Protein AF-A0A7Y8TIM2-F1 (afdb_monomer)

Secondary structure (DSSP, 8-state):
--SSEEEEE-TTSEEEEEETTT--EEEEEE--SS-EEEEEE-TTSSEEEEEETTSEEEEEETTT--EEEEEE--SS-EEEEEE-TTSSEEEEEETTSEEEEEETTT--EEEEEE--SS-EEEEEE-TTSSEEEEEETTSEEEEEETTT--EEEEEE--SS-EEEEEE-TTSSEEEEEETTS-EEEEETTT--EEEEE---SS---EEEETTHHHHHHTTT---SS--SSEEEEEETTEEEEEETTTTEE---------EEEEEE-TTSSEEEEEETTS-EEEEETTT--EEEEE---SS-B--TTTEEE-TTSSEEEEEBTTSEEEEEETTT--EEEEEE--SS-EEEEEE-TTSSEEEEEETTS-EEEEETTT--EEEEE---SS-EEEEEE-TTSSEEEEEETTS-EEEEETTT--EEEEE---SS-EEEEEE-TTSSEEEEEETTS-EEEEE-TTT--

Sequence (461 aa):
PDYKLLGSASKDQTARIWEVATGKEVAVLKGHNGAVTGIEFSPDGKYVVTAGEDKTLRLWDTTNWQEVRVIRGHTAEISSVAFSPDGQTVISGSADKTARIWEVASGKELLVLSGHSGGITSLAVSEDGKRIATASEDGTARVWDAANGTEQMALRGHSGAVTAVFFKPDGSRIYTGGADKTLRLWDSASGKEMKITTGFTKPIKRLYTCATFKAIMESGTPVDQPIEDPVWVVNDEVWRIFDLYYGYGYGWVPFVPTYTGAIFSPDSKLVATGGSDGVVRLWDSATGKLVRTLEGHTNGVLLTGNGGFSPDGQRIVAGGGDSIAIVWEVVSGKQLLTLTGHSDGVTNATFSPDGKLIVTAGADNTARVWDATTGKQLLVLKGHTGALNTARFSPDGKFIITASADSTARIWDTASGQLLAIVLGHNGPVSDANFSPDGKNILTASEDFTAIIQPCDICGS

Solvent-accessible surface area (backbone atoms only — not comparable to full-atom values): 23440 Å² total; per-residue (Å²): 106,87,70,51,67,44,80,47,50,29,76,87,21,30,33,38,31,26,32,58,92,76,68,44,79,73,46,74,48,75,78,58,78,31,32,25,54,21,66,42,65,27,61,84,46,58,33,34,42,37,23,11,52,56,23,34,38,38,35,26,34,60,91,76,65,43,79,74,44,79,33,77,80,60,88,30,34,28,41,24,60,43,58,36,65,84,44,54,33,36,38,37,23,12,51,62,22,34,32,39,34,26,35,57,91,79,51,44,80,75,43,72,37,74,79,57,90,26,27,25,42,21,54,31,61,30,67,86,43,54,35,34,36,39,7,13,53,63,17,32,34,38,33,26,34,57,88,78,41,46,79,74,41,73,44,74,75,55,88,28,29,18,26,13,30,41,50,44,75,89,50,60,32,32,40,40,22,11,56,61,18,36,42,38,35,27,36,54,87,79,49,44,82,74,47,79,46,73,87,51,93,52,38,31,50,42,62,50,66,71,77,60,48,62,63,48,49,76,68,67,65,88,69,100,64,90,76,90,43,61,38,35,42,32,31,104,86,49,51,39,30,29,26,68,81,83,71,47,72,62,59,81,57,76,67,85,48,66,62,64,19,70,44,64,32,76,84,54,54,34,32,39,34,12,15,56,79,12,36,39,36,34,24,34,55,89,77,67,44,82,72,46,73,36,77,82,47,90,27,32,19,47,22,58,74,3,36,28,51,26,65,84,43,52,32,36,34,36,8,13,58,65,19,30,32,42,30,29,34,58,88,82,44,46,77,73,40,72,40,77,77,54,89,29,30,25,39,5,16,32,44,27,67,84,42,56,33,30,34,34,8,11,51,60,22,33,35,38,34,27,37,57,86,79,43,47,78,74,44,74,40,74,80,57,88,25,32,23,40,25,36,40,54,29,65,86,40,58,32,32,36,32,8,12,54,62,24,34,33,38,34,28,36,56,89,80,50,45,81,74,47,76,50,78,85,58,91,27,32,20,58,37,47,45,59,37,88,85,34,49,30,35,39,39,34,32,76,65,80,49,71,50,76,45,75,29,82,84,60,72,117

Structure (mmCIF, N/CA/C/O backbone):
data_AF-A0A7Y8TIM2-F1
#
_entry.id   AF-A0A7Y8TIM2-F1
#
loop_
_atom_site.group_PDB
_atom_site.id
_atom_site.type_symbol
_atom_site.label_atom_id
_atom_site.label_alt_id
_atom_site.label_comp_id
_atom_site.label_asym_id
_atom_site.label_entity_id
_atom_site.label_seq_id
_atom_site.pdbx_PDB_ins_code
_atom_site.Cartn_x
_atom_site.Cartn_y
_atom_site.Cartn_z
_atom_site.occupancy
_atom_site.B_iso_or_equiv
_atom_site.auth_seq_id
_atom_site.auth_comp_id
_atom_site.auth_asym_id
_atom_site.auth_atom_id
_atom_site.pdbx_PDB_model_num
ATOM 1 N N . PRO A 1 1 ? -13.607 -11.016 13.495 1.00 52.62 1 PRO A N 1
ATOM 2 C CA . PRO A 1 1 ? -12.989 -11.526 14.752 1.00 52.62 1 PRO A CA 1
ATOM 3 C C . PRO A 1 1 ? -12.184 -12.820 14.571 1.00 52.62 1 PRO A C 1
ATOM 5 O O . PRO A 1 1 ? -11.149 -12.973 15.200 1.00 52.62 1 PRO A O 1
ATOM 8 N N . ASP A 1 2 ? -12.630 -13.733 13.703 1.00 67.94 2 ASP A N 1
ATOM 9 C CA . ASP A 1 2 ? -11.950 -15.006 13.410 1.00 67.94 2 ASP A CA 1
ATOM 10 C C . ASP A 1 2 ? -10.872 -14.914 12.308 1.00 67.94 2 ASP A C 1
ATOM 12 O O . ASP A 1 2 ? -10.368 -15.936 11.851 1.00 67.94 2 ASP A O 1
ATOM 16 N N . TYR A 1 3 ? -10.533 -13.692 11.877 1.00 66.38 3 TYR A N 1
ATOM 17 C CA . TYR A 1 3 ? -9.543 -13.370 10.838 1.00 66.38 3 TYR A CA 1
ATOM 18 C C . TYR A 1 3 ? -9.797 -13.992 9.454 1.00 66.38 3 TYR A C 1
ATOM 20 O O . TYR A 1 3 ? -8.909 -13.974 8.604 1.00 66.38 3 TYR A O 1
ATOM 28 N N . LYS A 1 4 ? -11.004 -14.505 9.186 1.00 75.06 4 LYS A N 1
ATOM 29 C CA . LYS A 1 4 ? -11.339 -15.085 7.874 1.00 75.06 4 LYS A CA 1
ATOM 30 C C . LYS A 1 4 ? -11.794 -14.059 6.852 1.00 75.06 4 LYS A C 1
ATOM 32 O O . LYS A 1 4 ? -11.692 -14.313 5.654 1.00 75.06 4 LYS A O 1
ATOM 37 N N . LEU A 1 5 ? -12.307 -12.925 7.320 1.00 76.06 5 LEU A N 1
ATOM 38 C CA . LEU A 1 5 ? -12.840 -11.864 6.479 1.00 76.06 5 LEU A CA 1
ATOM 39 C C . LEU A 1 5 ? -12.051 -10.569 6.659 1.00 76.06 5 LEU A C 1
ATOM 41 O O . LEU A 1 5 ? -11.690 -10.198 7.777 1.00 76.06 5 LEU A O 1
ATOM 45 N N . LEU A 1 6 ? -11.835 -9.872 5.548 1.00 76.00 6 LEU A N 1
ATOM 46 C CA . LEU A 1 6 ? -11.252 -8.537 5.488 1.00 76.00 6 LEU A CA 1
ATOM 47 C C . LEU A 1 6 ? -12.289 -7.561 4.933 1.00 76.00 6 LEU A C 1
ATOM 49 O O . LEU A 1 6 ? -12.935 -7.850 3.930 1.00 76.00 6 LEU A O 1
ATOM 53 N N . GLY A 1 7 ? -12.428 -6.398 5.568 1.00 71.19 7 GLY A N 1
ATOM 54 C CA . GLY A 1 7 ? -13.247 -5.296 5.071 1.00 71.19 7 GLY A CA 1
ATOM 55 C C . GLY A 1 7 ? -12.381 -4.200 4.456 1.00 71.19 7 GLY A C 1
ATOM 56 O O . GLY A 1 7 ? -11.371 -3.811 5.039 1.00 71.19 7 GLY A O 1
ATOM 57 N N . SER A 1 8 ? -12.783 -3.676 3.302 1.00 70.25 8 SER A N 1
ATOM 58 C CA . SER A 1 8 ? -12.159 -2.508 2.674 1.00 70.25 8 SER A CA 1
ATOM 59 C C . SER A 1 8 ? -13.197 -1.424 2.412 1.00 70.25 8 SER A C 1
ATOM 61 O O . SER A 1 8 ? -14.244 -1.711 1.837 1.00 70.25 8 SER A O 1
ATOM 63 N N . ALA A 1 9 ? -12.887 -0.185 2.779 1.00 70.44 9 ALA A N 1
ATOM 64 C CA . ALA A 1 9 ? -13.678 0.999 2.461 1.00 70.44 9 ALA A CA 1
ATOM 65 C C . ALA A 1 9 ? -13.046 1.750 1.277 1.00 70.44 9 ALA A C 1
ATOM 67 O O . ALA A 1 9 ? -11.818 1.779 1.156 1.00 70.44 9 ALA A O 1
ATOM 68 N N . SER A 1 10 ? -13.862 2.326 0.393 1.00 66.75 10 SER A N 1
ATOM 69 C CA . SER A 1 10 ? -13.392 2.907 -0.867 1.00 66.75 10 SER A CA 1
ATOM 70 C C . SER A 1 10 ? -14.056 4.244 -1.200 1.00 66.75 10 SER A C 1
ATOM 72 O O . SER A 1 10 ? -15.183 4.546 -0.802 1.00 66.75 10 SER A O 1
ATOM 74 N N . LYS A 1 11 ? -13.347 5.040 -2.009 1.00 72.50 11 LYS A N 1
ATOM 75 C CA . LYS A 1 11 ? -13.863 6.278 -2.610 1.00 72.50 11 LYS A CA 1
ATOM 76 C C . LYS A 1 11 ? -14.938 6.034 -3.669 1.00 72.50 11 LYS A C 1
ATOM 78 O O . LYS A 1 11 ? -15.650 6.967 -4.020 1.00 72.50 11 LYS A O 1
ATOM 83 N N . ASP A 1 12 ? -15.095 4.797 -4.139 1.00 81.25 12 ASP A N 1
ATOM 84 C CA . ASP A 1 12 ? -16.156 4.397 -5.076 1.00 81.25 12 ASP A CA 1
ATOM 85 C C . ASP A 1 12 ? -17.550 4.286 -4.425 1.00 81.25 12 ASP A C 1
ATOM 87 O O . ASP A 1 12 ? -18.476 3.769 -5.044 1.00 81.25 12 ASP A O 1
ATOM 91 N N . GLN A 1 13 ? -17.695 4.786 -3.191 1.00 89.44 13 GLN A N 1
ATOM 92 C CA . GLN A 1 13 ? -18.923 4.770 -2.389 1.00 89.44 13 GLN A CA 1
ATOM 93 C C . GLN A 1 13 ? -19.345 3.374 -1.910 1.00 89.44 13 GLN A C 1
ATOM 95 O O . GLN A 1 13 ? -20.440 3.201 -1.367 1.00 89.44 13 GLN A O 1
ATOM 100 N N . THR A 1 14 ? -18.477 2.373 -2.068 1.00 86.38 14 THR A N 1
ATOM 101 C CA . THR A 1 14 ? -18.719 1.014 -1.589 1.00 86.38 14 THR A CA 1
ATOM 102 C C . THR A 1 14 ? -17.743 0.619 -0.493 1.00 86.38 14 THR A C 1
ATOM 104 O O . THR A 1 14 ? -16.611 1.105 -0.403 1.00 86.38 14 THR A O 1
ATOM 107 N N . ALA A 1 15 ? -18.193 -0.304 0.351 1.00 82.50 15 ALA A N 1
ATOM 108 C CA . ALA A 1 15 ? -17.289 -1.154 1.102 1.00 82.50 15 ALA A CA 1
ATOM 109 C C . ALA A 1 15 ? -17.364 -2.575 0.551 1.00 82.50 15 ALA A C 1
ATOM 111 O O . ALA A 1 15 ? -18.399 -3.002 0.040 1.00 82.50 15 ALA A O 1
ATOM 112 N N . ARG A 1 16 ? -16.264 -3.314 0.641 1.00 83.19 16 ARG A N 1
ATOM 113 C CA . ARG A 1 16 ? -16.165 -4.681 0.126 1.00 83.19 16 ARG A CA 1
ATOM 114 C C . ARG A 1 16 ? -15.637 -5.609 1.194 1.00 83.19 16 ARG A C 1
ATOM 116 O O . ARG A 1 16 ? -14.823 -5.203 2.024 1.00 83.19 16 ARG A O 1
ATOM 123 N N . ILE A 1 17 ? -16.118 -6.842 1.150 1.00 86.00 17 ILE A N 1
ATOM 124 C CA . ILE A 1 17 ? -15.722 -7.913 2.051 1.00 86.00 17 ILE A CA 1
ATOM 125 C C . ILE A 1 17 ? -15.011 -8.983 1.244 1.00 86.00 17 ILE A C 1
ATOM 127 O O . ILE A 1 17 ? -15.503 -9.405 0.198 1.00 86.00 17 ILE A O 1
ATOM 131 N N . TRP A 1 18 ? -13.883 -9.440 1.763 1.00 75.50 18 TRP A N 1
ATOM 132 C CA . TRP A 1 18 ? -13.001 -10.395 1.113 1.00 75.50 18 TRP A CA 1
ATOM 133 C C . TRP A 1 18 ? -12.766 -11.582 2.029 1.00 75.50 18 TRP A C 1
ATOM 135 O O . TRP A 1 18 ? -12.593 -11.412 3.236 1.00 75.50 18 TRP A O 1
ATOM 145 N N . GLU A 1 19 ? -12.714 -12.775 1.457 1.00 76.25 19 GLU A N 1
ATOM 146 C CA . GLU A 1 19 ? -12.216 -13.952 2.151 1.00 76.25 19 GLU A CA 1
ATOM 147 C C . GLU A 1 19 ? -10.688 -13.909 2.153 1.00 76.25 19 GLU A C 1
ATOM 149 O O . GLU A 1 19 ? -10.052 -13.897 1.101 1.00 76.25 19 GLU A O 1
ATOM 154 N N . VAL A 1 20 ? -10.089 -13.897 3.342 1.00 66.69 20 VAL A N 1
ATOM 155 C CA . VAL A 1 20 ? -8.639 -13.721 3.514 1.00 66.69 20 VAL A CA 1
ATOM 156 C C . VAL A 1 20 ? -7.858 -14.873 2.886 1.00 66.69 20 VAL A C 1
ATOM 158 O O . VAL A 1 20 ? -6.838 -14.644 2.246 1.00 66.69 20 VAL A O 1
ATOM 161 N N . ALA A 1 21 ? -8.345 -16.108 3.031 1.00 66.88 21 ALA A N 1
ATOM 162 C CA . ALA A 1 21 ? -7.640 -17.299 2.560 1.00 66.88 21 ALA A CA 1
ATOM 163 C C . ALA A 1 21 ? -7.547 -17.389 1.027 1.00 66.88 21 ALA A C 1
ATOM 165 O O . ALA A 1 21 ? -6.579 -17.932 0.502 1.00 66.88 21 ALA A O 1
ATOM 166 N N . THR A 1 22 ? -8.557 -16.888 0.313 1.00 66.31 22 THR A N 1
ATOM 167 C CA . THR A 1 22 ? -8.680 -17.049 -1.145 1.00 66.31 22 THR A CA 1
ATOM 168 C C . THR A 1 22 ? -8.523 -15.737 -1.909 1.00 66.31 22 THR A C 1
ATOM 170 O O . THR A 1 22 ? -8.348 -15.756 -3.125 1.00 66.31 22 THR A O 1
ATOM 173 N N . GLY A 1 23 ? -8.622 -14.594 -1.224 1.00 68.00 23 GLY A N 1
ATOM 174 C CA . GLY A 1 23 ? -8.706 -13.270 -1.840 1.00 68.00 23 GLY A CA 1
ATOM 175 C C . GLY A 1 23 ? -10.026 -13.016 -2.574 1.00 68.00 23 GLY A C 1
ATOM 176 O O . GLY A 1 23 ? -10.158 -12.008 -3.267 1.00 68.00 23 GLY A O 1
ATOM 177 N N . LYS A 1 24 ? -11.009 -13.916 -2.462 1.00 79.50 24 LYS A N 1
ATOM 178 C CA . LYS A 1 24 ? -12.277 -13.801 -3.181 1.00 79.50 24 LYS A CA 1
ATOM 179 C C . LYS A 1 24 ? -13.171 -12.738 -2.546 1.00 79.50 24 LYS A C 1
ATOM 181 O O . LYS A 1 24 ? -13.342 -12.703 -1.330 1.00 79.50 24 LYS A O 1
ATOM 186 N N . GLU A 1 25 ? -13.801 -11.918 -3.382 1.00 90.50 25 GLU A N 1
ATOM 187 C CA . GLU A 1 25 ? -14.853 -11.000 -2.945 1.00 90.50 25 GLU A CA 1
ATOM 188 C C . GLU A 1 25 ? -16.091 -11.789 -2.483 1.00 90.50 25 GLU A C 1
ATOM 190 O O . GLU A 1 25 ? -16.658 -12.593 -3.229 1.00 90.50 25 GLU A O 1
ATOM 195 N N . VAL A 1 26 ? -16.488 -11.564 -1.231 1.00 92.00 26 VAL A N 1
ATOM 196 C CA . VAL A 1 26 ? -17.651 -12.179 -0.576 1.00 92.00 26 VAL A CA 1
ATOM 197 C C . VAL A 1 26 ? -18.888 -11.303 -0.747 1.00 92.00 26 VAL A C 1
ATOM 199 O O . VAL A 1 26 ? -19.973 -11.821 -1.001 1.00 92.00 26 VAL A O 1
ATOM 202 N N . ALA A 1 27 ? -18.733 -9.984 -0.602 1.00 94.25 27 ALA A N 1
ATOM 203 C CA . ALA A 1 27 ? -19.843 -9.041 -0.668 1.00 94.25 27 ALA A CA 1
ATOM 204 C C . ALA A 1 27 ? -19.397 -7.627 -1.057 1.00 94.25 27 ALA A C 1
ATOM 206 O O . ALA A 1 27 ? -18.288 -7.196 -0.734 1.00 94.25 27 ALA A O 1
ATOM 207 N N . VAL A 1 28 ? -20.321 -6.884 -1.675 1.00 95.62 28 VAL A N 1
ATOM 208 C CA . VAL A 1 28 ? -20.203 -5.443 -1.937 1.00 95.62 28 VAL A CA 1
ATOM 209 C C . VAL A 1 28 ? -21.336 -4.724 -1.212 1.00 95.62 28 VAL A C 1
ATOM 211 O O . VAL A 1 28 ? -22.505 -4.877 -1.564 1.00 95.62 28 VAL A O 1
ATOM 214 N N . LEU A 1 29 ? -20.982 -3.923 -0.215 1.00 94.81 29 LEU A N 1
ATOM 215 C CA . LEU A 1 29 ? -21.894 -3.138 0.608 1.00 94.81 29 LEU A CA 1
ATOM 216 C C . LEU A 1 29 ? -22.150 -1.797 -0.089 1.00 94.81 29 LEU A C 1
ATOM 218 O O . LEU A 1 29 ? -21.297 -0.902 -0.089 1.00 94.81 29 LEU A O 1
ATOM 222 N N . LYS A 1 30 ? -23.310 -1.685 -0.742 1.00 95.94 30 LYS A N 1
ATOM 223 C CA . LYS A 1 30 ? -23.726 -0.504 -1.514 1.00 95.94 30 LYS A CA 1
ATOM 224 C C . LYS A 1 30 ? -24.814 0.255 -0.772 1.00 95.94 30 LYS A C 1
ATOM 226 O O . LYS A 1 30 ? -25.849 -0.318 -0.453 1.00 95.94 30 LYS A O 1
ATOM 231 N N . GLY A 1 31 ? -24.609 1.550 -0.564 1.00 93.56 31 GLY A N 1
ATOM 232 C CA . GLY A 1 31 ? -25.625 2.403 0.050 1.00 93.56 31 GLY A CA 1
ATOM 233 C C . GLY A 1 31 ? -25.163 3.832 0.294 1.00 93.56 31 GLY A C 1
ATOM 234 O O . GLY A 1 31 ? -25.982 4.747 0.198 1.00 93.56 31 GLY A O 1
ATOM 235 N N . HIS A 1 32 ? -23.875 4.039 0.587 1.00 92.69 32 HIS A N 1
ATOM 236 C CA . HIS A 1 32 ? -23.334 5.376 0.823 1.00 92.69 32 HIS A CA 1
ATOM 237 C C . HIS A 1 32 ? -23.437 6.268 -0.422 1.00 92.69 32 HIS A C 1
ATOM 239 O O . HIS A 1 32 ? -23.273 5.802 -1.545 1.00 92.69 32 HIS A O 1
ATOM 245 N N . ASN A 1 33 ? -23.696 7.561 -0.210 1.00 94.94 33 ASN A N 1
ATOM 246 C CA . ASN A 1 33 ? -23.712 8.594 -1.256 1.00 94.94 33 ASN A CA 1
ATOM 247 C C . ASN A 1 33 ? -22.495 9.533 -1.127 1.00 94.94 33 ASN A C 1
ATOM 249 O O . ASN A 1 33 ? -22.629 10.750 -1.013 1.00 94.94 33 ASN A O 1
ATOM 253 N N . GLY A 1 34 ? -21.312 8.935 -1.021 1.00 87.50 34 GLY A N 1
ATOM 254 C CA . GLY A 1 34 ? -20.034 9.582 -0.715 1.00 87.50 34 GLY A CA 1
ATOM 255 C C . GLY A 1 34 ? -18.980 8.516 -0.423 1.00 87.50 34 GLY A C 1
ATOM 256 O O . GLY A 1 34 ? -19.337 7.340 -0.304 1.00 87.50 34 GLY A O 1
ATOM 257 N N . ALA A 1 35 ? -17.698 8.883 -0.333 1.00 74.88 35 ALA A N 1
ATOM 258 C CA . ALA A 1 35 ? -16.660 7.891 -0.050 1.00 74.88 35 ALA A CA 1
ATOM 259 C C . ALA A 1 35 ? -16.935 7.175 1.277 1.00 74.88 35 ALA A C 1
ATOM 261 O O . AL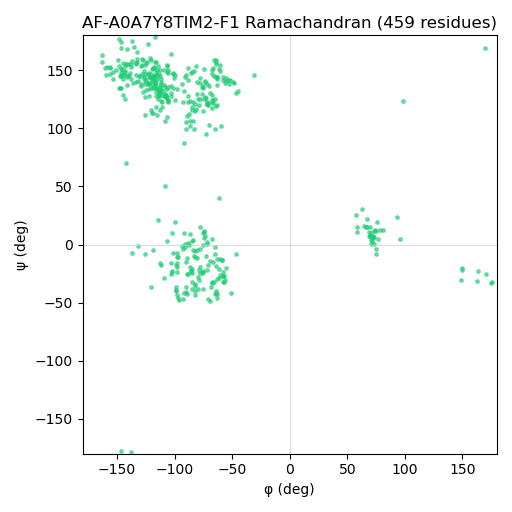A A 1 35 ? -17.359 7.801 2.252 1.00 74.88 35 ALA A O 1
ATOM 262 N N . VAL A 1 36 ? -16.657 5.873 1.326 1.00 81.81 36 VAL A N 1
ATOM 263 C CA . VAL A 1 36 ? -16.632 5.135 2.588 1.00 81.81 36 VAL A CA 1
ATOM 264 C C . VAL A 1 36 ? -15.266 5.364 3.222 1.00 81.81 36 VAL A C 1
ATOM 266 O O . VAL A 1 36 ? -14.228 5.076 2.625 1.00 81.81 36 VAL A O 1
ATOM 269 N N . THR A 1 37 ? -15.261 5.917 4.426 1.00 78.44 37 THR A N 1
ATOM 270 C CA . THR A 1 37 ? -14.067 6.389 5.140 1.00 78.44 37 THR A CA 1
ATOM 271 C C . THR A 1 37 ? -13.627 5.423 6.236 1.00 78.44 37 THR A C 1
ATOM 273 O O . THR A 1 37 ? -12.439 5.354 6.562 1.00 78.44 37 THR A O 1
ATOM 276 N N . GLY A 1 38 ? -14.565 4.634 6.766 1.00 76.06 38 GLY A N 1
ATOM 277 C CA . GLY A 1 38 ? -14.325 3.651 7.816 1.00 76.06 38 GLY A CA 1
ATOM 278 C C . GLY A 1 38 ? -15.171 2.395 7.639 1.00 76.06 38 GLY A C 1
ATOM 279 O O . GLY A 1 38 ? -16.285 2.446 7.118 1.00 76.06 38 GLY A O 1
ATOM 280 N N . ILE A 1 39 ? -14.622 1.266 8.076 1.00 85.00 39 ILE A N 1
ATOM 281 C CA . ILE A 1 39 ? -15.302 -0.026 8.144 1.00 85.00 39 ILE A CA 1
ATOM 282 C C . ILE A 1 39 ? -14.780 -0.795 9.357 1.00 85.00 39 ILE A C 1
ATOM 284 O O . ILE A 1 39 ? -13.568 -0.854 9.563 1.00 85.00 39 ILE A O 1
ATOM 288 N N . GLU A 1 40 ? -15.678 -1.402 10.130 1.00 84.94 40 GLU A N 1
ATOM 289 C CA . GLU A 1 40 ? -15.313 -2.239 11.272 1.00 84.94 40 GLU A CA 1
ATOM 290 C C . GLU A 1 40 ? -16.300 -3.393 11.472 1.00 84.94 40 GLU A C 1
ATOM 292 O O . GLU A 1 40 ? -17.499 -3.245 11.240 1.00 84.94 40 GLU A O 1
ATOM 297 N N . PHE A 1 41 ? -15.796 -4.549 11.905 1.00 82.25 41 PHE A N 1
ATOM 298 C CA . PHE A 1 41 ? -16.614 -5.688 12.323 1.00 82.25 41 PHE A CA 1
ATOM 299 C C . PHE A 1 41 ? -16.949 -5.581 13.808 1.00 82.25 41 PHE A C 1
ATOM 301 O O . PHE A 1 41 ? -16.079 -5.249 14.611 1.00 82.25 41 PHE A O 1
ATOM 308 N N . SER A 1 42 ? -18.168 -5.959 14.188 1.00 86.12 42 SER A N 1
ATOM 309 C CA . SER A 1 42 ? -18.511 -6.117 15.597 1.00 86.12 42 SER A CA 1
ATOM 310 C C . SER A 1 42 ? -17.628 -7.198 16.247 1.00 86.12 42 SER A C 1
ATOM 312 O O . SER A 1 42 ? -17.218 -8.151 15.569 1.00 86.12 42 SER A O 1
ATOM 314 N N . PRO A 1 43 ? -17.345 -7.110 17.560 1.00 80.12 43 PRO A N 1
ATOM 315 C CA . PRO A 1 43 ? -16.547 -8.110 18.278 1.00 80.12 43 PRO A CA 1
ATOM 316 C C . PRO A 1 43 ? -17.105 -9.534 18.182 1.00 80.12 43 PRO A C 1
ATOM 318 O O . PRO A 1 43 ? -16.343 -10.497 18.118 1.00 80.12 43 PRO A O 1
ATOM 321 N N . ASP A 1 44 ? -18.430 -9.675 18.109 1.00 83.12 44 ASP A N 1
ATOM 322 C CA . ASP A 1 44 ? -19.105 -10.962 17.919 1.00 83.12 44 ASP A CA 1
ATOM 323 C C . ASP A 1 44 ? -19.200 -11.403 16.446 1.00 83.12 44 ASP A C 1
ATOM 325 O O . ASP A 1 44 ? -19.660 -12.506 16.157 1.00 83.12 44 ASP A O 1
ATOM 329 N N . GLY A 1 45 ? -18.766 -10.551 15.514 1.00 87.00 45 GLY A N 1
ATOM 330 C CA . GLY A 1 45 ? -18.729 -10.813 14.081 1.00 87.00 45 GLY A CA 1
ATOM 331 C C . GLY A 1 45 ? -20.091 -10.827 13.395 1.00 87.00 45 GLY A C 1
ATOM 332 O O . GLY A 1 45 ? -20.134 -11.153 12.211 1.00 87.00 45 GLY A O 1
ATOM 333 N N . LYS A 1 46 ? -21.187 -10.493 14.089 1.00 92.88 46 LYS A N 1
ATOM 334 C CA . LYS A 1 46 ? -22.545 -10.495 13.512 1.00 92.88 46 LYS A CA 1
ATOM 335 C C . LYS A 1 46 ? -22.842 -9.281 12.646 1.00 92.88 46 LYS A C 1
ATOM 337 O O . LYS A 1 46 ? -23.707 -9.351 11.776 1.00 92.88 46 LYS A O 1
ATOM 342 N N . TYR A 1 47 ? -22.140 -8.180 12.886 1.00 95.69 47 TYR A N 1
ATOM 343 C CA . TYR A 1 47 ? -22.362 -6.940 12.168 1.00 95.69 47 TYR A CA 1
ATOM 344 C C . TYR A 1 47 ? -21.072 -6.375 11.592 1.00 95.69 47 TYR A C 1
ATOM 346 O O . TYR A 1 47 ? -19.975 -6.589 12.108 1.00 95.69 47 TYR A O 1
ATOM 354 N N . VAL A 1 48 ? -21.230 -5.599 10.530 1.00 94.44 48 VAL A N 1
ATOM 355 C CA . VAL A 1 48 ? -20.234 -4.643 10.052 1.00 94.44 48 VAL A CA 1
ATOM 356 C C . VAL A 1 48 ? -20.840 -3.255 10.143 1.00 94.44 48 VAL A C 1
ATOM 358 O O . VAL A 1 48 ? -22.002 -3.071 9.790 1.00 94.44 48 VAL A O 1
ATOM 361 N N . VAL A 1 49 ? -20.066 -2.273 10.589 1.00 93.50 49 VAL A N 1
ATOM 362 C CA . VAL A 1 49 ? -20.426 -0.861 10.477 1.00 93.50 49 VAL A CA 1
ATOM 363 C C . VAL A 1 49 ? -19.544 -0.189 9.436 1.00 93.50 49 VAL A C 1
ATOM 365 O O . VAL A 1 49 ? -18.333 -0.398 9.412 1.00 93.50 49 VAL A O 1
ATOM 368 N N . THR A 1 50 ? -20.145 0.619 8.571 1.00 91.31 50 THR A N 1
ATOM 369 C CA . THR A 1 50 ? -19.436 1.486 7.627 1.00 91.31 50 THR A CA 1
ATOM 370 C C . THR A 1 50 ? -19.749 2.944 7.919 1.00 91.31 50 THR A C 1
ATOM 372 O O . THR A 1 50 ? -20.862 3.280 8.319 1.00 91.31 50 THR A O 1
ATOM 375 N N . ALA A 1 51 ? -18.764 3.809 7.717 1.00 86.62 51 ALA A N 1
ATOM 376 C CA . ALA A 1 51 ? -18.862 5.255 7.869 1.00 86.62 51 ALA A CA 1
ATOM 377 C C . ALA A 1 51 ? -18.523 5.935 6.544 1.00 86.62 51 ALA A C 1
ATOM 379 O O . ALA A 1 51 ? -17.667 5.433 5.813 1.00 86.62 51 ALA A O 1
ATOM 380 N N . GLY A 1 52 ? -19.155 7.070 6.239 1.00 83.56 52 GLY A N 1
ATOM 381 C CA . GLY A 1 52 ? -18.908 7.751 4.971 1.00 83.56 52 GLY A CA 1
ATOM 382 C C . GLY A 1 52 ? -18.982 9.273 4.999 1.00 83.56 52 GLY A C 1
ATOM 383 O O . GLY A 1 52 ? -19.463 9.903 5.946 1.00 83.56 52 GLY A O 1
ATOM 384 N N . GLU A 1 53 ? -18.533 9.862 3.891 1.00 91.00 53 GLU A N 1
ATOM 385 C CA . GLU A 1 53 ? -18.637 11.299 3.596 1.00 91.00 53 GLU A CA 1
ATOM 386 C C . GLU A 1 53 ? -20.097 11.760 3.455 1.00 91.00 53 GLU A C 1
ATOM 388 O O . GLU A 1 53 ? -20.414 12.932 3.637 1.00 91.00 53 GLU A O 1
ATOM 393 N N . ASP A 1 54 ? -21.024 10.824 3.232 1.00 96.38 54 ASP A N 1
ATOM 394 C CA . ASP A 1 54 ? -22.467 11.087 3.226 1.00 96.38 54 ASP A CA 1
ATOM 395 C C . ASP A 1 54 ? -23.067 11.324 4.624 1.00 96.38 54 ASP A C 1
ATOM 397 O O . ASP A 1 54 ? -24.288 11.468 4.757 1.00 96.38 54 ASP A O 1
ATOM 401 N N . LYS A 1 55 ? -22.209 11.416 5.653 1.00 97.81 55 LYS A N 1
ATOM 402 C CA . LYS A 1 55 ? -22.548 11.756 7.046 1.00 97.81 55 LYS A CA 1
ATOM 403 C C . LYS A 1 55 ? -23.345 10.666 7.763 1.00 97.81 55 LYS A C 1
ATOM 405 O O . LYS A 1 55 ? -23.962 10.922 8.800 1.00 97.81 55 LYS A O 1
ATOM 410 N N . THR A 1 56 ? -23.372 9.457 7.204 1.00 98.06 56 THR A N 1
ATOM 411 C CA . THR A 1 56 ? -24.106 8.322 7.769 1.00 98.06 56 THR A CA 1
ATOM 412 C C . THR A 1 56 ? -23.174 7.231 8.259 1.00 98.06 56 THR A C 1
ATOM 414 O O . THR A 1 56 ? -22.093 7.022 7.704 1.00 98.06 56 THR A O 1
ATOM 417 N N . LEU A 1 57 ? -23.628 6.509 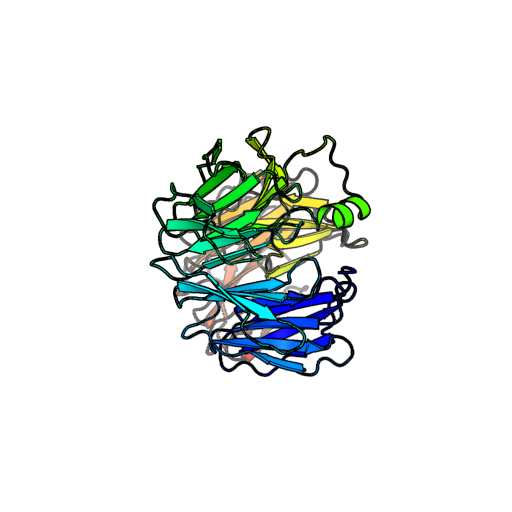9.282 1.00 98.00 57 LEU A N 1
ATOM 418 C CA . LEU A 1 57 ? -23.148 5.158 9.548 1.00 98.00 57 LEU A CA 1
ATOM 419 C C . LEU A 1 57 ? -24.165 4.170 8.987 1.00 98.00 57 LEU A C 1
ATOM 421 O O . LEU A 1 57 ? -25.372 4.422 9.041 1.00 98.00 57 LEU A O 1
ATOM 425 N N . ARG A 1 58 ? -23.699 3.030 8.491 1.00 98.12 58 ARG A N 1
ATOM 426 C CA . ARG A 1 58 ? -24.565 1.938 8.038 1.00 98.12 58 ARG A CA 1
ATOM 427 C C . ARG A 1 58 ? -24.152 0.649 8.713 1.00 98.12 58 ARG A C 1
ATOM 429 O O . ARG A 1 58 ? -22.967 0.335 8.757 1.00 98.12 58 ARG A O 1
ATOM 436 N N . LEU A 1 59 ? -25.129 -0.060 9.262 1.00 97.94 59 LEU A N 1
ATOM 437 C CA . LEU A 1 59 ? -24.946 -1.345 9.924 1.00 97.94 59 LEU A CA 1
ATOM 438 C C . LEU A 1 59 ? -25.413 -2.454 8.983 1.00 97.94 59 LEU A C 1
ATOM 440 O O . LEU A 1 59 ? -26.524 -2.385 8.458 1.00 97.94 59 LEU A O 1
ATOM 444 N N . TRP A 1 60 ? -24.585 -3.473 8.805 1.00 97.94 60 TRP A N 1
ATOM 445 C CA . TRP A 1 60 ? -24.785 -4.580 7.874 1.00 97.94 60 TRP A CA 1
ATOM 446 C C . TRP A 1 60 ? -24.761 -5.900 8.633 1.00 97.94 60 TRP A C 1
ATOM 448 O O . TRP A 1 60 ? -23.913 -6.078 9.505 1.00 97.94 60 TRP A O 1
ATOM 458 N N . ASP A 1 61 ? -25.657 -6.822 8.299 1.00 96.75 61 ASP A N 1
ATOM 459 C CA . ASP A 1 61 ? -25.667 -8.181 8.851 1.00 96.75 61 ASP A CA 1
ATOM 460 C C . ASP A 1 61 ? -24.638 -9.045 8.107 1.00 96.75 61 ASP A C 1
ATOM 462 O O . ASP A 1 61 ? -24.622 -9.069 6.878 1.00 96.75 61 ASP A O 1
ATOM 466 N N . THR A 1 62 ? -23.762 -9.754 8.815 1.00 94.38 62 THR A N 1
ATOM 467 C CA . THR A 1 62 ? -22.692 -10.550 8.179 1.00 94.38 62 THR A CA 1
ATOM 468 C C . THR A 1 62 ? -23.155 -11.908 7.649 1.00 94.38 62 THR A C 1
ATOM 470 O O . THR A 1 62 ? -22.431 -12.552 6.891 1.00 94.38 62 THR A O 1
ATOM 473 N N . THR A 1 63 ? -24.365 -12.346 7.999 1.00 94.88 63 THR A N 1
ATOM 474 C CA . THR A 1 63 ? -24.968 -13.601 7.524 1.00 94.88 63 THR A CA 1
ATOM 475 C C . THR A 1 63 ? -25.454 -13.465 6.086 1.00 94.88 63 THR A C 1
ATOM 477 O O . THR A 1 63 ? -25.361 -14.412 5.305 1.00 94.88 63 THR A O 1
ATOM 480 N N . ASN A 1 64 ? -26.004 -12.301 5.729 1.00 94.94 64 ASN A N 1
ATOM 481 C CA . ASN A 1 64 ? -26.644 -12.070 4.428 1.00 94.94 64 ASN A CA 1
ATOM 482 C C . ASN A 1 64 ? -26.207 -10.775 3.722 1.00 94.94 64 ASN A C 1
ATOM 484 O O . ASN A 1 64 ? -26.671 -10.506 2.610 1.00 94.94 64 ASN A O 1
ATOM 488 N N . TRP A 1 65 ? -25.332 -9.987 4.350 1.00 95.81 65 TRP A N 1
ATOM 489 C CA . TRP A 1 65 ? -24.794 -8.721 3.845 1.00 95.81 65 TRP A CA 1
ATOM 490 C C . TRP A 1 65 ? -25.854 -7.667 3.511 1.00 95.81 65 TRP A C 1
ATOM 492 O O . TRP A 1 65 ? -25.617 -6.780 2.691 1.00 95.81 65 TRP A O 1
ATOM 502 N N . GLN A 1 66 ? -27.026 -7.748 4.144 1.00 97.06 66 GLN A N 1
ATOM 503 C CA . GLN A 1 66 ? -28.080 -6.749 4.008 1.00 97.06 66 GLN A CA 1
ATOM 504 C C . GLN A 1 66 ? -27.875 -5.594 4.986 1.00 97.06 66 GLN A C 1
ATOM 506 O O . GLN A 1 66 ? -27.393 -5.774 6.107 1.00 97.06 66 GLN A O 1
ATOM 511 N N . GLU A 1 67 ? -28.277 -4.398 4.557 1.00 97.94 67 GLU A N 1
ATOM 512 C CA . GLU A 1 67 ? -28.314 -3.227 5.426 1.00 97.94 67 GLU A CA 1
ATOM 513 C C . GLU A 1 67 ? -29.400 -3.416 6.491 1.00 97.94 67 GLU A C 1
ATOM 515 O O . GLU A 1 67 ? -30.589 -3.519 6.192 1.00 97.94 67 GLU A O 1
ATOM 520 N N . VAL A 1 68 ? -28.976 -3.447 7.750 1.00 97.25 68 VAL A N 1
ATOM 521 C CA . VAL A 1 68 ? -29.855 -3.511 8.920 1.00 97.25 68 VAL A CA 1
ATOM 522 C C . VAL A 1 68 ? -30.363 -2.117 9.261 1.00 97.25 68 VAL A C 1
ATOM 524 O O . VAL A 1 68 ? -31.518 -1.949 9.662 1.00 97.25 68 VAL A O 1
ATOM 527 N N . ARG A 1 69 ? -29.492 -1.104 9.155 1.00 96.69 69 ARG A N 1
ATOM 528 C CA . ARG A 1 69 ? -29.811 0.254 9.601 1.00 96.69 69 ARG A CA 1
ATOM 529 C C . ARG A 1 69 ? -28.924 1.315 8.961 1.00 96.69 69 ARG A C 1
ATOM 531 O O . ARG A 1 69 ? -27.722 1.120 8.820 1.00 96.69 69 ARG A O 1
ATOM 538 N N . VAL A 1 70 ? -29.511 2.490 8.728 1.00 98.12 70 VAL A N 1
ATOM 539 C CA . VAL A 1 70 ? -28.791 3.752 8.503 1.00 98.12 70 VAL A CA 1
ATOM 540 C C . VAL A 1 70 ? -28.911 4.616 9.754 1.00 98.12 70 VAL A C 1
ATOM 542 O O . VAL A 1 70 ? -30.020 4.940 10.181 1.00 98.12 70 VAL A O 1
ATOM 545 N N . ILE A 1 71 ? -27.781 5.007 10.332 1.00 98.00 71 ILE A N 1
ATOM 546 C CA . ILE A 1 71 ? -27.698 5.876 11.507 1.00 98.00 71 ILE A CA 1
ATOM 547 C C . ILE A 1 71 ? -27.303 7.277 11.032 1.00 98.00 71 ILE A C 1
ATOM 549 O O . ILE A 1 71 ? -26.334 7.452 10.287 1.00 98.00 71 ILE A O 1
ATOM 553 N N . ARG A 1 72 ? -28.088 8.280 11.436 1.00 97.25 72 ARG A N 1
ATOM 554 C CA . ARG A 1 72 ? -27.947 9.683 11.022 1.00 97.25 72 ARG A CA 1
ATOM 555 C C . ARG A 1 72 ? -27.870 10.581 12.251 1.00 97.25 72 ARG A C 1
ATOM 557 O O . ARG A 1 72 ? -28.598 10.359 13.211 1.00 97.25 72 ARG A O 1
ATOM 564 N N . GLY A 1 73 ? -27.063 11.635 12.168 1.00 95.81 73 GLY A N 1
ATOM 565 C CA . GLY A 1 73 ? -27.033 12.710 13.165 1.00 95.81 73 GLY A CA 1
ATOM 566 C C . GLY A 1 73 ? -25.784 13.590 13.100 1.00 95.81 73 GLY A C 1
ATOM 567 O O . GLY A 1 73 ? -25.850 14.756 13.484 1.00 95.81 73 GLY A O 1
ATOM 568 N N . HIS A 1 74 ? -24.683 13.087 12.531 1.00 97.75 74 HIS A N 1
ATOM 569 C CA . HIS A 1 74 ? -23.536 13.924 12.175 1.00 97.75 74 HIS A CA 1
ATOM 570 C C . HIS A 1 74 ? -23.896 14.959 11.100 1.00 97.75 74 HIS A C 1
ATOM 572 O O . HIS A 1 74 ? -24.696 14.693 10.197 1.00 97.75 74 HIS A O 1
ATOM 578 N N . THR A 1 75 ? -23.306 16.152 11.198 1.00 98.06 75 THR A N 1
ATOM 579 C CA . THR A 1 75 ? -23.586 17.272 10.275 1.00 98.06 75 THR A CA 1
ATOM 580 C C . THR A 1 75 ? -22.508 17.468 9.206 1.00 98.06 75 THR A C 1
ATOM 582 O O . THR A 1 75 ? -22.729 18.211 8.241 1.00 98.06 75 THR A O 1
ATOM 585 N N . ALA A 1 76 ? -21.402 16.732 9.303 1.00 97.31 76 ALA A N 1
ATOM 586 C CA . ALA A 1 76 ? -20.318 16.667 8.327 1.00 97.31 76 ALA A CA 1
ATOM 587 C C . ALA A 1 76 ? -19.834 15.217 8.142 1.00 97.31 76 ALA A C 1
ATOM 589 O O . ALA A 1 76 ? -20.406 14.285 8.712 1.00 97.31 76 ALA A O 1
ATOM 590 N N . GLU A 1 77 ? -18.819 15.026 7.304 1.00 89.56 77 GLU A N 1
ATOM 591 C CA . GLU A 1 77 ? -18.258 13.722 6.957 1.00 89.56 77 GLU A CA 1
ATOM 592 C C . GLU A 1 77 ? -17.827 12.959 8.216 1.00 89.56 77 GLU A C 1
ATOM 594 O O . GLU A 1 77 ? -17.285 13.541 9.162 1.00 89.56 77 GLU A O 1
ATOM 599 N N . ILE A 1 78 ? -18.059 11.648 8.245 1.00 91.56 78 ILE A N 1
ATOM 600 C CA . ILE A 1 78 ? -17.549 10.788 9.316 1.00 91.56 78 ILE A CA 1
ATOM 601 C C . ILE A 1 78 ? -16.159 10.321 8.892 1.00 91.56 78 ILE A C 1
ATOM 603 O O . ILE A 1 78 ? -15.994 9.821 7.785 1.00 91.56 78 ILE A O 1
ATOM 607 N N . SER A 1 79 ? -15.153 10.498 9.740 1.00 82.94 79 SER A N 1
ATOM 608 C CA . SER A 1 79 ? -13.750 10.189 9.432 1.00 82.94 79 SER A CA 1
ATOM 609 C C . SER A 1 79 ? -13.279 8.878 10.056 1.00 82.94 79 SER A C 1
ATOM 611 O O . SER A 1 79 ? -12.328 8.266 9.571 1.00 82.94 79 SER A O 1
ATOM 613 N N . SER A 1 80 ? -13.932 8.438 11.132 1.00 83.25 80 SER A N 1
ATOM 614 C CA . SER A 1 80 ? -13.526 7.262 11.891 1.00 83.25 80 SER A CA 1
ATOM 615 C C . SER A 1 80 ? -14.723 6.628 12.597 1.00 83.25 80 SER A C 1
ATOM 617 O O . SER A 1 80 ? -15.673 7.320 12.969 1.00 83.25 80 SER A O 1
ATOM 619 N N . VAL A 1 81 ? -14.684 5.308 12.762 1.00 87.69 81 VAL A N 1
ATOM 620 C CA . VAL A 1 81 ? -15.737 4.507 13.393 1.00 87.69 81 VAL A CA 1
ATOM 621 C C . VAL A 1 81 ? -15.104 3.371 14.187 1.00 87.69 81 VAL A C 1
ATOM 623 O O . VAL A 1 81 ? -14.074 2.865 13.752 1.00 87.69 81 VAL A O 1
ATOM 626 N N . ALA A 1 82 ? -15.710 2.997 15.317 1.00 87.31 82 ALA A N 1
ATOM 627 C CA . ALA A 1 82 ? -15.377 1.785 16.059 1.00 87.31 82 ALA A CA 1
ATOM 628 C C . ALA A 1 82 ? -16.576 1.183 16.791 1.00 87.31 82 ALA A C 1
ATOM 630 O O . ALA A 1 82 ? -17.541 1.887 17.092 1.00 87.31 82 ALA A O 1
ATOM 631 N N . PHE A 1 83 ? -16.506 -0.104 17.114 1.00 84.38 83 PHE A N 1
ATOM 632 C CA . PHE A 1 83 ? -17.400 -0.734 18.082 1.00 84.38 83 PHE A CA 1
ATOM 633 C C . PHE A 1 83 ? -16.845 -0.621 19.505 1.00 84.38 83 PHE A C 1
ATOM 635 O O . PHE A 1 83 ? -15.633 -0.601 19.729 1.00 84.38 83 PHE A O 1
ATOM 642 N N . SER A 1 84 ? -17.737 -0.609 20.495 1.00 84.94 84 SER A N 1
ATOM 643 C CA . SER A 1 84 ? -17.340 -0.939 21.864 1.00 84.94 84 SER A CA 1
ATOM 644 C C . SER A 1 84 ? -16.923 -2.415 21.962 1.00 84.94 84 SER A C 1
ATOM 646 O O . SER A 1 84 ? -17.454 -3.246 21.221 1.00 84.94 84 SER A O 1
ATOM 648 N N . PRO A 1 85 ? -16.022 -2.785 22.893 1.00 82.50 85 PRO A N 1
ATOM 649 C CA . PRO A 1 85 ? -15.575 -4.174 23.064 1.00 82.50 85 PRO A CA 1
ATOM 650 C C . PRO A 1 85 ? -16.701 -5.182 23.346 1.00 82.50 85 PRO A C 1
ATOM 652 O O . PRO A 1 85 ? -16.585 -6.354 23.000 1.00 82.50 85 PRO A O 1
ATOM 655 N N . ASP A 1 86 ? -17.810 -4.732 23.938 1.00 84.75 86 ASP A N 1
ATOM 656 C CA . ASP A 1 86 ? -19.011 -5.543 24.175 1.00 84.75 86 ASP A CA 1
ATOM 657 C C . ASP A 1 86 ? -19.951 -5.644 22.955 1.00 84.75 86 ASP A C 1
ATOM 659 O O . ASP A 1 86 ? -20.940 -6.378 22.994 1.00 84.75 86 ASP A O 1
ATOM 663 N N . GLY A 1 87 ? -19.662 -4.910 21.876 1.00 90.31 87 GLY A N 1
ATOM 664 C CA . GLY A 1 87 ? -20.452 -4.851 20.648 1.00 90.31 87 GLY A CA 1
ATOM 665 C C . GLY A 1 87 ? -21.808 -4.152 20.774 1.00 90.31 87 GLY A C 1
ATOM 666 O O . GLY A 1 87 ? -22.590 -4.200 19.826 1.00 90.31 87 GLY A O 1
ATOM 667 N N . GLN A 1 88 ? -22.121 -3.519 21.910 1.00 94.81 88 GLN A N 1
ATOM 668 C CA . GLN A 1 88 ? -23.436 -2.907 22.145 1.00 94.81 88 GLN A CA 1
ATOM 669 C C . GLN A 1 88 ? -23.548 -1.483 21.601 1.00 94.81 88 GLN A C 1
ATOM 671 O O . GLN A 1 88 ? -24.657 -1.012 21.329 1.00 94.81 88 GLN A O 1
ATOM 676 N N . THR A 1 89 ? -22.419 -0.798 21.417 1.00 96.38 89 THR A N 1
ATOM 677 C CA . THR A 1 89 ? -22.382 0.576 20.917 1.00 96.38 89 THR A CA 1
ATOM 678 C C . THR A 1 89 ? -21.418 0.739 19.748 1.00 96.38 89 THR A C 1
ATOM 680 O O . THR A 1 89 ? -20.446 -0.003 19.605 1.00 96.38 89 THR A O 1
ATOM 683 N N . VAL A 1 90 ? -21.704 1.727 18.905 1.00 95.44 90 VAL A N 1
ATOM 684 C CA . VAL A 1 90 ? -20.798 2.234 17.871 1.00 95.44 90 VAL A CA 1
ATOM 685 C C . VAL A 1 90 ? -20.379 3.641 18.258 1.00 95.44 90 VAL A C 1
ATOM 687 O O . VAL A 1 90 ? -21.203 4.438 18.700 1.00 95.44 90 VAL A O 1
ATOM 690 N N . ILE A 1 91 ? -19.111 3.959 18.052 1.00 95.94 91 ILE A N 1
ATOM 691 C CA . ILE A 1 91 ? -18.531 5.275 18.260 1.00 95.94 91 ILE A CA 1
ATOM 692 C C . ILE A 1 91 ? -18.108 5.812 16.899 1.00 95.94 91 ILE A C 1
ATOM 694 O O . ILE A 1 91 ? -17.447 5.116 16.132 1.00 95.94 91 ILE A O 1
ATOM 698 N N . SER A 1 92 ? -18.479 7.048 16.588 1.00 93.50 92 SER A N 1
ATOM 699 C CA . SER A 1 92 ? -18.085 7.720 15.349 1.00 93.50 92 SER A CA 1
ATOM 700 C C . SER A 1 92 ? -17.443 9.063 15.628 1.00 93.50 92 SER A C 1
ATOM 702 O O . SER A 1 92 ? -17.856 9.769 16.541 1.00 93.50 92 SER A O 1
ATOM 704 N N . GLY A 1 93 ? -16.441 9.420 14.832 1.00 91.19 93 GLY A N 1
ATOM 705 C CA . GLY A 1 93 ? -15.771 10.717 14.853 1.00 91.19 93 GLY A CA 1
ATOM 706 C C . GLY A 1 93 ? -15.973 11.425 13.522 1.00 91.19 93 GLY A C 1
ATOM 707 O O . GLY A 1 93 ? -15.892 10.788 12.472 1.00 91.19 93 GLY A O 1
ATOM 708 N N . SER A 1 94 ? -16.259 12.726 13.555 1.00 96.62 94 SER A N 1
ATOM 709 C CA . SER A 1 94 ? -16.631 13.485 12.359 1.00 96.62 94 SER A CA 1
ATOM 710 C C . SER A 1 94 ? -15.885 14.811 12.218 1.00 96.62 94 SER A C 1
ATOM 712 O O . SER A 1 94 ? -15.440 15.427 13.193 1.00 96.62 94 SER A O 1
ATOM 714 N N . ALA A 1 95 ? -15.818 15.289 10.974 1.00 94.81 95 ALA A N 1
ATOM 715 C CA . ALA A 1 95 ? -15.438 16.653 10.625 1.00 94.81 95 ALA A CA 1
ATOM 716 C C . ALA A 1 95 ? -16.351 17.720 11.270 1.00 94.81 95 ALA A C 1
ATOM 718 O O . ALA A 1 95 ? -15.978 18.890 11.340 1.00 94.81 95 ALA A O 1
ATOM 719 N N . ASP A 1 96 ? -17.508 17.332 11.827 1.00 97.56 96 ASP A N 1
ATOM 720 C CA . ASP A 1 96 ? -18.388 18.220 12.598 1.00 97.56 96 ASP A CA 1
ATOM 721 C C . ASP A 1 96 ? -17.865 18.547 14.005 1.00 97.56 96 ASP A C 1
ATOM 723 O O . ASP A 1 96 ? -18.534 19.250 14.765 1.00 97.56 96 ASP A O 1
ATOM 727 N N . LYS A 1 97 ? -16.638 18.098 14.313 1.00 98.06 97 LYS A N 1
ATOM 728 C CA . LYS A 1 97 ? -15.895 18.340 15.560 1.00 98.06 97 LYS A CA 1
ATOM 729 C C . LYS A 1 97 ? -16.424 17.553 16.758 1.00 98.06 97 LYS A C 1
ATOM 731 O O . LYS A 1 97 ? -15.952 17.759 17.877 1.00 98.06 97 LYS A O 1
ATOM 736 N N . THR A 1 98 ? -17.378 16.650 16.538 1.00 98.31 98 THR A N 1
ATOM 737 C CA . THR A 1 98 ? -17.944 15.795 17.581 1.00 98.31 98 THR A CA 1
ATOM 738 C C . THR A 1 98 ? -17.590 14.338 17.349 1.00 98.31 98 THR A C 1
ATOM 740 O O . THR A 1 98 ? -17.487 13.870 16.209 1.00 98.31 98 THR A O 1
ATOM 743 N N . ALA A 1 99 ? -17.421 13.610 18.450 1.00 98.00 99 ALA A N 1
ATOM 744 C CA . ALA A 1 99 ? -17.588 12.167 18.438 1.00 98.00 99 ALA A CA 1
ATOM 745 C C . ALA A 1 99 ? -18.957 11.827 19.026 1.00 98.00 99 ALA A C 1
ATOM 747 O O . ALA A 1 99 ? -19.467 12.551 19.879 1.00 98.00 99 ALA A O 1
ATOM 748 N N . ARG A 1 100 ? -19.582 10.753 18.557 1.00 98.44 100 ARG A N 1
ATOM 749 C CA . ARG A 1 100 ? -20.922 10.342 18.987 1.00 98.44 100 ARG A CA 1
ATOM 750 C C . ARG A 1 100 ? -20.944 8.859 19.294 1.00 98.44 100 ARG A C 1
ATOM 752 O O . ARG A 1 100 ? -20.244 8.089 18.642 1.00 98.44 100 ARG A O 1
ATOM 759 N N . ILE A 1 101 ? -21.741 8.484 20.287 1.00 98.31 101 ILE A N 1
ATOM 760 C CA . ILE A 1 101 ? -21.937 7.097 20.709 1.00 98.31 101 ILE A CA 1
ATOM 761 C C . ILE A 1 101 ? -23.375 6.711 20.390 1.00 98.31 101 ILE A C 1
ATOM 763 O O . ILE A 1 101 ? -24.310 7.421 20.763 1.00 98.31 101 ILE A O 1
ATOM 767 N N . TRP A 1 102 ? -23.542 5.581 19.719 1.00 98.19 102 TRP A N 1
ATOM 768 C CA . TRP A 1 102 ? -24.812 5.086 19.206 1.00 98.19 102 TRP A CA 1
ATOM 769 C C . TRP A 1 102 ? -25.087 3.699 19.758 1.00 98.19 102 TRP A C 1
ATOM 771 O O . TRP A 1 102 ? -24.198 2.852 19.783 1.00 98.19 102 TRP A O 1
ATOM 781 N N . GLU A 1 103 ? -26.326 3.434 20.145 1.00 97.88 103 GLU A N 1
ATOM 782 C CA . GLU A 1 103 ? -26.761 2.084 20.496 1.00 97.88 103 GLU A CA 1
ATOM 783 C C . GLU A 1 103 ? -26.912 1.234 19.228 1.00 97.88 103 GLU A C 1
ATOM 785 O O . GLU A 1 103 ? -27.647 1.610 18.314 1.00 97.88 103 GLU A O 1
ATOM 790 N N . VAL A 1 104 ? -26.274 0.062 19.171 1.00 95.75 104 VAL A N 1
ATOM 791 C CA . VAL A 1 104 ? -26.318 -0.823 17.990 1.00 95.75 104 VAL A CA 1
ATOM 792 C C . VAL A 1 104 ? -27.733 -1.334 17.720 1.00 95.75 104 VAL A C 1
ATOM 794 O O . VAL A 1 104 ? -28.183 -1.348 16.574 1.00 95.75 104 VAL A O 1
ATOM 797 N N . ALA A 1 105 ? -28.467 -1.709 18.772 1.00 94.62 105 ALA A N 1
ATOM 798 C CA . ALA A 1 105 ? -29.793 -2.310 18.645 1.00 94.62 105 ALA A CA 1
ATOM 799 C C . ALA A 1 105 ? -30.815 -1.360 17.990 1.00 94.62 105 ALA A C 1
ATOM 801 O O . ALA A 1 105 ? -31.549 -1.751 17.074 1.00 94.62 105 ALA A O 1
ATOM 802 N N . SER A 1 106 ? -30.855 -0.101 18.434 1.00 95.56 106 SER A N 1
ATOM 803 C CA . SER A 1 106 ? -31.850 0.882 17.989 1.00 95.56 106 SER A CA 1
ATOM 804 C C . SER A 1 106 ? -31.318 1.890 16.965 1.00 95.56 106 SER A C 1
ATOM 806 O O . SER A 1 106 ? -32.105 2.457 16.205 1.00 95.56 106 SER A O 1
ATOM 808 N N . GLY A 1 107 ? -30.001 2.115 16.915 1.00 94.50 107 GLY A N 1
ATOM 809 C CA . GLY A 1 107 ? -29.369 3.231 16.206 1.00 94.50 107 GLY A CA 1
ATOM 810 C C . GLY A 1 107 ? -29.558 4.585 16.891 1.00 94.50 107 GLY A C 1
ATOM 811 O O . GLY A 1 107 ? -29.319 5.618 16.267 1.00 94.50 107 GLY A O 1
ATOM 812 N N . LYS A 1 108 ? -30.035 4.607 18.140 1.00 97.44 108 LYS A N 1
ATOM 813 C CA . LYS A 1 108 ? -30.248 5.838 18.900 1.00 97.44 108 LYS A CA 1
ATOM 814 C C . LYS A 1 108 ? -28.912 6.451 19.318 1.00 97.44 108 LYS A C 1
ATOM 816 O O . LYS A 1 108 ? -28.026 5.748 19.795 1.00 97.44 108 LYS A O 1
ATOM 821 N N . GLU A 1 109 ? -28.810 7.771 19.206 1.00 98.31 109 GLU A N 1
ATOM 822 C CA . GLU A 1 109 ? -27.720 8.541 19.804 1.00 98.31 109 GLU A CA 1
ATOM 823 C C . GLU A 1 109 ? -27.810 8.506 21.335 1.00 98.31 109 GLU A C 1
ATOM 825 O O . GLU A 1 109 ? -28.831 8.880 21.921 1.00 98.31 109 GLU A O 1
ATOM 830 N N . LEU A 1 110 ? -26.742 8.042 21.976 1.00 97.75 110 LEU A N 1
ATOM 831 C CA . LEU A 1 110 ? -26.617 7.973 23.427 1.00 97.75 110 LEU A CA 1
ATOM 832 C C . LEU A 1 110 ? -25.871 9.187 23.980 1.00 97.75 110 LEU A C 1
ATOM 834 O O . LEU A 1 110 ? -26.328 9.789 24.949 1.00 97.75 110 LEU A O 1
ATOM 838 N N . LEU A 1 111 ? -24.734 9.541 23.371 1.00 97.94 111 LEU A N 1
ATOM 839 C CA . LEU A 1 111 ? -23.849 10.607 23.844 1.00 97.94 111 LEU A CA 1
ATOM 840 C C . LEU A 1 111 ? -23.233 11.385 22.678 1.00 97.94 111 LEU A C 1
ATOM 842 O O . LEU A 1 111 ? -22.938 10.819 21.624 1.00 97.94 111 LEU A O 1
ATOM 846 N N . VAL A 1 112 ? -22.973 12.674 22.919 1.00 98.25 112 VAL A N 1
ATOM 847 C CA . VAL A 1 112 ? -22.210 13.562 22.033 1.00 98.25 112 VAL A CA 1
ATOM 848 C C . VAL A 1 112 ? -21.000 14.091 22.797 1.00 98.25 112 VAL A C 1
ATOM 850 O O . VAL A 1 112 ? -21.136 14.829 23.771 1.00 98.25 112 VAL A O 1
ATOM 853 N N . LEU A 1 113 ? -19.811 13.734 22.331 1.00 98.00 113 LEU A N 1
ATOM 854 C CA . LEU A 1 113 ? -18.523 14.147 22.873 1.00 98.00 113 LEU A CA 1
ATOM 855 C C . LEU A 1 113 ? -18.097 15.440 22.170 1.00 98.00 113 LEU A C 1
ATOM 857 O O . LEU A 1 113 ? -17.635 15.423 21.025 1.00 98.00 113 LEU A O 1
ATOM 861 N N . SER A 1 114 ? -18.318 16.571 22.841 1.00 96.06 114 SER A N 1
ATOM 862 C CA . SER A 1 114 ? -18.053 17.913 22.309 1.00 96.06 114 SER A CA 1
ATOM 863 C C . SER A 1 114 ? -16.912 18.581 23.066 1.00 96.06 114 SER A C 1
ATOM 865 O O . SER A 1 114 ? -16.923 18.634 24.292 1.00 96.06 114 SER A O 1
ATOM 867 N N . GLY A 1 115 ? -15.950 19.146 22.337 1.00 94.88 115 GLY A N 1
ATOM 868 C CA . GLY A 1 115 ? -14.857 19.918 22.937 1.00 94.88 115 GLY A CA 1
ATOM 869 C C . GLY A 1 115 ? -13.741 20.292 21.965 1.00 94.88 115 GLY A C 1
ATOM 870 O O . GLY A 1 115 ? -13.075 21.310 22.171 1.00 94.88 115 GLY A O 1
ATOM 871 N N . HIS A 1 116 ? -13.553 19.517 20.894 1.00 97.69 116 HIS A N 1
ATOM 872 C CA . HIS A 1 116 ? -12.604 19.836 19.827 1.00 97.69 116 HIS A CA 1
ATOM 873 C C . HIS A 1 116 ? -13.003 21.096 19.047 1.00 97.69 116 HIS A C 1
ATOM 875 O O . HIS A 1 116 ? -14.186 21.375 18.842 1.00 97.69 116 HIS A O 1
ATOM 881 N N . SER A 1 117 ? -12.009 21.872 18.602 1.00 97.31 117 SER A N 1
ATOM 882 C CA . SER A 1 117 ? -12.233 23.069 17.771 1.00 97.31 117 SER A CA 1
ATOM 883 C C . SER A 1 117 ? -12.040 22.820 16.268 1.00 97.31 117 SER A C 1
ATOM 885 O O . SER A 1 117 ? -12.459 23.658 15.457 1.00 97.31 117 SER A O 1
ATOM 887 N N . GLY A 1 118 ? -11.490 21.660 15.899 1.00 96.69 118 GLY A N 1
ATOM 888 C CA . GLY A 1 118 ? -11.309 21.156 14.535 1.00 96.69 118 GLY A CA 1
ATOM 889 C C . GLY A 1 118 ? -11.972 19.790 14.339 1.00 96.69 118 GLY A C 1
ATOM 890 O O . GLY A 1 118 ? -12.473 19.200 15.300 1.00 96.69 118 GLY A O 1
ATOM 891 N N . GLY A 1 119 ? -12.006 19.292 13.100 1.00 92.69 119 GLY A N 1
ATOM 892 C CA . GLY A 1 119 ? -12.606 17.993 12.795 1.00 92.69 119 GLY A CA 1
ATOM 893 C C . GLY A 1 119 ? -11.906 16.855 13.538 1.00 92.69 119 GLY A C 1
ATOM 894 O O . GLY A 1 119 ? -10.708 16.937 13.825 1.00 92.69 119 GLY A O 1
ATOM 895 N N . ILE A 1 120 ? -12.639 15.797 13.881 1.00 93.88 120 ILE A N 1
ATOM 896 C CA . ILE A 1 120 ? -12.030 14.564 14.391 1.00 93.88 120 ILE A CA 1
ATOM 897 C C . ILE A 1 120 ? -11.425 13.808 13.211 1.00 93.88 120 ILE A C 1
ATOM 899 O O . ILE A 1 120 ? -12.058 13.680 12.166 1.00 93.88 120 ILE A O 1
ATOM 903 N N . THR A 1 121 ? -10.209 13.302 13.373 1.00 83.88 121 THR A N 1
ATOM 904 C CA . THR A 1 121 ? -9.437 12.608 12.326 1.00 83.88 121 THR A CA 1
ATOM 905 C C . THR A 1 121 ? -9.315 11.107 12.584 1.00 83.88 121 THR A C 1
ATOM 907 O O . THR A 1 121 ? -9.212 10.326 11.643 1.00 83.88 121 THR A O 1
ATOM 910 N N . SER A 1 122 ? -9.332 10.696 13.854 1.00 85.75 122 SER A N 1
ATOM 911 C CA . SER A 1 122 ? -9.209 9.305 14.294 1.00 85.75 122 SER A CA 1
ATOM 912 C C . SER A 1 122 ? -9.840 9.143 15.671 1.00 85.75 122 SER A C 1
ATOM 914 O O . SER A 1 122 ? -9.830 10.076 16.478 1.00 85.75 122 SER A O 1
ATOM 916 N N . LEU A 1 123 ? -10.330 7.943 15.967 1.00 88.19 123 LEU A N 1
ATOM 917 C CA . LEU A 1 123 ? -10.774 7.556 17.303 1.00 88.19 123 LEU A CA 1
ATOM 918 C C . LEU A 1 123 ? -10.202 6.196 17.708 1.00 88.19 123 LEU A C 1
ATOM 920 O O . LEU A 1 123 ? -9.791 5.416 16.853 1.00 88.19 123 LEU A O 1
ATOM 924 N N . ALA A 1 124 ? -10.181 5.926 19.010 1.00 85.44 124 ALA A N 1
ATOM 925 C CA . ALA A 1 124 ? -9.850 4.628 19.583 1.00 85.44 124 ALA A CA 1
ATOM 926 C C . ALA A 1 124 ? -10.660 4.391 20.862 1.00 85.44 124 ALA A C 1
ATOM 928 O O . ALA A 1 124 ? -10.937 5.331 21.608 1.00 85.44 124 ALA A O 1
ATOM 929 N N . VAL A 1 125 ? -10.997 3.135 21.135 1.00 81.81 125 VAL A N 1
ATOM 930 C CA . VAL A 1 125 ? -11.693 2.707 22.356 1.00 81.81 125 VAL A CA 1
ATOM 931 C C . VAL A 1 125 ? -10.720 1.874 23.185 1.00 81.81 125 VAL A C 1
ATOM 933 O O . VAL A 1 125 ? -9.957 1.087 22.623 1.00 81.81 125 VAL A O 1
ATOM 936 N N . SER A 1 126 ? -10.693 2.063 24.503 1.00 83.88 126 SER A N 1
ATOM 937 C CA . SER A 1 126 ? -9.900 1.202 25.383 1.00 83.88 126 SER A CA 1
ATOM 938 C C . SER A 1 126 ? -10.473 -0.218 25.413 1.00 83.88 126 SER A C 1
ATOM 940 O O . SER A 1 126 ? -11.676 -0.408 25.261 1.00 83.88 126 SER A O 1
ATOM 942 N N . GLU A 1 127 ? -9.627 -1.228 25.631 1.00 80.56 127 GLU A N 1
ATOM 943 C CA . GLU A 1 127 ? -10.045 -2.642 25.619 1.00 80.56 127 GLU A CA 1
ATOM 944 C C . GLU A 1 127 ? -11.097 -2.965 26.698 1.00 80.56 127 GLU A C 1
ATOM 946 O O . GLU A 1 127 ? -11.968 -3.806 26.498 1.00 80.56 127 GLU A O 1
ATOM 951 N N . ASP A 1 128 ? -11.081 -2.232 27.815 1.00 82.44 128 ASP A N 1
ATOM 952 C CA . ASP A 1 128 ? -12.104 -2.319 28.863 1.00 82.44 128 ASP A CA 1
ATOM 953 C C . ASP A 1 128 ? -13.414 -1.576 28.527 1.00 82.44 128 ASP A C 1
ATOM 955 O O . ASP A 1 128 ? -14.357 -1.609 29.317 1.00 82.44 128 ASP A O 1
ATOM 959 N N . GLY A 1 129 ? -13.468 -0.877 27.390 1.00 86.44 129 GLY A N 1
ATOM 960 C CA . GLY A 1 129 ? -14.619 -0.115 26.907 1.00 86.44 129 GLY A CA 1
ATOM 961 C C . GLY A 1 129 ? -14.925 1.163 27.687 1.00 86.44 129 GLY A C 1
ATOM 962 O O . GLY A 1 129 ? -15.916 1.824 27.390 1.00 86.44 129 GLY A O 1
ATOM 963 N N . LYS A 1 130 ? -14.116 1.533 28.687 1.00 92.50 130 LYS A N 1
ATOM 964 C CA . LYS A 1 130 ? -14.432 2.645 29.602 1.00 92.50 130 LYS A CA 1
ATOM 965 C C . LYS A 1 130 ? -13.984 4.008 29.102 1.00 92.50 130 LYS A C 1
ATOM 967 O O . LYS A 1 130 ? -14.469 5.021 29.603 1.00 92.50 130 LYS A O 1
ATOM 972 N N . ARG A 1 131 ? -13.043 4.054 28.160 1.00 94.38 131 ARG A N 1
ATOM 973 C CA . ARG A 1 131 ? -12.479 5.300 27.644 1.00 94.38 131 ARG A CA 1
ATOM 974 C C . ARG A 1 131 ? -12.491 5.328 26.128 1.00 94.38 131 ARG A C 1
ATOM 976 O O . ARG A 1 131 ? -12.248 4.326 25.460 1.00 94.38 131 ARG A O 1
ATOM 983 N N . ILE A 1 132 ? -12.715 6.521 25.598 1.00 95.38 132 ILE A N 1
ATOM 984 C CA . ILE A 1 132 ? -12.616 6.827 24.172 1.00 95.38 132 ILE A CA 1
ATOM 985 C C . ILE A 1 132 ? -11.533 7.880 24.015 1.00 95.38 132 ILE A C 1
ATOM 987 O O . ILE A 1 132 ? -11.509 8.847 24.766 1.00 95.38 132 ILE A O 1
ATOM 991 N N . ALA A 1 133 ? -10.646 7.717 23.044 1.00 94.31 133 ALA A N 1
ATOM 992 C CA . ALA A 1 133 ? -9.675 8.727 22.667 1.00 94.31 133 ALA A CA 1
ATOM 993 C C . ALA A 1 133 ? -10.003 9.250 21.269 1.00 94.31 133 ALA A C 1
ATOM 995 O O . ALA A 1 133 ? -10.287 8.468 20.364 1.00 94.31 133 ALA A O 1
ATOM 996 N N . THR A 1 134 ? -9.955 10.564 21.085 1.00 94.75 134 THR A N 1
ATOM 997 C CA . THR A 1 134 ? -10.211 11.241 19.808 1.00 94.75 134 THR A CA 1
ATOM 998 C C . THR A 1 134 ? -9.001 12.075 19.419 1.00 94.75 134 THR A C 1
ATOM 1000 O O . THR A 1 134 ? -8.462 12.794 20.253 1.00 94.75 134 THR A O 1
ATOM 1003 N N . ALA A 1 135 ? -8.568 11.990 18.164 1.00 92.12 135 ALA A N 1
ATOM 1004 C CA . ALA A 1 135 ? -7.567 12.868 17.557 1.00 92.12 135 ALA A CA 1
ATOM 1005 C C . ALA A 1 135 ? -8.258 13.922 16.692 1.00 92.12 135 ALA A C 1
ATOM 1007 O O . ALA A 1 135 ? -9.278 13.626 16.067 1.00 92.12 135 ALA A O 1
ATOM 1008 N N . SER A 1 136 ? -7.702 15.132 16.624 1.00 96.75 136 SER A N 1
ATOM 1009 C CA . SER A 1 136 ? -8.322 16.229 15.885 1.00 96.75 136 SER A CA 1
ATOM 1010 C C . SER A 1 136 ? -7.337 17.095 15.105 1.00 96.75 136 SER A C 1
ATOM 1012 O O . SER A 1 136 ? -6.165 17.263 15.456 1.00 96.75 136 SER A O 1
ATOM 1014 N N . GLU A 1 137 ? -7.876 17.721 14.060 1.00 94.56 137 GLU A N 1
ATOM 1015 C CA . GLU A 1 137 ? -7.258 18.812 13.310 1.00 94.56 137 GLU A CA 1
ATOM 1016 C C . GLU A 1 137 ? -6.851 20.002 14.192 1.00 94.56 137 GLU A C 1
ATOM 1018 O O . GLU A 1 137 ? -5.973 20.768 13.801 1.00 94.56 137 GLU A O 1
ATOM 1023 N N . ASP A 1 138 ? -7.425 20.140 15.394 1.00 97.12 138 ASP A N 1
ATOM 1024 C CA . ASP A 1 138 ? -7.055 21.190 16.354 1.00 97.12 138 ASP A CA 1
ATOM 1025 C C . ASP A 1 138 ? -5.684 20.998 17.029 1.00 97.12 138 ASP A C 1
ATOM 1027 O O . ASP A 1 138 ? -5.280 21.816 17.859 1.00 97.12 138 ASP A O 1
ATOM 1031 N N . GLY A 1 139 ? -4.965 19.929 16.679 1.00 95.38 139 GLY A N 1
ATOM 1032 C CA . GLY A 1 139 ? -3.643 19.620 17.222 1.00 95.38 139 GLY A CA 1
ATOM 1033 C C . GLY A 1 139 ? -3.675 19.000 18.618 1.00 95.38 139 GLY A C 1
ATOM 1034 O O . GLY A 1 139 ? -2.633 18.870 19.264 1.00 95.38 139 GLY A O 1
ATOM 1035 N N . THR A 1 140 ? -4.848 18.571 19.088 1.00 97.62 140 THR A N 1
ATOM 1036 C CA . THR A 1 140 ? -5.001 17.832 20.342 1.00 97.62 140 THR A CA 1
ATOM 1037 C C . THR A 1 140 ? -5.559 16.435 20.113 1.00 97.62 140 THR A C 1
ATOM 1039 O O . THR A 1 140 ? -6.297 16.175 19.158 1.00 97.62 140 THR A O 1
ATOM 1042 N N . ALA A 1 141 ? -5.220 15.527 21.025 1.00 97.38 141 ALA A N 1
ATOM 1043 C CA . ALA A 1 141 ? -6.05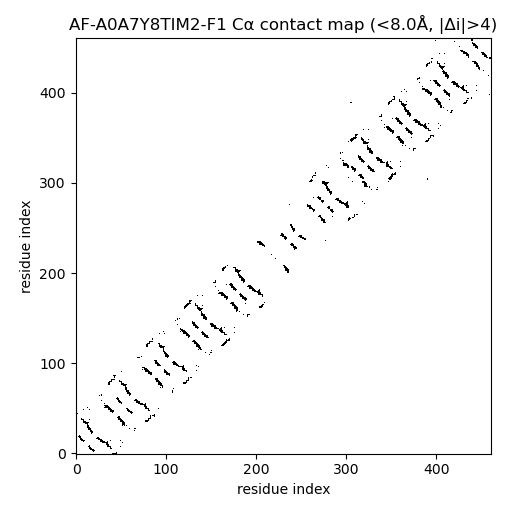3 14.364 21.281 1.00 97.38 141 ALA A CA 1
ATOM 1044 C C . ALA A 1 141 ? -6.780 14.553 22.615 1.00 97.38 141 ALA A C 1
ATOM 1046 O O . ALA A 1 141 ? -6.251 15.194 23.522 1.00 97.38 141 ALA A O 1
ATOM 1047 N N . ARG A 1 142 ? -7.990 14.021 22.754 1.00 98.12 142 ARG A N 1
ATOM 1048 C CA . ARG A 1 142 ? -8.767 14.071 24.000 1.00 98.12 142 ARG A CA 1
ATOM 1049 C C . ARG A 1 142 ? -9.192 12.681 24.408 1.00 98.12 142 ARG A C 1
ATOM 1051 O O . ARG A 1 142 ? -9.394 11.829 23.549 1.00 98.12 142 ARG A O 1
ATOM 1058 N N . VAL A 1 143 ? -9.316 12.462 25.710 1.00 97.81 143 VAL A N 1
ATOM 1059 C CA . VAL A 1 143 ? -9.822 11.211 26.275 1.00 97.81 143 VAL A CA 1
ATOM 1060 C C . VAL A 1 143 ? -11.102 11.497 27.029 1.00 97.81 143 VAL A C 1
ATOM 1062 O O . VAL A 1 143 ? -11.176 12.447 27.810 1.00 97.81 143 VAL A O 1
ATOM 1065 N N . TRP A 1 144 ? -12.085 10.645 26.803 1.00 98.06 144 TRP A N 1
ATOM 1066 C CA . TRP A 1 144 ? -13.444 10.769 27.286 1.00 98.06 144 TRP A CA 1
ATOM 1067 C C . TRP A 1 144 ? -13.815 9.535 28.089 1.00 98.06 144 TRP A C 1
ATOM 1069 O O . TRP A 1 144 ? -13.395 8.423 27.761 1.00 98.06 144 TRP A O 1
ATOM 1079 N N . ASP A 1 145 ? -14.642 9.729 29.103 1.00 97.00 145 ASP A N 1
ATOM 1080 C CA . ASP A 1 145 ? -15.356 8.647 29.764 1.00 97.00 145 ASP A CA 1
ATOM 1081 C C . ASP A 1 145 ? -16.464 8.130 28.834 1.00 97.00 145 ASP A C 1
ATOM 1083 O O . ASP A 1 145 ? -17.327 8.893 28.397 1.00 97.00 145 ASP A O 1
ATOM 1087 N N . ALA A 1 146 ? -16.445 6.839 28.508 1.00 93.75 146 ALA A N 1
ATOM 1088 C CA . ALA A 1 146 ? -17.386 6.255 27.554 1.00 93.75 146 ALA A CA 1
ATOM 1089 C C . ALA A 1 146 ? -18.820 6.134 28.103 1.00 93.75 146 ALA A C 1
ATOM 1091 O O . ALA A 1 146 ? -19.766 6.059 27.323 1.00 93.75 146 ALA A O 1
ATOM 1092 N N . ALA A 1 147 ? -18.997 6.119 29.429 1.00 95.44 147 ALA A N 1
ATOM 1093 C CA . ALA A 1 147 ? -20.298 5.915 30.061 1.00 95.44 147 ALA A CA 1
ATOM 1094 C C . ALA A 1 147 ? -21.104 7.212 30.184 1.00 95.44 147 ALA A C 1
ATOM 1096 O O . ALA A 1 147 ? -22.334 7.179 30.142 1.00 95.44 147 ALA A O 1
ATOM 1097 N N . ASN A 1 148 ? -20.432 8.352 30.359 1.00 95.69 148 ASN A N 1
ATOM 1098 C CA . ASN A 1 148 ? -21.096 9.646 30.558 1.00 95.69 148 ASN A CA 1
ATOM 1099 C C . ASN A 1 148 ? -20.657 10.743 29.573 1.00 95.69 148 ASN A C 1
ATOM 1101 O O . ASN A 1 148 ? -21.270 11.809 29.541 1.00 95.69 148 ASN A O 1
ATOM 1105 N N . GLY A 1 149 ? -19.625 10.497 28.766 1.00 94.62 149 GLY A N 1
ATOM 1106 C CA . GLY A 1 149 ? -19.147 11.413 27.735 1.00 94.62 149 GLY A CA 1
ATOM 1107 C C . GLY A 1 149 ? -18.358 12.615 28.251 1.00 94.62 149 GLY A C 1
ATOM 1108 O O . GLY A 1 149 ? -18.113 13.555 27.495 1.00 94.62 149 GLY A O 1
ATOM 1109 N N . THR A 1 150 ? -17.961 12.619 29.525 1.00 96.75 150 THR A N 1
ATOM 1110 C CA . THR A 1 150 ? -17.145 13.698 30.095 1.00 96.75 150 THR A CA 1
ATOM 1111 C C . THR A 1 150 ? -15.702 13.624 29.602 1.00 96.75 150 THR A C 1
ATOM 1113 O O . THR A 1 150 ? -15.122 12.546 29.477 1.00 96.75 150 THR A O 1
ATOM 1116 N N . GLU A 1 151 ? -15.101 14.783 29.323 1.00 97.62 151 GLU A N 1
ATOM 1117 C CA . GLU A 1 151 ? -13.674 14.875 29.007 1.00 97.62 151 GLU A CA 1
ATOM 1118 C C . GLU A 1 151 ? -12.845 14.620 30.268 1.00 97.62 151 GLU A C 1
ATOM 1120 O O . GLU A 1 151 ? -12.962 15.345 31.257 1.00 97.62 151 GLU A O 1
ATOM 1125 N N . GLN A 1 152 ? -11.985 13.607 30.223 1.00 95.94 152 GLN A N 1
ATOM 1126 C CA . GLN A 1 152 ? -11.060 13.282 31.307 1.00 95.94 152 GLN A CA 1
ATOM 1127 C C . GLN A 1 152 ? -9.721 14.008 31.149 1.00 95.94 152 GLN A C 1
ATOM 1129 O O . GLN A 1 152 ? -9.112 14.406 32.140 1.00 95.94 152 GLN A O 1
ATOM 1134 N N . MET A 1 153 ? -9.241 14.177 29.912 1.00 94.81 153 MET A N 1
ATOM 1135 C CA . MET A 1 153 ? -7.959 14.834 29.632 1.00 94.81 153 MET A CA 1
ATOM 1136 C C . MET A 1 153 ? -7.856 15.334 28.190 1.00 94.81 153 MET A C 1
ATOM 1138 O O . MET A 1 153 ? -8.384 14.720 27.261 1.00 94.81 153 MET A O 1
ATOM 1142 N N . ALA A 1 154 ? -7.067 16.397 28.014 1.00 96.25 154 ALA A N 1
ATOM 1143 C CA . ALA A 1 154 ? -6.607 16.887 26.720 1.00 96.25 154 ALA A CA 1
ATOM 1144 C C . ALA A 1 154 ? -5.089 16.690 26.595 1.00 96.25 154 ALA A C 1
ATOM 1146 O O . ALA A 1 154 ? -4.304 17.313 27.313 1.00 96.25 154 ALA A O 1
ATOM 1147 N N . LEU A 1 155 ? -4.679 15.850 25.652 1.00 96.69 155 LEU A N 1
ATOM 1148 C CA . LEU A 1 155 ? -3.292 15.551 25.315 1.00 96.69 155 LEU A CA 1
ATOM 1149 C C . LEU A 1 155 ? -2.771 16.635 24.363 1.00 96.69 155 LEU A C 1
ATOM 1151 O O . LEU A 1 155 ? -3.072 16.646 23.164 1.00 96.69 155 LEU A O 1
ATOM 1155 N N . ARG A 1 156 ? -2.036 17.599 24.926 1.00 95.94 156 ARG A N 1
ATOM 1156 C CA . ARG A 1 156 ? -1.524 18.783 24.221 1.00 95.94 156 ARG A CA 1
ATOM 1157 C C . ARG A 1 156 ? -0.025 18.665 24.010 1.00 95.94 156 ARG A C 1
ATOM 1159 O O . ARG A 1 156 ? 0.720 18.490 24.968 1.00 95.94 156 ARG A O 1
ATOM 1166 N N . GLY A 1 157 ? 0.415 18.824 22.768 1.00 90.94 157 GLY A N 1
ATOM 1167 C CA . GLY A 1 157 ? 1.839 18.825 22.446 1.00 90.94 157 GLY A CA 1
ATOM 1168 C C . GLY A 1 157 ? 2.131 18.898 20.954 1.00 90.94 157 GLY A C 1
ATOM 1169 O O . GLY A 1 157 ? 3.122 19.519 20.573 1.00 90.94 157 GLY A O 1
ATOM 1170 N N . HIS A 1 158 ? 1.277 18.307 20.113 1.00 92.25 158 HIS A N 1
ATOM 1171 C CA . HIS A 1 158 ? 1.457 18.359 18.665 1.00 92.25 158 HIS A CA 1
ATOM 1172 C C . HIS A 1 158 ? 1.373 19.798 18.132 1.00 92.25 158 HIS A C 1
ATOM 1174 O O . HIS A 1 158 ? 0.514 20.573 18.549 1.00 92.25 158 HIS A O 1
ATOM 1180 N N . SER A 1 159 ? 2.267 20.161 17.206 1.00 93.44 159 SER A N 1
ATOM 1181 C CA . SER A 1 159 ? 2.286 21.495 16.572 1.00 93.44 159 SER A CA 1
ATOM 1182 C C . SER A 1 159 ? 1.450 21.579 15.288 1.00 93.44 159 SER A C 1
ATOM 1184 O O . SER A 1 159 ? 1.379 22.631 14.656 1.00 93.44 159 SER A O 1
ATOM 1186 N N . GLY A 1 160 ? 0.805 20.477 14.909 1.00 91.94 160 GLY A N 1
ATOM 1187 C CA . GLY A 1 160 ? -0.137 20.374 13.801 1.00 91.94 160 GLY A CA 1
ATOM 1188 C C . GLY A 1 160 ? -1.222 19.348 14.119 1.00 91.94 160 GLY A C 1
ATOM 1189 O O . GLY A 1 160 ? -1.211 18.764 15.201 1.00 91.94 160 GLY A O 1
ATOM 1190 N N . ALA A 1 161 ? -2.135 19.119 13.172 1.00 90.00 161 ALA A N 1
ATOM 1191 C CA . ALA A 1 161 ? -3.246 18.177 13.317 1.00 90.00 161 ALA A CA 1
ATOM 1192 C C . ALA A 1 161 ? -2.789 16.826 13.889 1.00 90.00 161 ALA A C 1
ATOM 1194 O O . ALA A 1 161 ? -1.841 16.227 13.373 1.00 90.00 161 ALA A O 1
ATOM 1195 N N . VAL A 1 162 ? -3.477 16.330 14.916 1.00 92.69 162 VAL A N 1
ATOM 1196 C CA . VAL A 1 162 ? -3.325 14.937 15.342 1.00 92.69 162 VAL A CA 1
ATOM 1197 C C . VAL A 1 162 ? -4.155 14.112 14.380 1.00 92.69 162 VAL A C 1
ATOM 1199 O O . VAL A 1 162 ? -5.325 14.399 14.157 1.00 92.69 162 VAL A O 1
ATOM 1202 N N . THR A 1 163 ? -3.539 13.126 13.760 1.00 82.56 163 THR A N 1
ATOM 1203 C CA . THR A 1 163 ? -4.105 12.348 12.650 1.00 82.56 163 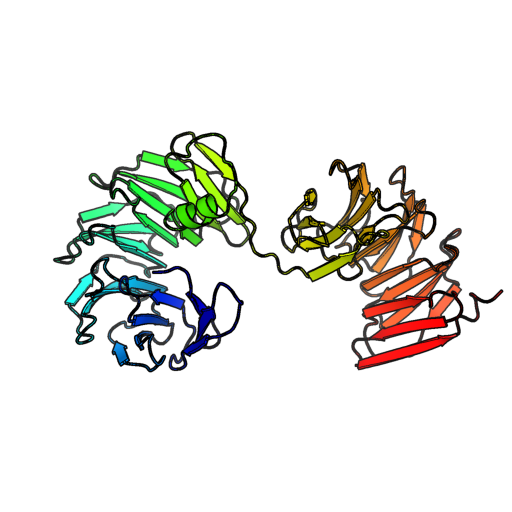THR A CA 1
ATOM 1204 C C . THR A 1 163 ? -4.380 10.908 13.049 1.00 82.56 163 THR A C 1
ATOM 1206 O O . THR A 1 163 ? -5.149 10.229 12.379 1.00 82.56 163 THR A O 1
ATOM 1209 N N . ALA A 1 164 ? -3.775 10.441 14.141 1.00 78.75 164 ALA A N 1
ATOM 1210 C CA . ALA A 1 164 ? -3.961 9.098 14.657 1.00 78.75 164 ALA A CA 1
ATOM 1211 C C . ALA A 1 164 ? -3.913 9.093 16.186 1.00 78.75 164 ALA A C 1
ATOM 1213 O O . ALA A 1 164 ? -3.093 9.788 16.791 1.00 78.75 164 ALA A O 1
ATOM 1214 N N . VAL A 1 165 ? -4.754 8.268 16.805 1.00 84.69 165 VAL A N 1
ATOM 1215 C CA . VAL A 1 165 ? -4.744 8.010 18.249 1.00 84.69 165 VAL A CA 1
ATOM 1216 C C . VAL A 1 165 ? -5.025 6.540 18.521 1.00 84.69 165 VAL A C 1
ATOM 1218 O O . VAL A 1 165 ? -5.777 5.913 17.780 1.00 84.69 165 VAL A O 1
ATOM 1221 N N . PHE A 1 166 ? -4.412 5.986 19.566 1.00 82.50 166 PHE A N 1
ATOM 1222 C CA . PHE A 1 166 ? -4.568 4.582 19.929 1.00 82.50 166 PHE A CA 1
ATOM 1223 C C . PHE A 1 166 ? -4.272 4.322 21.423 1.00 82.50 166 PHE A C 1
ATOM 1225 O O . PHE A 1 166 ? -3.383 4.961 21.986 1.00 82.50 166 PHE A O 1
ATOM 1232 N N . PHE A 1 167 ? -4.967 3.365 22.055 1.00 76.94 167 PHE A N 1
ATOM 1233 C CA . PHE A 1 167 ? -4.714 2.899 23.432 1.00 76.94 167 PHE A CA 1
ATOM 1234 C C . PHE A 1 167 ? -3.916 1.605 23.452 1.00 76.94 167 PHE A C 1
ATOM 1236 O O . PHE A 1 167 ? -4.418 0.613 22.941 1.00 76.94 167 PHE A O 1
ATOM 1243 N N . LYS A 1 168 ? -2.766 1.543 24.136 1.00 77.62 168 LYS A N 1
ATOM 1244 C CA . LYS A 1 168 ? -2.097 0.250 24.392 1.00 77.62 168 LYS A CA 1
ATOM 1245 C C . LYS A 1 168 ? -3.119 -0.779 24.929 1.00 77.62 168 LYS A C 1
ATOM 1247 O O . LYS A 1 168 ? -3.939 -0.366 25.746 1.00 77.62 168 LYS A O 1
ATOM 1252 N N . PRO A 1 169 ? -3.090 -2.064 24.507 1.00 69.12 169 PRO A N 1
ATOM 1253 C CA . PRO A 1 169 ? -4.096 -3.059 24.913 1.00 69.12 169 PRO A CA 1
ATOM 1254 C C . PRO A 1 169 ? -4.318 -3.138 26.432 1.00 69.12 169 PRO A C 1
ATOM 1256 O O . PRO A 1 169 ? -5.442 -3.072 26.912 1.00 69.12 169 PRO A O 1
ATOM 1259 N N . ASP A 1 170 ? -3.236 -3.087 27.218 1.00 73.81 170 ASP A N 1
ATOM 1260 C CA . ASP A 1 170 ? -3.303 -3.045 28.691 1.00 73.81 170 ASP A CA 1
ATOM 1261 C C . ASP A 1 170 ? -3.951 -1.769 29.278 1.00 73.81 170 ASP A C 1
ATOM 1263 O O . ASP A 1 170 ? -4.054 -1.608 30.495 1.00 73.81 170 ASP A O 1
ATOM 1267 N N . GLY A 1 171 ? -4.349 -0.827 28.425 1.00 77.12 171 GLY A N 1
ATOM 1268 C CA . GLY A 1 171 ? -4.969 0.441 28.764 1.00 77.12 171 GLY A CA 1
ATOM 1269 C C . GLY A 1 171 ? -4.031 1.437 29.432 1.00 77.12 171 GLY A C 1
ATOM 1270 O O . GLY A 1 171 ? -4.479 2.530 29.754 1.00 77.12 171 GLY A O 1
ATOM 1271 N N . SER A 1 172 ? -2.755 1.123 29.659 1.00 83.19 172 SER A N 1
ATOM 1272 C CA . SER A 1 172 ? -1.853 1.946 30.473 1.00 83.19 172 SER A CA 1
ATOM 1273 C C . SER A 1 172 ? -1.310 3.171 29.732 1.00 83.19 172 SER A C 1
ATOM 1275 O O . SER A 1 172 ? -0.930 4.166 30.364 1.00 83.19 172 SER A O 1
ATOM 1277 N N . ARG A 1 173 ? -1.306 3.141 28.396 1.00 86.88 173 ARG A N 1
ATOM 1278 C CA . ARG A 1 173 ? -0.693 4.159 27.533 1.00 86.88 173 ARG A CA 1
ATOM 1279 C C . ARG A 1 173 ? -1.598 4.589 26.391 1.00 86.88 173 ARG A C 1
ATOM 1281 O O . ARG A 1 173 ? -2.436 3.820 25.925 1.00 86.88 173 ARG A O 1
ATOM 1288 N N . ILE A 1 174 ? -1.360 5.803 25.907 1.00 86.88 174 ILE A N 1
ATOM 1289 C CA . ILE A 1 174 ? -1.964 6.332 24.682 1.00 86.88 174 ILE A CA 1
ATOM 1290 C C . ILE A 1 174 ? -0.844 6.738 23.731 1.00 86.88 174 ILE A C 1
ATOM 1292 O O . ILE A 1 174 ? 0.147 7.332 24.155 1.00 86.88 174 ILE A O 1
ATOM 1296 N N . TYR A 1 175 ? -1.015 6.445 22.448 1.00 86.56 175 TYR A N 1
ATOM 1297 C CA . TYR A 1 175 ? -0.136 6.893 21.377 1.00 86.56 175 TYR A CA 1
ATOM 1298 C C . TYR A 1 175 ? -0.875 7.877 20.485 1.00 86.56 175 TYR A C 1
ATOM 1300 O O . TYR A 1 175 ? -2.024 7.633 20.115 1.00 86.56 175 TYR A O 1
ATOM 1308 N N . THR A 1 176 ? -0.209 8.965 20.114 1.00 86.69 176 THR A N 1
ATOM 1309 C CA . THR A 1 176 ? -0.733 9.931 19.147 1.00 86.69 176 THR A CA 1
ATOM 1310 C C . THR A 1 176 ? 0.287 10.204 18.056 1.00 86.69 176 THR A C 1
ATOM 1312 O O . THR A 1 176 ? 1.478 10.375 18.319 1.00 86.69 176 THR A O 1
ATOM 1315 N N . GLY A 1 177 ? -0.189 10.234 16.818 1.00 84.19 177 GLY A N 1
ATOM 1316 C CA . GLY A 1 177 ? 0.591 10.598 15.644 1.00 84.19 177 GLY A CA 1
ATOM 1317 C C . GLY A 1 177 ? 0.018 11.856 15.014 1.00 84.19 177 GLY A C 1
ATOM 1318 O O . GLY A 1 177 ? -1.202 12.024 14.989 1.00 84.19 177 GLY A O 1
ATOM 1319 N N . GLY A 1 178 ? 0.887 12.736 14.524 1.00 81.88 178 GLY A N 1
ATOM 1320 C CA . GLY A 1 178 ? 0.462 14.023 13.982 1.00 81.88 178 GLY A CA 1
ATOM 1321 C C . GLY A 1 178 ? 1.071 14.394 12.635 1.00 81.88 178 GLY A C 1
ATOM 1322 O O . GLY A 1 178 ? 2.086 13.852 12.180 1.00 81.88 178 GLY A O 1
ATOM 1323 N N . ALA A 1 179 ? 0.458 15.405 12.021 1.00 82.75 179 ALA A N 1
ATOM 1324 C CA . ALA A 1 179 ? 0.959 16.117 10.850 1.00 82.75 179 ALA A CA 1
ATOM 1325 C C . ALA A 1 179 ? 2.305 16.811 11.106 1.00 82.75 179 ALA A C 1
ATOM 1327 O O . ALA A 1 179 ? 3.069 17.052 10.172 1.00 82.75 179 ALA A O 1
ATOM 1328 N N . ASP A 1 180 ? 2.626 17.054 12.378 1.00 84.94 180 ASP A N 1
ATOM 1329 C CA . ASP A 1 180 ? 3.930 17.536 12.832 1.00 84.94 180 ASP A CA 1
ATOM 1330 C C . ASP A 1 180 ? 5.050 16.487 12.747 1.00 84.94 180 ASP A C 1
ATOM 1332 O O . ASP A 1 180 ? 6.191 16.777 13.104 1.00 84.94 180 ASP A O 1
ATOM 1336 N N . LYS A 1 181 ? 4.745 15.287 12.231 1.00 81.25 181 LYS A N 1
ATOM 1337 C CA . LYS A 1 181 ? 5.705 14.197 12.023 1.00 81.25 181 LYS A CA 1
ATOM 1338 C C . LYS A 1 181 ? 6.310 13.700 13.337 1.00 81.25 181 LYS A C 1
ATOM 1340 O O . LYS A 1 181 ? 7.457 13.253 13.374 1.00 81.25 181 LYS A O 1
ATOM 1345 N N . THR A 1 182 ? 5.548 13.782 14.423 1.00 81.00 182 THR A N 1
ATOM 1346 C CA . THR A 1 182 ? 5.943 13.242 15.724 1.00 81.00 182 THR A CA 1
ATOM 1347 C C . THR A 1 182 ? 5.006 12.119 16.139 1.00 81.00 182 THR A C 1
ATOM 1349 O O . THR A 1 182 ? 3.809 12.154 15.851 1.00 81.00 182 THR A O 1
ATOM 1352 N N . LEU A 1 183 ? 5.569 11.119 16.813 1.00 83.62 183 LEU A N 1
ATOM 1353 C CA . LEU A 1 183 ? 4.824 10.117 17.568 1.00 83.62 183 LEU A CA 1
ATOM 1354 C C . LEU A 1 183 ? 5.006 10.435 19.048 1.00 83.62 183 LEU A C 1
ATOM 1356 O O . LEU A 1 183 ? 6.142 10.514 19.524 1.00 83.62 183 LEU A O 1
ATOM 1360 N N . ARG A 1 184 ? 3.909 10.603 19.778 1.00 85.25 184 ARG A N 1
ATOM 1361 C CA . ARG A 1 184 ? 3.929 10.902 21.210 1.00 85.25 184 ARG A CA 1
ATOM 1362 C C . ARG A 1 184 ? 3.293 9.771 21.993 1.00 85.25 184 ARG A C 1
ATOM 1364 O O . ARG A 1 184 ? 2.287 9.200 21.577 1.00 85.25 184 ARG A O 1
ATOM 1371 N N . LEU A 1 185 ? 3.915 9.456 23.119 1.00 86.81 185 LEU A N 1
ATOM 1372 C CA . LEU A 1 185 ? 3.466 8.475 24.090 1.00 86.81 185 LEU A CA 1
ATOM 1373 C C . LEU A 1 185 ? 3.040 9.204 25.357 1.00 86.81 185 LEU A C 1
ATOM 1375 O O . LEU A 1 185 ? 3.811 9.985 25.919 1.00 86.81 185 LEU A O 1
ATOM 1379 N N . TRP A 1 186 ? 1.840 8.892 25.820 1.00 91.00 186 TRP A N 1
ATOM 1380 C CA . TRP A 1 186 ? 1.208 9.506 26.974 1.00 91.00 186 TRP A CA 1
ATOM 1381 C C . TRP A 1 186 ? 0.885 8.450 28.019 1.00 91.00 186 TRP A C 1
ATOM 1383 O O . TRP A 1 186 ? 0.481 7.327 27.698 1.00 91.00 186 TRP A O 1
ATOM 1393 N N . ASP A 1 187 ? 1.013 8.833 29.281 1.00 91.56 187 ASP A N 1
ATOM 1394 C CA . ASP A 1 187 ? 0.454 8.060 30.376 1.00 91.56 187 ASP A CA 1
ATOM 1395 C C . ASP A 1 187 ? -1.073 8.212 30.361 1.00 91.56 187 ASP A C 1
ATOM 1397 O O . ASP A 1 187 ? -1.595 9.323 30.444 1.00 91.56 187 ASP A O 1
ATOM 1401 N N . SER A 1 188 ? -1.799 7.101 30.233 1.00 88.50 188 SER A N 1
ATOM 1402 C CA . SER A 1 188 ? -3.253 7.145 30.028 1.00 88.50 188 SER A CA 1
ATOM 1403 C C . SER A 1 188 ? -4.045 7.585 31.264 1.00 88.50 188 SER A C 1
ATOM 1405 O O . SER A 1 188 ? -5.225 7.900 31.139 1.00 88.50 188 SER A O 1
ATOM 1407 N N . ALA A 1 189 ? -3.442 7.534 32.456 1.00 89.94 189 ALA A N 1
ATOM 1408 C CA . ALA A 1 189 ? -4.102 7.860 33.715 1.00 89.94 189 ALA A CA 1
ATOM 1409 C C . ALA A 1 189 ? -3.949 9.346 34.052 1.00 89.94 189 ALA A C 1
ATOM 1411 O O . ALA A 1 189 ? -4.899 9.984 34.495 1.00 89.94 189 ALA A O 1
ATOM 1412 N N . SER A 1 190 ? -2.759 9.901 33.822 1.00 91.81 190 SER A N 1
ATOM 1413 C CA . SER A 1 190 ? -2.438 11.299 34.127 1.00 91.81 190 SER A CA 1
ATOM 1414 C C . SER A 1 190 ? -2.519 12.242 32.926 1.00 91.81 190 SER A C 1
ATOM 1416 O O . SER A 1 190 ? -2.544 13.456 33.115 1.00 91.81 190 SER A O 1
ATOM 1418 N N . GLY A 1 191 ? -2.502 11.719 31.696 1.00 90.38 191 GLY A N 1
ATOM 1419 C CA . GLY A 1 191 ? -2.404 12.515 30.470 1.00 90.38 191 GLY A CA 1
ATOM 1420 C C . GLY A 1 191 ? -1.031 13.161 30.256 1.00 90.38 191 GLY A C 1
ATOM 1421 O O . GLY A 1 191 ? -0.875 14.006 29.374 1.00 90.38 191 GLY A O 1
ATOM 1422 N N . LYS A 1 192 ? -0.020 12.798 31.056 1.00 92.38 192 LYS A N 1
ATOM 1423 C CA . LYS A 1 192 ? 1.332 13.354 30.949 1.00 92.38 192 LYS A CA 1
ATOM 1424 C C . LYS A 1 192 ? 2.070 12.758 29.749 1.00 92.38 192 LYS A C 1
ATOM 1426 O O . LYS A 1 192 ? 2.090 11.540 29.572 1.00 92.38 192 LYS A O 1
ATOM 1431 N N . GLU A 1 193 ? 2.739 13.609 28.970 1.00 93.25 193 GLU A N 1
ATOM 1432 C CA . GLU A 1 193 ? 3.658 13.152 27.925 1.00 93.25 193 GLU A CA 1
ATOM 1433 C C . GLU A 1 193 ? 4.844 12.413 28.559 1.00 93.25 193 GLU A C 1
ATOM 1435 O O . GLU A 1 193 ? 5.531 12.933 29.442 1.00 93.25 193 GLU A O 1
ATOM 1440 N N . MET A 1 194 ? 5.069 11.182 28.110 1.00 87.25 194 MET A N 1
ATOM 1441 C CA . MET A 1 194 ? 6.163 10.331 28.570 1.00 87.25 194 MET A CA 1
ATOM 1442 C C . MET A 1 194 ? 7.343 10.354 27.604 1.00 87.25 194 MET A C 1
ATOM 1444 O O . MET A 1 194 ? 8.493 10.337 28.038 1.00 87.25 194 MET A O 1
ATOM 1448 N N . LYS A 1 195 ? 7.064 10.344 26.296 1.00 79.94 195 LYS A N 1
ATOM 1449 C CA . LYS A 1 195 ? 8.090 10.276 25.254 1.00 79.94 195 LYS A CA 1
ATOM 1450 C C . LYS A 1 195 ? 7.588 10.906 23.964 1.00 79.94 195 LYS A C 1
ATOM 1452 O O . LYS A 1 195 ? 6.446 10.693 23.564 1.00 79.94 195 LYS A O 1
ATOM 1457 N N . ILE A 1 196 ? 8.491 11.600 23.283 1.00 80.06 196 ILE A N 1
ATOM 1458 C CA . ILE A 1 196 ? 8.315 12.066 21.913 1.00 80.06 196 ILE A CA 1
ATOM 1459 C C . ILE A 1 196 ? 9.348 11.381 21.024 1.00 80.06 196 ILE A C 1
ATOM 1461 O O . ILE A 1 196 ? 10.534 11.328 21.346 1.00 80.06 196 ILE A O 1
ATOM 1465 N N . THR A 1 197 ? 8.886 10.839 19.905 1.00 73.94 197 THR A N 1
ATOM 1466 C CA . THR A 1 197 ? 9.733 10.248 18.872 1.00 73.94 197 THR A CA 1
ATOM 1467 C C . THR A 1 197 ? 9.660 11.131 17.636 1.00 73.94 197 THR A C 1
ATOM 1469 O O . THR A 1 197 ? 8.576 11.417 17.120 1.00 73.94 197 THR A O 1
ATOM 1472 N N . THR A 1 198 ? 10.823 11.583 17.183 1.00 73.19 198 THR A N 1
ATOM 1473 C CA . THR A 1 198 ? 11.003 12.467 16.027 1.00 73.19 198 THR A CA 1
ATOM 1474 C C . THR A 1 198 ? 11.822 11.755 14.943 1.00 73.19 198 THR A C 1
ATOM 1476 O O . THR A 1 198 ? 12.216 10.603 15.109 1.00 73.19 198 THR A O 1
ATOM 1479 N N . GLY A 1 199 ? 12.051 12.413 13.801 1.00 57.91 199 GLY A N 1
ATOM 1480 C CA . GLY A 1 199 ? 12.798 11.833 12.673 1.00 57.91 199 GLY A CA 1
ATOM 1481 C C . GLY A 1 199 ? 11.922 11.194 11.589 1.00 57.91 199 GLY A C 1
ATOM 1482 O O . GLY A 1 199 ? 12.443 10.640 10.622 1.00 57.91 199 GLY A O 1
ATOM 1483 N N . PHE A 1 200 ? 10.593 11.299 11.698 1.00 60.16 200 PHE A N 1
ATOM 1484 C CA . PHE A 1 200 ? 9.697 10.972 10.592 1.00 60.16 200 PHE A CA 1
ATOM 1485 C C . PHE A 1 200 ? 9.793 12.061 9.515 1.00 60.16 200 PHE A C 1
ATOM 1487 O O . PHE A 1 200 ? 9.623 13.249 9.781 1.00 60.16 200 PHE A O 1
ATOM 1494 N N . THR A 1 201 ? 10.060 11.665 8.272 1.00 62.31 201 THR A N 1
ATOM 1495 C CA . THR A 1 201 ? 10.178 12.599 7.138 1.00 62.31 201 THR A CA 1
ATOM 1496 C C . THR A 1 201 ? 8.813 13.065 6.621 1.00 62.31 201 THR A C 1
ATOM 1498 O O . THR A 1 201 ? 8.709 14.137 6.013 1.00 62.31 201 THR A O 1
ATOM 1501 N N . LYS A 1 202 ? 7.745 12.321 6.943 1.00 67.31 202 LYS A N 1
ATOM 1502 C CA . LYS A 1 202 ? 6.350 12.575 6.547 1.00 67.31 202 LYS A CA 1
ATOM 1503 C C . LYS A 1 202 ? 5.387 12.583 7.743 1.00 67.31 202 LYS A C 1
ATOM 1505 O O . LYS A 1 202 ? 5.728 11.992 8.767 1.00 67.31 202 LYS A O 1
ATOM 1510 N N . PRO A 1 203 ? 4.201 13.212 7.611 1.00 69.69 203 PRO A N 1
ATOM 1511 C CA . PRO A 1 203 ? 3.102 13.101 8.570 1.00 69.69 203 PRO A CA 1
ATOM 1512 C C . PRO A 1 203 ? 2.776 11.657 8.937 1.00 69.69 203 PRO A C 1
ATOM 1514 O O . PRO A 1 203 ? 2.725 10.796 8.055 1.00 69.69 203 PRO A O 1
ATOM 1517 N N . ILE A 1 204 ? 2.499 11.417 10.216 1.00 71.69 204 ILE A N 1
ATOM 1518 C CA . ILE A 1 204 ? 1.859 10.168 10.632 1.00 71.69 204 ILE A CA 1
ATOM 1519 C C . ILE A 1 204 ? 0.395 10.247 10.216 1.00 71.69 204 ILE A C 1
ATOM 1521 O O . ILE A 1 204 ? -0.194 11.320 10.299 1.00 71.69 204 ILE A O 1
ATOM 1525 N N . LYS A 1 205 ? -0.193 9.163 9.711 1.00 64.62 205 LYS A N 1
ATOM 1526 C CA . LYS A 1 205 ? -1.602 9.136 9.284 1.00 64.62 205 LYS A CA 1
ATOM 1527 C C . LYS A 1 205 ? -2.445 8.116 10.021 1.00 64.62 205 LYS A C 1
ATOM 1529 O O . LYS A 1 205 ? -3.612 8.392 10.262 1.00 64.62 205 LYS A O 1
ATOM 1534 N N . ARG A 1 206 ? -1.894 6.948 10.355 1.00 63.25 206 ARG A N 1
ATOM 1535 C CA . ARG A 1 206 ? -2.600 5.916 11.129 1.00 63.25 206 ARG A CA 1
ATOM 1536 C C . ARG A 1 206 ? -1.651 5.215 12.094 1.00 63.25 206 ARG A C 1
ATOM 1538 O O . ARG A 1 206 ? -0.446 5.156 11.851 1.00 63.25 206 ARG A O 1
ATOM 1545 N N . LEU A 1 207 ? -2.217 4.688 13.175 1.00 58.00 207 LEU A N 1
ATOM 1546 C CA . LEU A 1 207 ? -1.530 3.859 14.162 1.00 58.00 207 LEU A CA 1
ATOM 1547 C C . LEU A 1 207 ? -2.299 2.541 14.325 1.00 58.00 207 LEU A C 1
ATOM 1549 O O . LEU A 1 207 ? -3.527 2.560 14.328 1.00 58.00 207 LEU A O 1
ATOM 1553 N N . TYR A 1 208 ? -1.590 1.418 14.466 1.00 54.31 208 TYR A N 1
ATOM 1554 C CA . TYR A 1 208 ? -2.183 0.090 14.692 1.00 54.31 208 TYR A CA 1
ATOM 1555 C C . TYR A 1 208 ? -1.413 -0.689 15.764 1.00 54.31 208 TYR A C 1
ATOM 1557 O O . TYR A 1 208 ? -0.225 -0.435 15.981 1.00 54.31 208 TYR A O 1
ATOM 1565 N N . THR A 1 209 ? -2.054 -1.677 16.403 1.00 50.78 209 THR A N 1
ATOM 1566 C CA . THR A 1 209 ? -1.375 -2.594 17.336 1.00 50.78 209 THR A CA 1
ATOM 1567 C C . THR A 1 209 ? -1.760 -4.069 17.211 1.00 50.78 209 THR A C 1
ATOM 1569 O O . THR A 1 209 ? -2.610 -4.493 16.431 1.00 50.78 209 THR A O 1
ATOM 1572 N N . CYS A 1 210 ? -1.015 -4.823 18.013 1.00 42.59 210 CYS A N 1
ATOM 1573 C CA . CYS A 1 210 ? -0.733 -6.239 18.144 1.00 42.59 210 CYS A CA 1
ATOM 1574 C C . CYS A 1 210 ? -1.917 -7.184 18.465 1.00 42.59 210 CYS A C 1
ATOM 1576 O O . CYS A 1 210 ? -1.730 -8.150 19.194 1.00 42.59 210 CYS A O 1
ATOM 1578 N N . ALA A 1 211 ? -3.115 -7.006 17.900 1.00 40.09 211 ALA A N 1
ATOM 1579 C CA . ALA A 1 211 ? -4.026 -8.161 17.762 1.00 40.09 211 ALA A CA 1
ATOM 1580 C C . ALA A 1 211 ? -3.571 -9.084 16.607 1.00 40.09 211 ALA A C 1
ATOM 1582 O O . ALA A 1 211 ? -3.841 -10.281 16.588 1.00 40.09 211 ALA A O 1
ATOM 1583 N N . THR A 1 212 ? -2.825 -8.526 15.652 1.00 42.44 212 THR A N 1
ATOM 1584 C CA . THR A 1 212 ? -2.290 -9.176 14.445 1.00 42.44 212 THR A CA 1
ATOM 1585 C C . THR A 1 212 ? -1.000 -9.971 14.662 1.00 42.44 212 THR A C 1
ATOM 1587 O O . THR A 1 212 ? -0.614 -10.741 13.788 1.00 42.44 212 THR A O 1
ATOM 1590 N N . PHE A 1 213 ? -0.332 -9.853 15.811 1.00 34.47 213 PHE A N 1
ATOM 1591 C CA . PHE A 1 213 ? 0.945 -10.542 16.043 1.00 34.47 213 PHE A CA 1
ATOM 1592 C C . PHE A 1 213 ? 0.774 -12.018 16.404 1.00 34.47 213 PHE A C 1
ATOM 1594 O O . PHE A 1 213 ? 1.609 -12.829 16.021 1.00 34.47 213 PHE A O 1
ATOM 1601 N N . LYS A 1 214 ? -0.332 -12.403 17.059 1.00 31.17 214 LYS A N 1
ATOM 1602 C CA . LYS A 1 214 ? -0.608 -13.820 17.343 1.00 31.17 214 LYS A CA 1
ATOM 1603 C C . LYS A 1 214 ? -0.795 -14.623 16.047 1.00 31.17 214 LYS A C 1
ATOM 1605 O O . LYS A 1 214 ? -0.188 -15.674 15.897 1.00 31.17 214 LYS A O 1
ATOM 1610 N N . ALA A 1 215 ? -1.520 -14.066 15.075 1.00 31.92 215 ALA A N 1
ATOM 1611 C CA . ALA A 1 215 ? -1.737 -14.689 13.768 1.00 31.92 215 ALA A CA 1
ATOM 1612 C C . ALA A 1 215 ? -0.457 -14.773 12.905 1.00 31.92 215 ALA A C 1
ATOM 1614 O O . ALA A 1 215 ? -0.282 -15.734 12.162 1.00 31.92 215 ALA A O 1
ATOM 1615 N N . ILE A 1 216 ? 0.458 -13.799 13.017 1.00 31.88 216 ILE A N 1
ATOM 1616 C CA . ILE A 1 216 ? 1.736 -13.797 12.278 1.00 31.88 216 ILE A CA 1
ATOM 1617 C C . ILE A 1 216 ? 2.774 -14.714 12.952 1.00 31.88 216 ILE A C 1
ATOM 1619 O O . ILE A 1 216 ? 3.470 -15.456 12.263 1.00 31.88 216 ILE A O 1
ATOM 1623 N N . MET A 1 217 ? 2.843 -14.763 14.285 1.00 29.73 217 MET A N 1
ATOM 1624 C CA . MET A 1 217 ? 3.732 -15.690 15.005 1.00 29.73 217 MET A CA 1
ATOM 1625 C C . MET A 1 217 ? 3.299 -17.154 14.852 1.00 29.73 217 MET A C 1
ATOM 1627 O O . MET A 1 217 ? 4.148 -18.027 14.682 1.00 29.73 217 MET A O 1
ATOM 1631 N N . GLU A 1 218 ? 1.992 -17.430 14.820 1.00 33.47 218 GLU A N 1
ATOM 1632 C CA . GLU A 1 218 ? 1.463 -18.763 14.487 1.00 33.47 218 GLU A CA 1
ATOM 1633 C C . GLU A 1 218 ? 1.741 -19.156 13.017 1.00 33.47 218 GLU A C 1
ATOM 1635 O O . GLU A 1 218 ? 1.704 -20.340 12.684 1.00 33.47 218 GLU A O 1
ATOM 1640 N N . SER A 1 219 ? 2.116 -18.196 12.155 1.00 26.91 219 SER A N 1
ATOM 1641 C CA . SER A 1 219 ? 2.574 -18.432 10.773 1.00 26.91 219 SER A CA 1
ATOM 1642 C C . SER A 1 219 ? 4.091 -18.674 10.627 1.00 26.91 219 SER A C 1
ATOM 1644 O O . SER A 1 219 ? 4.567 -18.935 9.521 1.00 26.91 219 SER A O 1
ATOM 1646 N N . GLY A 1 220 ? 4.848 -18.684 11.735 1.00 27.12 220 GLY A N 1
ATOM 1647 C CA . GLY A 1 220 ? 6.173 -19.315 11.798 1.00 27.12 220 GLY A CA 1
ATOM 1648 C C . GLY A 1 220 ? 7.403 -18.440 11.521 1.00 27.12 220 GLY A C 1
ATOM 1649 O O . GLY A 1 220 ? 8.448 -18.985 11.167 1.00 27.12 220 GLY A O 1
ATOM 1650 N N . THR A 1 221 ? 7.345 -17.117 11.692 1.00 27.09 221 THR A N 1
ATOM 1651 C CA . THR A 1 221 ? 8.561 -16.274 11.689 1.00 27.09 221 THR A CA 1
ATOM 1652 C C . THR A 1 221 ? 9.231 -16.258 13.072 1.00 27.09 221 THR A C 1
ATOM 1654 O O . THR A 1 221 ? 8.577 -15.845 14.031 1.00 27.09 221 THR A O 1
ATOM 1657 N N . PRO A 1 222 ? 10.513 -16.649 13.217 1.00 27.59 222 PRO A N 1
ATOM 1658 C CA . PRO A 1 222 ? 11.231 -16.505 14.478 1.00 27.59 222 PRO A CA 1
ATOM 1659 C C . PRO A 1 222 ? 11.638 -15.041 14.679 1.00 27.59 222 PRO A C 1
ATOM 1661 O O . PRO A 1 222 ? 12.240 -14.434 13.795 1.00 27.59 222 PRO A O 1
ATOM 1664 N N . VAL A 1 223 ? 11.331 -14.483 15.849 1.00 35.88 223 VAL A N 1
ATOM 1665 C CA . VAL A 1 223 ? 11.922 -13.230 16.336 1.00 35.88 223 VAL A CA 1
ATOM 1666 C C . VAL A 1 223 ? 12.714 -13.585 17.593 1.00 35.88 223 VAL A C 1
ATOM 1668 O O . VAL A 1 223 ? 12.142 -14.098 18.552 1.00 35.88 223 VAL A O 1
ATOM 1671 N N . ASP A 1 224 ? 14.030 -13.356 17.571 1.00 31.66 224 ASP A N 1
ATOM 1672 C CA . ASP A 1 224 ? 14.975 -13.854 18.587 1.00 31.66 224 ASP A CA 1
ATOM 1673 C C . ASP A 1 224 ? 14.932 -13.104 19.937 1.00 31.66 224 ASP A C 1
ATOM 1675 O O . ASP A 1 224 ? 15.654 -13.474 20.863 1.00 31.66 224 ASP A O 1
ATOM 1679 N N . GLN A 1 225 ? 14.084 -12.078 20.098 1.00 31.50 225 GLN A N 1
ATOM 1680 C CA . GLN A 1 225 ? 13.846 -11.403 21.383 1.00 31.50 225 GLN A CA 1
ATOM 1681 C C . GLN A 1 225 ? 12.386 -10.933 21.530 1.00 31.50 225 GLN A C 1
ATOM 1683 O O . GLN A 1 225 ? 11.770 -10.542 20.536 1.00 31.50 225 GLN A O 1
ATOM 1688 N N . PRO A 1 226 ? 11.819 -10.955 22.754 1.00 32.56 226 PRO A N 1
ATOM 1689 C CA . PRO A 1 226 ? 10.474 -10.448 23.008 1.00 32.56 226 PRO A CA 1
ATOM 1690 C C . PRO A 1 226 ? 10.420 -8.927 22.794 1.00 32.56 226 PRO A C 1
ATOM 1692 O O . PRO A 1 226 ? 11.180 -8.183 23.403 1.00 32.56 226 PRO A O 1
ATOM 1695 N N . ILE A 1 227 ? 9.515 -8.482 21.921 1.00 40.22 227 ILE A N 1
ATOM 1696 C CA . ILE A 1 227 ? 9.198 -7.068 21.683 1.00 40.22 227 ILE A CA 1
ATOM 1697 C C . ILE A 1 227 ? 8.163 -6.645 22.733 1.00 40.22 227 ILE A C 1
ATOM 1699 O O . ILE A 1 227 ? 7.076 -7.226 22.770 1.00 40.22 227 ILE A O 1
ATOM 1703 N N . GLU A 1 228 ? 8.481 -5.671 23.591 1.00 39.44 228 GLU A N 1
ATOM 1704 C CA . GLU A 1 228 ? 7.633 -5.347 24.756 1.00 39.44 228 GLU A CA 1
ATOM 1705 C C . GLU A 1 228 ? 6.450 -4.421 24.407 1.00 39.44 228 GLU A C 1
ATOM 1707 O O . GLU A 1 228 ? 5.366 -4.604 24.957 1.00 39.44 228 GLU A O 1
ATOM 1712 N N . ASP A 1 229 ? 6.619 -3.484 23.457 1.00 49.19 229 ASP A N 1
ATOM 1713 C CA . ASP A 1 229 ? 5.600 -2.483 23.078 1.00 49.19 229 ASP A CA 1
ATOM 1714 C C . ASP A 1 229 ? 5.563 -2.186 21.553 1.00 49.19 229 ASP A C 1
ATOM 1716 O O . ASP A 1 229 ? 5.949 -1.087 21.134 1.00 49.19 229 ASP A O 1
ATOM 1720 N N . PRO A 1 230 ? 5.106 -3.119 20.688 1.00 51.09 230 PRO A N 1
ATOM 1721 C CA . PRO A 1 230 ? 5.069 -2.897 19.242 1.00 51.09 230 PRO A CA 1
ATOM 1722 C C . PRO A 1 230 ? 3.923 -1.960 18.828 1.00 51.09 230 PRO A C 1
ATOM 1724 O O . PRO A 1 230 ? 2.743 -2.318 18.918 1.00 51.09 230 PRO A O 1
ATOM 1727 N N . VAL A 1 231 ? 4.262 -0.785 18.292 1.00 47.59 231 VAL A N 1
ATOM 1728 C CA . VAL A 1 231 ? 3.309 0.140 17.650 1.00 47.59 231 VAL A CA 1
ATOM 1729 C C . VAL A 1 231 ? 3.614 0.253 16.166 1.00 47.59 231 VAL A C 1
ATOM 1731 O O . VAL A 1 231 ? 4.740 0.559 15.770 1.00 47.59 231 VAL A O 1
ATOM 1734 N N . TRP A 1 232 ? 2.593 0.048 15.340 1.00 47.31 232 TRP A N 1
ATOM 1735 C CA . TRP A 1 232 ? 2.685 0.252 13.903 1.00 47.31 232 TRP A CA 1
ATOM 1736 C C . TRP A 1 232 ? 2.352 1.691 13.556 1.00 47.31 232 TRP A C 1
ATOM 1738 O O . TRP A 1 232 ? 1.255 2.163 13.849 1.00 47.31 232 TRP A O 1
ATOM 1748 N N . VAL A 1 233 ? 3.285 2.368 12.900 1.00 48.12 233 VAL A N 1
ATOM 1749 C CA . VAL A 1 233 ? 3.123 3.733 12.404 1.00 48.12 233 VAL A CA 1
ATOM 1750 C C . VAL A 1 233 ? 2.969 3.686 10.890 1.00 48.12 233 VAL A C 1
ATOM 1752 O O . VAL A 1 233 ? 3.824 3.124 10.202 1.00 48.12 233 VAL A O 1
ATOM 1755 N N . VAL A 1 234 ? 1.889 4.282 10.380 1.00 46.97 234 VAL A N 1
ATOM 1756 C CA . VAL A 1 234 ? 1.631 4.410 8.943 1.00 46.97 234 VAL A CA 1
ATOM 1757 C C . VAL A 1 234 ? 1.742 5.866 8.529 1.00 46.97 234 VAL A C 1
ATOM 1759 O O . VAL A 1 234 ? 0.951 6.715 8.951 1.00 46.97 234 VAL A O 1
ATOM 1762 N N . ASN A 1 235 ? 2.697 6.118 7.642 1.00 47.28 235 ASN A N 1
ATOM 1763 C CA . ASN A 1 235 ? 2.842 7.354 6.878 1.00 47.28 235 ASN A CA 1
ATOM 1764 C C . ASN A 1 235 ? 2.658 6.957 5.403 1.00 47.28 235 ASN A C 1
ATOM 1766 O O . ASN A 1 235 ? 2.873 5.790 5.095 1.00 47.28 235 ASN A O 1
ATOM 1770 N N . ASP A 1 236 ? 2.281 7.874 4.503 1.00 37.75 236 ASP A N 1
ATOM 1771 C CA . ASP A 1 236 ? 1.842 7.603 3.106 1.00 37.75 236 ASP A CA 1
ATOM 1772 C C . ASP A 1 236 ? 2.688 6.638 2.241 1.00 37.75 236 ASP A C 1
ATOM 1774 O O . ASP A 1 236 ? 2.269 6.292 1.143 1.00 37.75 236 ASP A O 1
ATOM 1778 N N . GLU A 1 237 ? 3.861 6.204 2.704 1.00 32.84 237 GLU A N 1
ATOM 1779 C CA . GLU A 1 237 ? 4.807 5.365 1.968 1.00 32.84 237 GLU A CA 1
ATOM 1780 C C . GLU A 1 237 ? 5.439 4.222 2.788 1.00 32.84 237 GLU A C 1
ATOM 1782 O O . GLU A 1 237 ? 6.144 3.402 2.209 1.00 32.84 237 GLU A O 1
ATOM 1787 N N . VAL A 1 238 ? 5.241 4.130 4.117 1.00 33.69 238 VAL A N 1
ATOM 1788 C CA . VAL A 1 238 ? 5.957 3.138 4.953 1.00 33.69 238 VAL A CA 1
ATOM 1789 C C . VAL A 1 238 ? 5.112 2.659 6.141 1.00 33.69 238 VAL A C 1
ATOM 1791 O O . VAL A 1 238 ? 4.556 3.476 6.877 1.00 33.69 238 VAL A O 1
ATOM 1794 N N . TRP A 1 239 ? 5.095 1.341 6.370 1.00 34.19 239 TRP A N 1
ATOM 1795 C CA . TRP A 1 239 ? 4.703 0.714 7.639 1.00 34.19 239 TRP A CA 1
ATOM 1796 C C . TRP A 1 239 ? 5.958 0.503 8.491 1.00 34.19 239 TRP A C 1
ATOM 1798 O O . TRP A 1 239 ? 6.899 -0.153 8.046 1.00 34.19 239 TRP A O 1
ATOM 1808 N N . ARG A 1 240 ? 6.000 1.053 9.707 1.00 37.56 240 ARG A N 1
ATOM 1809 C CA . ARG A 1 240 ? 7.104 0.809 10.651 1.00 37.56 240 ARG A CA 1
ATOM 1810 C C . ARG A 1 240 ? 6.573 0.231 11.951 1.00 37.56 240 ARG A C 1
ATOM 1812 O O . ARG A 1 240 ? 5.696 0.841 12.559 1.00 37.56 240 ARG A O 1
ATOM 1819 N N . ILE A 1 241 ? 7.136 -0.890 12.390 1.00 36.00 241 ILE A N 1
ATOM 1820 C CA . ILE A 1 241 ? 6.955 -1.400 13.750 1.00 36.00 241 ILE A CA 1
ATOM 1821 C C . ILE A 1 241 ? 8.008 -0.733 14.638 1.00 36.00 241 ILE A C 1
ATOM 1823 O O . ILE A 1 241 ? 9.211 -0.819 14.378 1.00 36.00 241 ILE A O 1
ATOM 1827 N N . PHE A 1 242 ? 7.562 -0.065 15.693 1.00 37.66 242 PHE A N 1
ATOM 1828 C CA . PHE A 1 242 ? 8.434 0.483 16.726 1.00 37.66 242 PHE A CA 1
ATOM 1829 C C . PHE A 1 242 ? 8.275 -0.313 18.012 1.00 37.66 242 PHE A C 1
ATOM 1831 O O . PHE A 1 242 ? 7.153 -0.430 18.495 1.00 37.66 242 PHE A O 1
ATOM 1838 N N . ASP A 1 243 ? 9.386 -0.783 18.583 1.00 37.19 243 ASP A N 1
ATOM 1839 C CA . ASP A 1 243 ? 9.452 -1.102 20.008 1.00 37.19 243 ASP A CA 1
ATOM 1840 C C . ASP A 1 243 ? 9.822 0.180 20.755 1.00 37.19 243 ASP A C 1
ATOM 1842 O O . ASP A 1 243 ? 10.952 0.691 20.696 1.00 37.19 243 ASP A O 1
ATOM 1846 N N . LEU A 1 244 ? 8.831 0.751 21.428 1.00 38.03 244 LEU A N 1
ATOM 1847 C CA . LEU A 1 244 ? 8.990 2.049 22.069 1.00 38.03 244 LEU A CA 1
ATOM 1848 C C . LEU A 1 244 ? 9.652 1.968 23.448 1.00 38.03 244 LEU A C 1
ATOM 1850 O O . LEU A 1 244 ? 10.078 3.026 23.936 1.00 38.03 244 LEU A O 1
ATOM 1854 N N . TYR A 1 245 ? 9.823 0.767 24.018 1.00 30.88 245 TYR A N 1
ATOM 1855 C CA . TYR A 1 245 ? 10.522 0.561 25.288 1.00 30.88 245 TYR A CA 1
ATOM 1856 C C . TYR A 1 245 ? 12.031 0.784 25.121 1.00 30.88 245 TYR A C 1
ATOM 1858 O O . TYR A 1 245 ? 12.623 1.591 25.839 1.00 30.88 245 TYR A O 1
ATOM 1866 N N . TYR A 1 246 ? 12.635 0.204 24.081 1.00 25.59 246 TYR A N 1
ATOM 1867 C CA . TYR A 1 246 ? 14.069 0.363 23.805 1.00 25.59 246 TYR A CA 1
ATOM 1868 C C . TYR A 1 246 ? 14.413 1.438 22.758 1.00 25.59 246 TYR A C 1
ATOM 1870 O O . TYR A 1 246 ? 15.574 1.822 22.636 1.00 25.59 246 TYR A O 1
ATOM 1878 N N . GLY A 1 247 ? 13.428 1.977 22.028 1.00 24.61 247 GLY A N 1
ATOM 1879 C CA . GLY A 1 247 ? 13.673 2.992 20.992 1.00 24.61 247 GLY A CA 1
ATOM 1880 C C . GLY A 1 247 ? 14.257 2.433 19.690 1.00 24.61 247 GLY A C 1
ATOM 1881 O O . GLY A 1 247 ? 14.800 3.199 18.896 1.00 24.61 247 GLY A O 1
ATOM 1882 N N . TYR A 1 248 ? 14.120 1.126 19.459 1.00 24.28 248 TYR A N 1
ATOM 1883 C CA . TYR A 1 248 ? 14.521 0.457 18.223 1.00 24.28 248 TYR A CA 1
ATOM 1884 C C . TYR A 1 248 ? 13.288 0.195 17.342 1.00 24.28 248 TYR A C 1
ATOM 1886 O O . TYR A 1 248 ? 12.242 -0.252 17.812 1.00 24.28 248 TYR A O 1
ATOM 1894 N N . GLY A 1 249 ? 13.397 0.487 16.043 1.00 25.00 249 GLY A N 1
ATOM 1895 C CA . GLY A 1 249 ? 12.427 0.029 15.048 1.00 25.00 249 GLY A CA 1
ATOM 1896 C C . GLY A 1 249 ? 12.762 -1.406 14.651 1.00 25.00 249 GLY A C 1
ATOM 1897 O O . GLY A 1 249 ? 13.829 -1.636 14.085 1.00 25.00 249 GLY A O 1
ATOM 1898 N N . TYR A 1 250 ? 11.884 -2.360 14.951 1.00 28.67 250 TYR A N 1
ATOM 1899 C CA . TYR A 1 250 ? 12.073 -3.767 14.598 1.00 28.67 250 TYR A CA 1
ATOM 1900 C C . TYR A 1 250 ? 11.121 -4.155 13.479 1.00 28.67 250 TYR A C 1
ATOM 1902 O O . TYR A 1 250 ? 9.949 -4.385 13.727 1.00 28.67 250 TYR A O 1
ATOM 1910 N N . GLY A 1 251 ? 11.639 -4.324 12.267 1.00 26.55 251 GLY A N 1
ATOM 1911 C CA . GLY A 1 251 ? 10.939 -5.076 11.231 1.00 26.55 251 GLY A CA 1
ATOM 1912 C C . GLY A 1 251 ? 10.164 -4.225 10.229 1.00 26.55 251 GLY A C 1
ATOM 1913 O O . GLY A 1 251 ? 9.272 -3.439 10.551 1.00 26.55 251 GLY A O 1
ATOM 1914 N N . TRP A 1 252 ? 10.529 -4.451 8.974 1.00 24.39 252 TRP A N 1
ATOM 1915 C CA . TRP A 1 252 ? 9.796 -4.071 7.785 1.00 24.39 252 TRP A CA 1
ATOM 1916 C C . TRP A 1 252 ? 8.715 -5.121 7.568 1.00 24.39 252 TRP A C 1
ATOM 1918 O O . TRP A 1 252 ? 9.034 -6.282 7.318 1.00 24.39 252 TRP A O 1
ATOM 1928 N N . VAL A 1 253 ? 7.446 -4.741 7.629 1.00 25.09 253 VAL A N 1
ATOM 1929 C CA . VAL A 1 253 ? 6.418 -5.533 6.953 1.00 25.09 253 VAL A CA 1
ATOM 1930 C C . VAL A 1 253 ? 6.024 -4.701 5.753 1.00 25.09 253 VAL A C 1
ATOM 1932 O O . VAL A 1 253 ? 5.500 -3.599 5.933 1.00 25.09 253 VAL A O 1
ATOM 1935 N N . PRO A 1 254 ? 6.386 -5.135 4.537 1.00 25.91 254 PRO A N 1
ATOM 1936 C CA . PRO A 1 254 ? 6.103 -4.356 3.358 1.00 25.91 254 PRO A CA 1
ATOM 1937 C C . PRO A 1 254 ? 4.604 -4.070 3.283 1.00 25.91 254 PRO A C 1
ATOM 1939 O O . PRO A 1 254 ? 3.768 -4.951 3.487 1.00 25.91 254 PRO A O 1
ATOM 1942 N N . PHE A 1 255 ? 4.294 -2.834 2.898 1.00 28.67 255 PHE A N 1
ATOM 1943 C CA . PHE A 1 255 ? 3.226 -2.558 1.943 1.00 28.67 255 PHE A CA 1
ATOM 1944 C C . PHE A 1 255 ? 3.119 -3.736 0.958 1.00 28.67 255 PHE A C 1
ATOM 1946 O O . PHE A 1 255 ? 4.138 -4.329 0.626 1.00 28.67 255 PHE A O 1
ATOM 1953 N N . VAL A 1 256 ? 1.937 -4.107 0.473 1.00 31.25 256 VAL A N 1
ATOM 1954 C CA . VAL A 1 256 ? 1.899 -4.884 -0.773 1.00 31.25 256 VAL A CA 1
ATOM 1955 C C . VAL A 1 256 ? 2.259 -3.851 -1.840 1.00 31.25 256 VAL A C 1
ATOM 1957 O O . VAL A 1 256 ? 1.365 -3.080 -2.197 1.00 31.25 256 VAL A O 1
ATOM 1960 N N . PRO A 1 257 ? 3.533 -3.695 -2.279 1.00 35.91 257 PRO A N 1
ATOM 1961 C CA . PRO A 1 257 ? 3.790 -2.813 -3.398 1.00 35.91 257 PRO A CA 1
ATOM 1962 C C . PRO A 1 257 ? 2.905 -3.284 -4.538 1.00 35.91 257 PRO A C 1
ATOM 1964 O O . PRO A 1 257 ? 2.665 -4.483 -4.710 1.00 35.91 257 PRO A O 1
ATOM 1967 N N . THR A 1 258 ? 2.389 -2.341 -5.313 1.00 34.78 258 THR A N 1
ATOM 1968 C CA . THR A 1 258 ? 1.913 -2.696 -6.637 1.00 34.78 258 THR A CA 1
ATOM 1969 C C . THR A 1 258 ? 3.128 -3.258 -7.363 1.00 34.78 258 THR A C 1
ATOM 1971 O O . THR A 1 258 ? 4.055 -2.535 -7.722 1.00 34.78 258 THR A O 1
ATOM 1974 N N . TYR A 1 259 ? 3.181 -4.587 -7.460 1.00 47.25 259 TYR A N 1
ATOM 1975 C CA . TYR A 1 259 ? 4.204 -5.277 -8.220 1.00 47.25 259 TYR A CA 1
ATOM 1976 C C . TYR A 1 259 ? 3.896 -4.985 -9.670 1.00 47.25 259 TYR A C 1
ATOM 1978 O O . TYR A 1 259 ? 2.936 -5.498 -10.240 1.00 47.25 259 TYR A O 1
ATOM 1986 N N . THR A 1 260 ? 4.664 -4.069 -10.234 1.00 48.59 260 THR A N 1
ATOM 1987 C CA . THR A 1 260 ? 4.402 -3.595 -11.585 1.00 48.59 260 THR A CA 1
ATOM 1988 C C . THR A 1 260 ? 4.839 -4.625 -12.617 1.00 48.59 260 THR A C 1
ATOM 1990 O O . THR A 1 260 ? 4.265 -4.642 -13.694 1.00 48.59 260 THR A O 1
ATOM 1993 N N . GLY A 1 261 ? 5.761 -5.537 -12.271 1.00 58.84 261 GLY A N 1
ATOM 1994 C CA . GLY A 1 261 ? 6.159 -6.668 -13.109 1.00 58.84 261 GLY A CA 1
ATOM 1995 C C . GLY A 1 261 ? 6.897 -7.784 -12.374 1.00 58.84 261 GLY A C 1
ATOM 1996 O O . GLY A 1 261 ? 7.411 -7.586 -11.270 1.00 58.84 261 GLY A O 1
ATOM 1997 N N . ALA A 1 262 ? 6.949 -8.953 -13.018 1.00 70.69 262 ALA A N 1
ATOM 1998 C CA . ALA A 1 262 ? 7.639 -10.148 -12.546 1.00 70.69 262 ALA A CA 1
ATOM 1999 C C . ALA A 1 262 ? 8.425 -10.807 -13.691 1.00 70.69 262 ALA A C 1
ATOM 2001 O O . ALA A 1 262 ? 7.919 -10.900 -14.810 1.00 70.69 262 ALA A O 1
ATOM 2002 N N . ILE A 1 263 ? 9.637 -11.284 -13.408 1.00 76.62 263 ILE A N 1
ATOM 2003 C CA . ILE A 1 263 ? 10.485 -12.015 -14.363 1.00 76.62 263 ILE A CA 1
ATOM 2004 C C . ILE A 1 263 ? 11.017 -13.297 -13.722 1.00 76.62 263 ILE A C 1
ATOM 2006 O O . ILE A 1 263 ? 11.317 -13.311 -12.531 1.00 76.62 263 ILE A O 1
ATOM 2010 N N . PHE A 1 264 ? 11.163 -14.367 -14.499 1.00 82.62 264 PHE A N 1
ATOM 2011 C CA . PHE A 1 264 ? 11.821 -15.590 -14.033 1.00 82.62 264 PHE A CA 1
ATOM 2012 C C . PHE A 1 264 ? 13.341 -15.500 -14.204 1.00 82.62 264 PHE A C 1
ATOM 2014 O O . PHE A 1 264 ? 13.831 -14.874 -15.147 1.00 82.62 264 PHE A O 1
ATOM 2021 N N . SER A 1 265 ? 14.089 -16.158 -13.316 1.00 85.12 265 SER A N 1
ATOM 2022 C CA . SER A 1 265 ? 15.497 -16.472 -13.565 1.00 85.12 265 SER A CA 1
ATOM 2023 C C . SER A 1 265 ? 15.632 -17.423 -14.764 1.00 85.12 265 SER A C 1
ATOM 2025 O O . SER A 1 265 ? 14.689 -18.156 -15.068 1.00 85.12 265 SER A O 1
ATOM 2027 N N . PRO A 1 266 ? 16.794 -17.472 -15.445 1.00 83.56 266 PRO A N 1
ATOM 2028 C CA . PRO A 1 266 ? 16.987 -18.344 -16.608 1.00 83.56 266 PRO A CA 1
ATOM 2029 C C . PRO A 1 266 ? 16.753 -19.830 -16.307 1.00 83.56 266 PRO A C 1
ATOM 2031 O O . PRO A 1 266 ? 16.254 -20.570 -17.149 1.00 83.56 266 PRO A O 1
ATOM 2034 N N . ASP A 1 267 ? 17.062 -20.266 -15.084 1.00 84.31 267 ASP A N 1
ATOM 2035 C CA . ASP A 1 267 ? 16.808 -21.629 -14.605 1.00 84.31 267 ASP A CA 1
ATOM 2036 C C . ASP A 1 267 ? 15.384 -21.837 -14.054 1.00 84.31 267 ASP A C 1
ATOM 2038 O O . ASP A 1 267 ? 15.065 -22.918 -13.559 1.00 84.31 267 ASP A O 1
ATOM 2042 N N . SER A 1 268 ? 14.537 -20.806 -14.134 1.00 83.12 268 SER A N 1
ATOM 2043 C CA . SER A 1 268 ? 13.157 -20.746 -13.640 1.00 83.12 268 SER A CA 1
ATOM 2044 C C . SER A 1 268 ? 12.983 -21.005 -12.144 1.00 83.12 268 SER A C 1
ATOM 2046 O O . SER A 1 268 ? 11.851 -21.156 -11.701 1.00 83.12 268 SER A O 1
ATOM 2048 N N . LYS A 1 269 ? 14.061 -21.048 -11.349 1.00 82.56 269 LYS A N 1
ATOM 2049 C CA . LYS A 1 269 ? 13.970 -21.318 -9.905 1.00 82.56 269 LYS A CA 1
ATOM 2050 C C . LYS A 1 269 ? 13.567 -20.100 -9.097 1.00 82.56 269 LYS A C 1
ATOM 2052 O O . LYS A 1 269 ? 12.941 -20.265 -8.052 1.00 82.56 269 LYS A O 1
ATOM 2057 N N . LEU A 1 270 ? 13.890 -18.903 -9.572 1.00 84.50 270 LEU A N 1
ATOM 2058 C CA . LEU A 1 270 ? 13.550 -17.653 -8.916 1.00 84.50 270 LEU A CA 1
ATOM 2059 C C . LEU A 1 270 ? 12.581 -16.834 -9.764 1.00 84.50 270 LEU A C 1
ATOM 2061 O O . LEU A 1 270 ? 12.622 -16.859 -10.992 1.00 84.50 270 LEU A O 1
ATOM 2065 N N . VAL A 1 271 ? 11.749 -16.056 -9.086 1.00 84.56 271 VAL A N 1
ATOM 2066 C CA . VAL A 1 271 ? 10.983 -14.954 -9.668 1.00 84.56 271 VAL A CA 1
ATOM 2067 C C . VAL A 1 271 ? 11.512 -13.663 -9.064 1.00 84.56 271 VAL A C 1
ATOM 2069 O O . VAL A 1 271 ? 11.678 -13.587 -7.851 1.00 84.56 271 VAL A O 1
ATOM 2072 N N . ALA A 1 272 ? 11.780 -12.646 -9.874 1.00 83.00 272 ALA A N 1
ATOM 2073 C CA . ALA A 1 272 ? 12.094 -11.305 -9.402 1.00 83.00 272 ALA A CA 1
ATOM 2074 C C . ALA A 1 272 ? 10.907 -10.370 -9.631 1.00 83.00 272 ALA A C 1
ATOM 2076 O O . ALA A 1 272 ? 10.321 -10.376 -10.712 1.00 83.00 272 ALA A O 1
ATOM 2077 N N . THR A 1 273 ? 10.569 -9.551 -8.636 1.00 79.75 273 THR A N 1
ATOM 2078 C CA . THR A 1 273 ? 9.487 -8.557 -8.713 1.00 79.75 273 THR A CA 1
ATOM 2079 C C . THR A 1 273 ? 9.973 -7.182 -8.269 1.00 79.75 273 THR A C 1
ATOM 2081 O O . THR A 1 273 ? 10.675 -7.085 -7.260 1.00 79.75 273 THR A O 1
ATOM 2084 N N . GLY A 1 274 ? 9.567 -6.130 -8.978 1.00 72.25 274 GLY A N 1
ATOM 2085 C CA . GLY A 1 274 ? 9.874 -4.739 -8.638 1.00 72.25 274 GLY A CA 1
ATOM 2086 C C . GLY A 1 274 ? 8.715 -4.111 -7.890 1.00 72.25 274 GLY A C 1
ATOM 2087 O O . GLY A 1 274 ? 7.561 -4.295 -8.288 1.00 72.25 274 GLY A O 1
ATOM 2088 N N . GLY A 1 275 ? 9.013 -3.412 -6.800 1.00 68.81 275 GLY A N 1
ATOM 2089 C CA . GLY A 1 275 ? 8.018 -2.687 -6.029 1.00 68.81 275 GLY A CA 1
ATOM 2090 C C . GLY A 1 275 ? 8.087 -1.175 -6.232 1.00 68.81 275 GLY A C 1
ATOM 2091 O O . GLY A 1 275 ? 9.154 -0.583 -6.415 1.00 68.81 275 GLY A O 1
ATOM 2092 N N . SER A 1 276 ? 6.927 -0.527 -6.111 1.00 65.50 276 SER A N 1
ATOM 2093 C CA . SER A 1 276 ? 6.809 0.936 -6.023 1.00 65.50 276 SER A CA 1
ATOM 2094 C C . SER A 1 276 ? 7.572 1.542 -4.836 1.00 65.50 276 SER A C 1
ATOM 2096 O O . SER A 1 276 ? 7.757 2.751 -4.780 1.00 65.50 276 SER A O 1
ATOM 2098 N N . ASP A 1 277 ? 8.007 0.710 -3.892 1.00 65.75 277 ASP A N 1
ATOM 2099 C CA . ASP A 1 277 ? 8.825 1.057 -2.731 1.00 65.75 277 ASP A CA 1
ATOM 2100 C C . ASP A 1 277 ? 10.334 1.106 -3.025 1.00 65.75 277 ASP A C 1
ATOM 2102 O O . ASP A 1 277 ? 11.125 1.315 -2.111 1.00 65.75 277 ASP A O 1
ATOM 2106 N N . GLY A 1 278 ? 10.740 0.911 -4.283 1.00 74.69 278 GLY A N 1
ATOM 2107 C CA . GLY A 1 278 ? 12.147 0.949 -4.690 1.00 74.69 278 GLY A CA 1
ATOM 2108 C C . GLY A 1 278 ? 12.904 -0.350 -4.414 1.00 74.69 278 GLY A C 1
ATOM 2109 O O . GLY A 1 278 ? 14.132 -0.394 -4.480 1.00 74.69 278 GLY A O 1
ATOM 2110 N N . VAL A 1 279 ? 12.183 -1.424 -4.097 1.00 81.81 279 VAL A N 1
ATOM 2111 C CA . VAL A 1 279 ? 12.782 -2.684 -3.667 1.00 81.81 279 VAL A CA 1
ATOM 2112 C C . VAL A 1 279 ? 12.533 -3.775 -4.701 1.00 81.81 279 VAL A C 1
ATOM 2114 O O . VAL A 1 279 ? 11.390 -4.047 -5.084 1.00 81.81 279 VAL 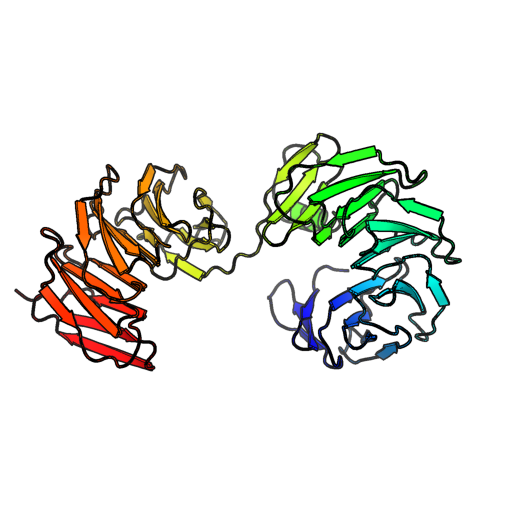A O 1
ATOM 2117 N N . VAL A 1 280 ? 13.604 -4.458 -5.109 1.00 84.62 280 VAL A N 1
ATOM 2118 C CA . VAL A 1 280 ? 13.510 -5.684 -5.911 1.00 84.62 280 VAL A CA 1
ATOM 2119 C C . VAL A 1 280 ? 13.475 -6.884 -4.973 1.00 84.62 280 VAL A C 1
ATOM 2121 O O . VAL A 1 280 ? 14.272 -6.999 -4.046 1.00 84.62 280 VAL A O 1
ATOM 2124 N N . ARG A 1 281 ? 12.536 -7.799 -5.194 1.00 84.75 281 ARG A N 1
ATOM 2125 C CA . ARG A 1 281 ? 12.347 -8.996 -4.366 1.00 84.75 281 ARG A CA 1
ATOM 2126 C C . ARG A 1 281 ? 12.547 -10.245 -5.194 1.00 84.75 281 ARG A C 1
ATOM 2128 O O . ARG A 1 281 ? 12.036 -10.317 -6.307 1.00 84.75 281 ARG A O 1
ATOM 2135 N N . LEU A 1 282 ? 13.268 -11.210 -4.638 1.00 83.88 282 LEU A N 1
ATOM 2136 C CA . LEU A 1 282 ? 13.499 -12.523 -5.224 1.00 83.88 282 LEU A CA 1
ATOM 2137 C C . LEU A 1 282 ? 12.690 -13.563 -4.461 1.00 83.88 282 LEU A C 1
ATOM 2139 O O . LEU A 1 282 ? 12.808 -13.670 -3.240 1.00 83.88 282 LEU A O 1
ATOM 2143 N N . TRP A 1 283 ? 11.911 -14.348 -5.186 1.00 80.19 283 TRP A N 1
ATOM 2144 C CA . TRP A 1 283 ? 11.010 -15.365 -4.666 1.00 80.19 283 TRP A CA 1
ATOM 2145 C C . TRP A 1 283 ? 11.422 -16.721 -5.202 1.00 80.19 283 TRP A C 1
ATOM 2147 O O . TRP A 1 283 ? 11.824 -16.833 -6.357 1.00 80.19 283 TRP A O 1
ATOM 2157 N N . ASP A 1 284 ? 11.283 -17.754 -4.390 1.00 81.19 284 ASP A N 1
ATOM 2158 C CA . ASP A 1 284 ? 11.385 -19.124 -4.859 1.00 81.19 284 ASP A CA 1
ATOM 2159 C C . ASP A 1 284 ? 10.137 -19.443 -5.692 1.00 81.19 284 ASP A C 1
ATOM 2161 O O . ASP A 1 284 ? 9.007 -19.332 -5.218 1.00 81.19 284 ASP A O 1
ATOM 2165 N N . SER A 1 285 ? 10.345 -19.803 -6.954 1.00 73.88 285 SER A N 1
ATOM 2166 C CA . SER A 1 285 ? 9.272 -20.038 -7.929 1.00 73.88 285 SER A CA 1
ATOM 2167 C C . SER A 1 285 ? 8.344 -21.197 -7.553 1.00 73.88 285 SER A C 1
ATOM 2169 O O . SER A 1 285 ? 7.169 -21.177 -7.912 1.00 73.88 285 SER A O 1
ATOM 2171 N N . ALA A 1 286 ? 8.856 -22.206 -6.842 1.00 69.44 286 ALA A N 1
ATOM 2172 C CA . ALA A 1 286 ? 8.118 -23.420 -6.517 1.00 69.44 286 ALA A CA 1
ATOM 2173 C C . ALA A 1 286 ? 7.263 -23.248 -5.257 1.00 69.44 286 ALA A C 1
ATOM 2175 O O . ALA A 1 286 ? 6.154 -23.773 -5.172 1.00 69.44 286 ALA A O 1
ATOM 2176 N N . THR A 1 287 ? 7.785 -22.527 -4.267 1.00 66.50 287 THR A N 1
ATOM 2177 C CA . THR A 1 287 ? 7.159 -22.354 -2.951 1.00 66.50 287 THR A CA 1
ATOM 2178 C C . THR A 1 287 ? 6.485 -20.998 -2.776 1.00 66.50 287 THR A C 1
ATOM 2180 O O . THR A 1 287 ? 5.713 -20.828 -1.834 1.00 66.50 287 THR A O 1
ATOM 2183 N N . GLY A 1 288 ? 6.795 -20.020 -3.632 1.00 62.75 288 GLY A N 1
ATOM 2184 C CA . GLY A 1 288 ? 6.340 -18.635 -3.509 1.00 62.75 288 GLY A CA 1
ATOM 2185 C C . GLY A 1 288 ? 6.954 -17.884 -2.324 1.00 62.75 288 GLY A C 1
ATOM 2186 O O . GLY A 1 288 ? 6.533 -16.770 -2.018 1.00 62.75 288 GLY A O 1
ATOM 2187 N N . LYS A 1 289 ? 7.931 -18.474 -1.622 1.00 66.06 289 LYS A N 1
ATOM 2188 C CA . LYS A 1 289 ? 8.559 -17.845 -0.456 1.00 66.06 289 LYS A CA 1
ATOM 2189 C C . LYS A 1 289 ? 9.559 -16.784 -0.889 1.00 66.06 289 LYS A C 1
ATOM 2191 O O . LYS A 1 289 ? 10.342 -16.996 -1.812 1.00 66.06 289 LYS A O 1
ATOM 2196 N N . LEU A 1 290 ? 9.567 -15.659 -0.177 1.00 72.12 290 LEU A N 1
ATOM 2197 C CA . LEU A 1 290 ? 10.584 -14.630 -0.354 1.00 72.12 290 LEU A CA 1
ATOM 2198 C C . LEU A 1 290 ? 11.954 -15.212 0.015 1.00 72.12 290 LEU A C 1
ATOM 2200 O O . LEU A 1 290 ? 12.173 -15.642 1.146 1.00 72.12 290 LEU A O 1
ATOM 2204 N N . VAL A 1 291 ? 12.867 -15.213 -0.948 1.00 79.38 291 VAL A N 1
ATOM 2205 C CA . VAL A 1 291 ? 14.259 -15.632 -0.771 1.00 79.38 291 VAL A CA 1
ATOM 2206 C C . VAL A 1 291 ? 15.102 -14.440 -0.348 1.00 79.38 291 VAL A C 1
ATOM 2208 O O . VAL A 1 291 ? 15.961 -14.569 0.526 1.00 79.38 291 VAL A O 1
ATOM 2211 N N . ARG A 1 292 ? 14.888 -13.277 -0.979 1.00 83.25 292 ARG A N 1
ATOM 2212 C CA . ARG A 1 292 ? 15.748 -12.114 -0.763 1.00 83.25 292 ARG A CA 1
ATOM 2213 C C . ARG A 1 292 ? 15.094 -10.789 -1.131 1.00 83.25 292 ARG A C 1
ATOM 2215 O O . ARG A 1 292 ? 14.278 -10.712 -2.045 1.00 83.25 292 ARG A O 1
ATOM 2222 N N . THR A 1 293 ? 15.564 -9.745 -0.463 1.00 84.50 293 THR A N 1
ATOM 2223 C CA . THR A 1 293 ? 15.253 -8.343 -0.733 1.00 84.50 293 THR A CA 1
ATOM 2224 C C . THR A 1 293 ? 16.517 -7.634 -1.218 1.00 84.50 293 THR A C 1
ATOM 2226 O O . THR A 1 293 ? 17.578 -7.793 -0.614 1.00 84.50 293 THR A O 1
ATOM 2229 N N . LEU A 1 294 ? 16.412 -6.890 -2.316 1.00 84.69 294 LEU A N 1
ATOM 2230 C CA . LEU A 1 294 ? 17.479 -6.102 -2.925 1.00 84.69 294 LEU A CA 1
ATOM 2231 C C . LEU A 1 294 ? 17.085 -4.627 -2.842 1.00 84.69 294 LEU A C 1
ATOM 2233 O O . LEU A 1 294 ? 16.121 -4.184 -3.471 1.00 84.69 294 LEU A O 1
ATOM 2237 N N . GLU A 1 295 ? 17.820 -3.888 -2.022 1.00 84.88 295 GLU A N 1
ATOM 2238 C CA . GLU A 1 295 ? 17.590 -2.471 -1.754 1.00 84.88 295 GLU A CA 1
ATOM 2239 C C . GLU A 1 295 ? 18.610 -1.614 -2.514 1.00 84.88 295 GLU A C 1
ATOM 2241 O O . GLU A 1 295 ? 19.642 -2.110 -2.978 1.00 84.88 295 GLU A O 1
ATOM 2246 N N . GLY A 1 296 ? 18.320 -0.319 -2.636 1.00 77.75 296 GLY A N 1
ATOM 2247 C CA . GLY A 1 296 ? 19.246 0.660 -3.203 1.00 77.75 296 GLY A CA 1
ATOM 2248 C C . GLY A 1 296 ? 18.556 1.807 -3.933 1.00 77.75 296 GLY A C 1
ATOM 2249 O O . GLY A 1 296 ? 19.072 2.923 -3.902 1.00 77.75 296 GLY A O 1
ATOM 2250 N N . HIS A 1 297 ? 17.385 1.568 -4.532 1.00 80.12 297 HIS A N 1
ATOM 2251 C CA . HIS A 1 297 ? 16.621 2.641 -5.163 1.00 80.12 297 HIS A CA 1
ATOM 2252 C C . HIS A 1 297 ? 15.870 3.482 -4.130 1.00 80.12 297 HIS A C 1
ATOM 2254 O O . HIS A 1 297 ? 15.351 2.979 -3.134 1.00 80.12 297 HIS A O 1
ATOM 2260 N N . THR A 1 298 ? 15.809 4.785 -4.388 1.00 74.75 298 THR A N 1
ATOM 2261 C CA . THR A 1 298 ? 15.115 5.779 -3.547 1.00 74.75 298 THR A CA 1
ATOM 2262 C C . THR A 1 298 ? 13.719 6.133 -4.058 1.00 74.75 298 THR A C 1
ATOM 2264 O O . THR A 1 298 ? 12.968 6.827 -3.373 1.00 74.75 298 THR A O 1
ATOM 2267 N N . ASN A 1 299 ? 13.365 5.643 -5.246 1.00 70.94 299 ASN A N 1
ATOM 2268 C CA . ASN A 1 299 ? 12.057 5.783 -5.875 1.00 70.94 299 ASN A CA 1
ATOM 2269 C C . ASN A 1 299 ? 11.620 4.425 -6.455 1.00 70.94 299 ASN A C 1
ATOM 2271 O O . ASN A 1 299 ? 12.418 3.489 -6.503 1.00 70.94 299 ASN A O 1
ATOM 2275 N N . GLY A 1 300 ? 10.364 4.308 -6.892 1.00 65.25 300 GLY A N 1
ATOM 2276 C CA . GLY A 1 300 ? 9.787 3.046 -7.361 1.00 65.25 300 GLY A CA 1
ATOM 2277 C C . GLY A 1 300 ? 10.598 2.356 -8.465 1.00 65.25 300 GLY A C 1
ATOM 2278 O O . GLY A 1 300 ? 11.123 3.009 -9.371 1.00 65.25 300 GLY A O 1
ATOM 2279 N N . VAL A 1 301 ? 10.662 1.024 -8.391 1.00 67.81 301 VAL A N 1
ATOM 2280 C CA . VAL A 1 301 ? 11.291 0.156 -9.394 1.00 67.81 301 VAL A CA 1
ATOM 2281 C C . VAL A 1 301 ? 10.199 -0.537 -10.195 1.00 67.81 301 VAL A C 1
ATOM 2283 O O . VAL A 1 301 ? 9.342 -1.235 -9.646 1.00 67.81 301 VAL A O 1
ATOM 2286 N N . LEU A 1 302 ? 10.244 -0.362 -11.510 1.00 60.22 302 LEU A N 1
ATOM 2287 C CA . LEU A 1 302 ? 9.411 -1.110 -12.441 1.00 60.22 302 LEU A CA 1
ATOM 2288 C C . LEU A 1 302 ? 10.204 -2.334 -12.919 1.00 60.22 302 LEU A C 1
ATOM 2290 O O . LEU A 1 302 ? 11.391 -2.215 -13.192 1.00 60.22 302 LEU A O 1
ATOM 2294 N N . LEU A 1 303 ? 9.573 -3.511 -13.014 1.00 56.75 303 LEU A N 1
ATOM 2295 C CA . LEU A 1 303 ? 10.191 -4.716 -13.609 1.00 56.75 303 LEU A CA 1
ATOM 2296 C C . LEU A 1 303 ? 9.451 -5.244 -14.845 1.00 56.75 303 LEU A C 1
ATOM 2298 O O . LEU A 1 303 ? 9.955 -6.151 -15.503 1.00 56.75 303 LEU A O 1
ATOM 2302 N N . THR A 1 304 ? 8.300 -4.680 -15.228 1.00 47.41 304 THR A N 1
ATOM 2303 C CA . THR A 1 304 ? 7.707 -4.938 -16.552 1.00 47.41 304 THR A CA 1
ATOM 2304 C C . THR A 1 304 ? 8.641 -4.388 -17.618 1.00 47.41 304 THR A C 1
ATOM 2306 O O . THR A 1 304 ? 8.707 -3.180 -17.817 1.00 47.41 304 THR A O 1
ATOM 2309 N N . GLY A 1 305 ? 9.436 -5.270 -18.225 1.00 50.56 305 GLY A N 1
ATOM 2310 C CA . GLY A 1 305 ? 10.495 -4.912 -19.173 1.00 50.56 305 GLY A CA 1
ATOM 2311 C C . GLY A 1 305 ? 11.758 -4.320 -18.535 1.00 50.56 305 GLY A C 1
ATOM 2312 O O . GLY A 1 305 ? 12.765 -4.179 -19.211 1.00 50.56 305 GLY A O 1
ATOM 2313 N N . ASN A 1 306 ? 11.749 -4.016 -17.236 1.00 51.12 306 ASN A N 1
ATOM 2314 C CA . ASN A 1 306 ? 12.637 -3.017 -16.640 1.00 51.12 306 ASN A CA 1
ATOM 2315 C C . ASN A 1 306 ? 13.666 -3.584 -15.629 1.00 51.12 306 ASN A C 1
ATOM 2317 O O . ASN A 1 306 ? 14.311 -2.891 -14.843 1.00 51.12 306 ASN A O 1
ATOM 2321 N N . GLY A 1 307 ? 13.906 -4.884 -15.754 1.00 57.53 307 GLY A N 1
ATOM 2322 C CA . GLY A 1 307 ? 15.061 -5.561 -15.198 1.00 57.53 307 GLY A CA 1
ATOM 2323 C C . GLY A 1 307 ? 15.243 -6.919 -15.852 1.00 57.53 307 GLY A C 1
ATOM 2324 O O . GLY A 1 307 ? 14.302 -7.494 -16.402 1.00 57.53 307 GLY A O 1
ATOM 2325 N N . GLY A 1 308 ? 16.465 -7.426 -15.805 1.00 78.44 308 GLY A N 1
ATOM 2326 C CA . GLY A 1 308 ? 16.822 -8.708 -16.392 1.00 78.44 308 GLY A CA 1
ATOM 2327 C C . GLY A 1 308 ? 17.796 -9.439 -15.493 1.00 78.44 308 GLY A C 1
ATOM 2328 O O . GLY A 1 308 ? 18.740 -8.839 -14.973 1.00 78.44 308 GLY A O 1
ATOM 2329 N N . PHE A 1 309 ? 17.582 -10.739 -15.319 1.00 89.19 309 PHE A N 1
ATOM 2330 C CA . PHE A 1 309 ? 18.669 -11.602 -14.887 1.00 89.19 309 PHE A CA 1
ATOM 2331 C C . PHE A 1 309 ? 19.754 -11.607 -15.965 1.00 89.19 309 PHE A C 1
ATOM 2333 O O . PHE A 1 309 ? 19.454 -11.568 -17.162 1.00 89.19 309 PHE A O 1
ATOM 2340 N N . SER A 1 310 ? 21.016 -11.673 -15.553 1.00 93.56 310 SER A N 1
ATOM 2341 C CA . SER A 1 310 ? 22.081 -12.032 -16.480 1.00 93.56 310 SER A CA 1
ATOM 2342 C C . SER A 1 310 ? 21.823 -13.440 -17.038 1.00 93.56 310 SER A C 1
ATOM 2344 O O . SER A 1 310 ? 21.170 -14.247 -16.373 1.00 93.56 310 SER A O 1
ATOM 2346 N N . PRO A 1 311 ? 22.334 -13.777 -18.235 1.00 90.12 311 PRO A N 1
ATOM 2347 C CA . PRO A 1 311 ? 22.108 -15.088 -18.855 1.00 90.12 311 PRO A CA 1
ATOM 2348 C C . PRO A 1 311 ? 22.529 -16.282 -17.980 1.00 90.12 311 PRO A C 1
ATOM 2350 O O . PRO A 1 311 ? 21.922 -17.346 -18.044 1.00 90.12 311 PRO A O 1
ATOM 2353 N N . ASP A 1 312 ? 23.543 -16.091 -17.133 1.00 91.12 312 ASP A N 1
ATOM 2354 C CA . ASP A 1 312 ? 24.019 -17.072 -16.147 1.00 91.12 312 ASP A CA 1
ATOM 2355 C C . ASP A 1 312 ? 23.181 -17.123 -14.850 1.00 91.12 312 ASP A C 1
ATOM 2357 O O . ASP A 1 312 ? 23.43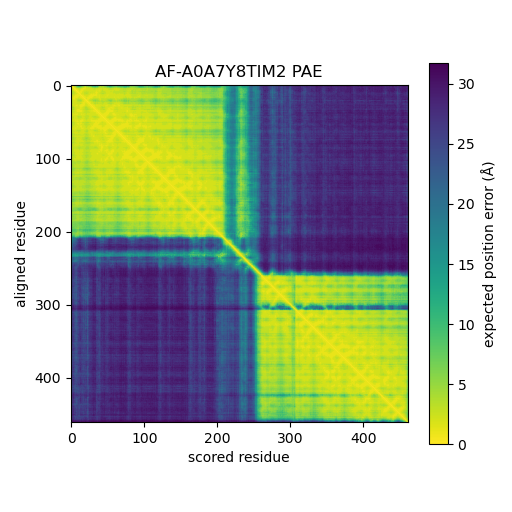9 -17.954 -13.980 1.00 91.12 312 ASP A O 1
ATOM 2361 N N . GLY A 1 313 ? 22.195 -16.234 -14.697 1.00 90.75 313 GLY A N 1
ATOM 2362 C CA . GLY A 1 313 ? 21.328 -16.110 -13.525 1.00 90.75 313 GLY A CA 1
ATOM 2363 C C . GLY A 1 313 ? 22.005 -15.563 -12.264 1.00 90.75 313 GLY A C 1
ATOM 2364 O O . GLY A 1 313 ? 21.362 -15.510 -11.217 1.00 90.75 313 GLY A O 1
ATOM 2365 N N . GLN A 1 314 ? 23.279 -15.162 -12.321 1.00 94.12 314 GLN A N 1
ATOM 2366 C CA . GLN A 1 314 ? 24.048 -14.768 -11.132 1.00 94.12 314 GLN A CA 1
ATOM 2367 C C . GLN A 1 314 ? 23.869 -13.303 -10.739 1.00 94.12 314 GLN A C 1
ATOM 2369 O O . GLN A 1 314 ? 24.103 -12.936 -9.585 1.00 94.12 314 GLN A O 1
ATOM 2374 N N . ARG A 1 315 ? 23.465 -12.454 -11.683 1.00 95.31 315 ARG A N 1
ATOM 2375 C CA . ARG A 1 315 ? 23.233 -11.027 -11.471 1.00 95.31 315 ARG A CA 1
ATOM 2376 C C . ARG A 1 315 ? 21.829 -10.651 -11.902 1.00 95.31 315 ARG A C 1
ATOM 2378 O O . ARG A 1 315 ? 21.222 -11.301 -12.748 1.00 95.31 315 ARG A O 1
ATOM 2385 N N . ILE A 1 316 ? 21.337 -9.564 -11.334 1.00 93.69 316 ILE A N 1
ATOM 2386 C CA . ILE A 1 316 ? 20.100 -8.918 -11.756 1.00 93.69 316 ILE A CA 1
ATOM 2387 C C . ILE A 1 316 ? 20.347 -7.420 -11.870 1.00 93.69 316 ILE A C 1
ATOM 2389 O O . ILE A 1 316 ? 21.072 -6.851 -11.054 1.00 93.69 316 ILE A O 1
ATOM 2393 N N . VAL A 1 317 ? 19.777 -6.801 -12.900 1.00 94.19 317 VAL A N 1
ATOM 2394 C CA . VAL A 1 317 ? 19.773 -5.347 -13.085 1.00 94.19 317 VAL A CA 1
ATOM 2395 C C . VAL A 1 317 ? 18.343 -4.836 -13.008 1.00 94.19 317 VAL A C 1
ATOM 2397 O O . VAL A 1 317 ? 17.440 -5.511 -13.500 1.00 94.19 317 VAL A O 1
ATOM 2400 N N . ALA A 1 318 ? 18.138 -3.663 -12.413 1.00 91.12 318 ALA A N 1
ATOM 2401 C CA . ALA A 1 318 ? 16.855 -2.967 -12.434 1.00 91.12 318 ALA A CA 1
ATOM 2402 C C . ALA A 1 318 ? 17.052 -1.456 -12.586 1.00 91.12 318 ALA A C 1
ATOM 2404 O O . ALA A 1 318 ? 18.022 -0.897 -12.067 1.00 91.12 318 ALA A O 1
ATOM 2405 N N . GLY A 1 319 ? 16.141 -0.818 -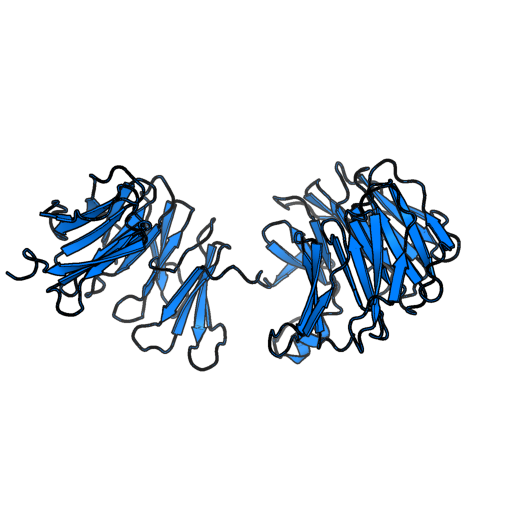13.321 1.00 88.50 319 GLY A N 1
ATOM 2406 C CA . GLY A 1 319 ? 16.022 0.636 -13.407 1.00 88.50 319 GLY A CA 1
ATOM 2407 C C . GLY A 1 319 ? 15.061 1.188 -12.354 1.00 88.50 319 GLY A C 1
ATOM 2408 O O . GLY A 1 319 ? 14.049 0.559 -12.039 1.00 88.50 319 GLY A O 1
ATOM 2409 N N . GLY A 1 320 ? 15.360 2.370 -11.818 1.00 85.06 320 GLY A N 1
ATOM 2410 C CA . GLY A 1 320 ? 14.498 3.059 -10.861 1.00 85.06 320 GLY A CA 1
ATOM 2411 C C . GLY A 1 320 ? 14.038 4.430 -11.343 1.00 85.06 320 GLY A C 1
ATOM 2412 O O . GLY A 1 320 ? 14.674 5.083 -12.178 1.00 85.06 320 GLY A O 1
ATOM 2413 N N . GLY A 1 321 ? 12.940 4.910 -10.755 1.00 82.38 321 GLY A N 1
ATOM 2414 C CA . GLY A 1 321 ? 12.454 6.285 -10.926 1.00 82.38 321 GLY A CA 1
ATOM 2415 C C . GLY A 1 321 ? 13.362 7.360 -10.309 1.00 82.38 321 GLY A C 1
ATOM 2416 O O . GLY A 1 321 ? 12.991 8.528 -10.269 1.00 82.38 321 GLY A O 1
ATOM 2417 N N . ASP A 1 322 ? 14.519 6.977 -9.776 1.00 82.75 322 ASP A N 1
ATOM 2418 C CA . ASP A 1 322 ? 15.566 7.832 -9.211 1.00 82.75 322 ASP A CA 1
ATOM 2419 C C . ASP A 1 322 ? 16.729 8.072 -10.191 1.00 82.75 322 ASP A C 1
ATOM 2421 O O . ASP A 1 322 ? 17.825 8.471 -9.796 1.00 82.75 322 ASP A O 1
ATOM 2425 N N . SER A 1 323 ? 16.475 7.841 -11.482 1.00 88.88 323 SER A N 1
ATOM 2426 C CA . SER A 1 323 ? 17.389 8.110 -12.602 1.00 88.88 323 SER A CA 1
ATOM 2427 C C . SER A 1 323 ? 18.662 7.255 -12.618 1.00 88.88 323 SER A C 1
ATOM 2429 O O . SER A 1 323 ? 19.613 7.550 -13.348 1.00 88.88 323 SER A O 1
ATOM 2431 N N . ILE A 1 324 ? 18.687 6.172 -11.840 1.00 91.88 324 ILE A N 1
ATOM 2432 C CA . ILE A 1 324 ? 19.788 5.208 -11.801 1.00 91.88 324 ILE A CA 1
ATOM 2433 C C . ILE A 1 324 ? 19.300 3.805 -12.162 1.00 91.88 324 ILE A C 1
ATOM 2435 O O . ILE A 1 324 ? 18.115 3.485 -12.066 1.00 91.88 324 ILE A O 1
ATOM 2439 N N . ALA A 1 325 ? 20.240 2.952 -12.557 1.00 93.31 325 ALA A N 1
ATOM 2440 C CA . ALA A 1 325 ? 20.046 1.507 -12.574 1.00 93.31 325 ALA A CA 1
ATOM 2441 C C . ALA A 1 325 ? 21.063 0.851 -11.643 1.00 93.31 325 ALA A C 1
ATOM 2443 O O . ALA A 1 325 ? 22.204 1.305 -11.544 1.00 93.31 325 ALA A O 1
ATOM 2444 N N . ILE A 1 326 ? 20.670 -0.212 -10.955 1.00 94.38 326 ILE A N 1
ATOM 2445 C CA . ILE A 1 326 ? 21.538 -0.910 -10.005 1.00 94.38 326 ILE A CA 1
ATOM 2446 C C . ILE A 1 326 ? 21.687 -2.366 -10.448 1.00 94.38 326 ILE A C 1
ATOM 2448 O O . ILE A 1 326 ? 20.755 -2.967 -10.981 1.00 94.38 326 ILE A O 1
ATOM 2452 N N . VAL A 1 327 ? 22.888 -2.921 -10.264 1.00 96.00 327 VAL A N 1
ATOM 2453 C CA . VAL A 1 327 ? 23.188 -4.338 -10.501 1.00 96.00 327 VAL A CA 1
ATOM 2454 C C . VAL A 1 327 ? 23.498 -5.002 -9.171 1.00 96.00 327 VAL A C 1
ATOM 2456 O O . VAL A 1 327 ? 24.371 -4.527 -8.442 1.00 96.00 327 VAL A O 1
ATOM 2459 N N . TRP A 1 328 ? 22.851 -6.126 -8.883 1.00 95.75 328 TRP A N 1
ATOM 2460 C CA . TRP A 1 328 ? 23.092 -6.923 -7.680 1.00 95.75 328 TRP A CA 1
ATOM 2461 C C . TRP A 1 328 ? 23.566 -8.330 -8.028 1.00 95.75 328 TRP A C 1
ATOM 2463 O O . TRP A 1 328 ? 23.210 -8.887 -9.068 1.00 95.75 328 TRP A O 1
ATOM 2473 N N . GLU A 1 329 ? 24.336 -8.921 -7.121 1.00 95.69 329 GLU A N 1
ATOM 2474 C CA . GLU A 1 329 ? 24.588 -10.358 -7.089 1.00 95.69 329 GLU A CA 1
ATOM 2475 C C . GLU A 1 329 ? 23.378 -11.074 -6.478 1.00 95.69 329 GLU A C 1
ATOM 2477 O O . GLU A 1 329 ? 22.965 -10.774 -5.357 1.00 95.69 329 GLU A O 1
ATOM 2482 N N . VAL A 1 330 ? 22.823 -12.050 -7.196 1.00 91.75 330 VAL A N 1
ATOM 2483 C CA . VAL A 1 330 ? 21.580 -12.750 -6.828 1.00 91.75 330 VAL A CA 1
ATOM 2484 C C . VAL A 1 330 ? 21.738 -13.549 -5.533 1.00 91.75 330 VAL A C 1
ATOM 2486 O O . VAL A 1 330 ? 20.866 -13.514 -4.664 1.00 91.75 330 VAL A O 1
ATOM 2489 N N . VAL A 1 331 ? 22.865 -14.249 -5.372 1.00 89.75 331 VAL A N 1
ATOM 2490 C CA . VAL A 1 331 ? 23.089 -15.157 -4.235 1.00 89.75 331 VAL A CA 1
ATOM 2491 C C . VAL A 1 331 ? 23.243 -14.390 -2.923 1.00 89.75 331 VAL A C 1
ATOM 2493 O O . VAL A 1 331 ? 22.598 -14.735 -1.928 1.00 89.75 331 VAL A O 1
ATOM 2496 N N . SER A 1 332 ? 24.079 -13.348 -2.909 1.00 89.31 332 SER A N 1
ATOM 2497 C CA . SER A 1 332 ? 24.384 -12.580 -1.696 1.00 89.31 332 SER A CA 1
ATOM 2498 C C . SER A 1 332 ? 23.423 -11.412 -1.460 1.00 89.31 332 SER A C 1
ATOM 2500 O O . SER A 1 332 ? 23.234 -10.997 -0.318 1.00 89.31 332 SER A O 1
ATOM 2502 N N . GLY A 1 333 ? 22.807 -10.882 -2.520 1.00 88.56 333 GLY A N 1
ATOM 2503 C CA . GLY A 1 333 ? 22.075 -9.614 -2.507 1.00 88.56 333 GLY A CA 1
ATOM 2504 C C . GLY A 1 333 ? 22.954 -8.377 -2.530 1.00 88.56 333 GLY A C 1
ATOM 2505 O O . GLY A 1 333 ? 22.446 -7.264 -2.406 1.00 88.56 333 GLY A O 1
ATOM 2506 N N . LYS A 1 334 ? 24.271 -8.542 -2.649 1.00 92.38 334 LYS A N 1
ATOM 2507 C CA . LYS A 1 334 ? 25.199 -7.423 -2.636 1.00 92.38 334 LYS A CA 1
ATOM 2508 C C . LYS A 1 334 ? 25.004 -6.578 -3.889 1.00 92.38 334 LYS A C 1
ATOM 2510 O O . LYS A 1 334 ? 25.072 -7.082 -5.009 1.00 92.38 334 LYS A O 1
ATOM 2515 N N . GLN A 1 335 ? 24.844 -5.278 -3.688 1.00 95.38 335 GLN A N 1
ATOM 2516 C CA . GLN A 1 335 ? 24.933 -4.296 -4.757 1.00 95.38 335 GLN A CA 1
ATOM 2517 C C . GLN A 1 335 ? 26.354 -4.293 -5.341 1.00 95.38 335 GLN A C 1
ATOM 2519 O O . GLN A 1 335 ? 27.334 -4.049 -4.632 1.00 95.38 335 GLN A O 1
ATOM 2524 N N . LEU A 1 336 ? 26.459 -4.606 -6.631 1.00 94.50 336 LEU A N 1
ATOM 2525 C CA . LEU A 1 336 ? 27.713 -4.666 -7.380 1.00 94.50 336 LEU A CA 1
ATOM 2526 C C . LEU A 1 336 ? 28.019 -3.334 -8.060 1.00 94.50 336 LEU A C 1
ATOM 2528 O O . LEU A 1 336 ? 29.147 -2.858 -7.971 1.00 94.50 336 LEU A O 1
ATOM 2532 N N . LEU A 1 337 ? 27.026 -2.747 -8.736 1.00 95.88 337 LEU A N 1
ATOM 2533 C CA . LEU A 1 337 ? 27.193 -1.540 -9.549 1.00 95.88 337 LEU A CA 1
ATOM 2534 C C . LEU A 1 337 ? 26.022 -0.579 -9.360 1.00 95.88 337 LEU A C 1
ATOM 2536 O O . LEU A 1 337 ? 24.880 -1.011 -9.216 1.00 95.88 337 LEU A O 1
ATOM 2540 N N . THR A 1 338 ? 26.318 0.716 -9.464 1.00 95.88 338 THR A N 1
ATOM 2541 C CA . THR A 1 338 ? 25.331 1.789 -9.632 1.00 95.88 338 THR A CA 1
ATOM 2542 C C . THR A 1 338 ? 25.624 2.497 -10.946 1.00 95.88 338 THR A C 1
ATOM 2544 O O . THR A 1 338 ? 26.669 3.130 -11.092 1.00 95.88 338 THR A O 1
ATOM 2547 N N . LEU A 1 339 ? 24.716 2.381 -11.907 1.00 95.62 339 LEU A N 1
ATOM 2548 C CA . LEU A 1 339 ? 24.818 2.986 -13.228 1.00 95.62 339 LEU A CA 1
ATOM 2549 C C . LEU A 1 339 ? 24.168 4.370 -13.178 1.00 95.62 339 LEU A C 1
ATOM 2551 O O . LEU A 1 339 ? 22.944 4.494 -13.103 1.00 95.62 339 LEU A O 1
ATOM 2555 N N . THR A 1 340 ? 25.000 5.410 -13.178 1.00 94.75 340 THR A N 1
ATOM 2556 C CA . THR A 1 340 ? 24.564 6.808 -13.106 1.00 94.75 340 THR A CA 1
ATOM 2557 C C . THR A 1 340 ? 24.781 7.505 -14.441 1.00 94.75 340 THR A C 1
ATOM 2559 O O . THR A 1 340 ? 25.813 7.343 -15.094 1.00 94.75 340 THR A O 1
ATOM 2562 N N . GLY A 1 341 ? 23.803 8.302 -14.868 1.00 90.94 341 GLY A N 1
ATOM 2563 C CA . GLY A 1 341 ? 23.953 9.118 -16.068 1.00 90.94 341 GLY A CA 1
ATOM 2564 C C . GLY A 1 341 ? 22.649 9.634 -16.654 1.00 90.94 341 GLY A C 1
ATOM 2565 O O . GLY A 1 341 ? 22.672 10.718 -17.241 1.00 90.94 341 GLY A O 1
ATOM 2566 N N . HIS A 1 342 ? 21.543 8.896 -16.516 1.00 93.12 342 HIS A N 1
ATOM 2567 C CA . HIS A 1 342 ? 20.232 9.380 -16.946 1.00 93.12 342 HIS A CA 1
ATOM 2568 C C . HIS A 1 342 ? 19.823 10.620 -16.141 1.00 93.12 342 HIS A C 1
ATOM 2570 O O . HIS A 1 342 ? 20.128 10.722 -14.953 1.00 93.12 342 HIS A O 1
ATOM 2576 N N . SER A 1 343 ? 19.177 11.587 -16.796 1.00 91.69 343 SER A N 1
ATOM 2577 C CA . SER A 1 343 ? 18.685 12.806 -16.129 1.00 91.69 343 SER A CA 1
ATOM 2578 C C . SER A 1 343 ? 17.236 12.700 -15.649 1.00 91.69 343 SER A C 1
ATOM 2580 O O . SER A 1 343 ? 16.742 13.625 -15.013 1.00 91.69 343 SER A O 1
ATOM 2582 N N . ASP A 1 344 ? 16.574 11.589 -15.952 1.00 89.25 344 ASP A N 1
ATOM 2583 C CA . ASP A 1 344 ? 15.205 11.254 -15.559 1.00 89.25 344 ASP A CA 1
ATOM 2584 C C . ASP A 1 344 ? 15.109 9.728 -15.342 1.00 89.25 344 ASP A C 1
ATOM 2586 O O . ASP A 1 344 ? 16.083 9.011 -15.596 1.00 89.25 344 ASP A O 1
ATOM 2590 N N . GLY A 1 345 ? 13.969 9.230 -14.863 1.00 85.62 345 GLY A N 1
ATOM 2591 C CA . GLY A 1 345 ? 13.769 7.838 -14.455 1.00 85.62 345 GLY A CA 1
ATOM 2592 C C . GLY A 1 345 ? 14.187 6.804 -15.507 1.00 85.62 345 GLY A C 1
ATOM 2593 O O . GLY A 1 345 ? 13.959 6.981 -16.708 1.00 85.62 345 GLY A O 1
ATOM 2594 N N . VAL A 1 346 ? 14.782 5.699 -15.049 1.00 91.62 346 VAL A N 1
ATOM 2595 C CA . VAL A 1 346 ? 15.171 4.572 -15.908 1.00 91.62 346 VAL A CA 1
ATOM 2596 C C . VAL A 1 346 ? 13.970 3.646 -16.099 1.00 91.62 346 VAL A C 1
ATOM 2598 O O . VAL A 1 346 ? 13.458 3.042 -15.154 1.00 91.62 346 VAL A O 1
ATOM 2601 N N . THR A 1 347 ? 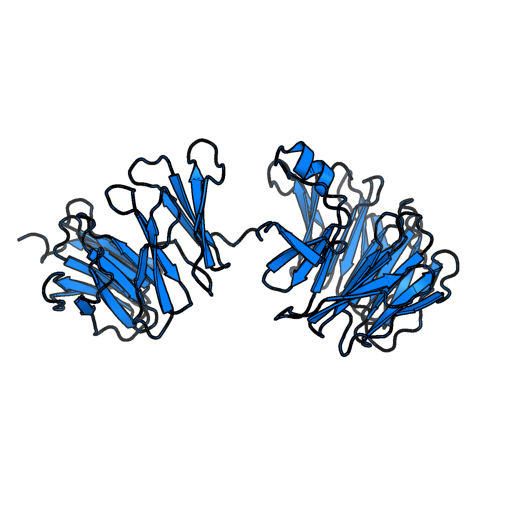13.507 3.552 -17.340 1.00 86.19 347 THR A N 1
ATOM 2602 C CA . THR A 1 347 ? 12.281 2.857 -17.756 1.00 86.19 347 THR A CA 1
ATOM 2603 C C . THR A 1 347 ? 12.530 1.450 -18.289 1.00 86.19 347 THR A C 1
ATOM 2605 O O . THR A 1 347 ? 11.589 0.662 -18.366 1.00 86.19 347 THR A O 1
ATOM 2608 N N . ASN A 1 348 ? 13.777 1.110 -18.637 1.00 89.31 348 ASN A N 1
ATOM 2609 C CA . ASN A 1 348 ? 14.187 -0.259 -18.958 1.00 89.31 348 ASN A CA 1
ATOM 2610 C C . ASN A 1 348 ? 15.642 -0.513 -18.531 1.00 89.31 348 ASN A C 1
ATOM 2612 O O . ASN A 1 348 ? 16.485 0.356 -18.738 1.00 89.31 348 ASN A O 1
ATOM 2616 N N . ALA A 1 349 ? 15.984 -1.722 -18.069 1.00 92.69 349 ALA A N 1
ATOM 2617 C CA . ALA A 1 349 ? 17.369 -2.186 -17.945 1.00 92.69 349 ALA A CA 1
ATOM 2618 C C . ALA A 1 349 ? 17.490 -3.692 -18.245 1.00 92.69 349 ALA A C 1
ATOM 2620 O O . ALA A 1 349 ? 16.753 -4.493 -17.677 1.00 92.69 349 ALA A O 1
ATOM 2621 N N . THR A 1 350 ? 18.405 -4.100 -19.130 1.00 92.81 350 THR A N 1
ATOM 2622 C CA . THR A 1 350 ? 18.609 -5.523 -19.471 1.00 92.81 350 THR A CA 1
ATOM 2623 C C . THR A 1 350 ? 20.057 -5.844 -19.841 1.00 92.81 350 THR A C 1
ATOM 2625 O O . THR A 1 350 ? 20.791 -4.970 -20.305 1.00 92.81 350 THR A O 1
ATOM 2628 N N . PHE A 1 351 ? 20.468 -7.098 -19.644 1.00 95.38 351 PHE A N 1
ATOM 2629 C CA . PHE A 1 351 ? 21.776 -7.607 -20.059 1.00 95.38 351 PHE A CA 1
ATOM 2630 C C . PHE A 1 351 ? 21.796 -7.977 -21.547 1.00 95.38 351 PHE A C 1
ATOM 2632 O O . PHE A 1 351 ? 20.779 -8.360 -22.126 1.00 95.38 351 PHE A O 1
ATOM 2639 N N . SER A 1 352 ? 22.979 -7.923 -22.158 1.00 95.06 352 SER A N 1
ATOM 2640 C CA . SER A 1 352 ? 23.230 -8.578 -23.443 1.00 95.06 352 SER A CA 1
ATOM 2641 C C . SER A 1 352 ? 23.145 -10.106 -23.315 1.00 95.06 352 SER A C 1
ATOM 2643 O O . SER A 1 352 ? 23.351 -10.641 -22.221 1.00 95.06 352 SER A O 1
ATOM 2645 N N . PRO A 1 353 ? 22.909 -10.841 -24.421 1.00 92.06 353 PRO A N 1
ATOM 2646 C CA . PRO A 1 353 ? 22.842 -12.307 -24.410 1.00 92.06 353 PRO A CA 1
ATOM 2647 C C . PRO A 1 353 ? 24.111 -13.002 -23.896 1.00 92.06 353 PRO A C 1
ATOM 2649 O O . PRO A 1 353 ? 24.044 -14.131 -23.421 1.00 92.06 353 PRO A O 1
ATOM 2652 N N . ASP A 1 354 ? 25.266 -12.333 -23.964 1.00 93.38 354 ASP A N 1
ATOM 2653 C CA . ASP A 1 354 ? 26.538 -12.815 -23.413 1.00 93.38 354 ASP A CA 1
ATOM 2654 C C . ASP A 1 354 ? 26.828 -12.308 -21.984 1.00 93.38 354 ASP A C 1
ATOM 2656 O O . ASP A 1 354 ? 27.859 -12.645 -21.401 1.00 93.38 354 ASP A O 1
ATOM 2660 N N . GLY A 1 355 ? 25.941 -11.483 -21.415 1.00 94.56 355 GLY A N 1
ATOM 2661 C CA . GLY A 1 355 ? 26.035 -10.934 -20.063 1.00 94.56 355 GLY A CA 1
ATOM 2662 C C . GLY A 1 355 ? 27.120 -9.873 -19.854 1.00 94.56 355 GLY A C 1
ATOM 2663 O O . GLY A 1 355 ? 27.352 -9.470 -18.708 1.00 94.56 355 GLY A O 1
ATOM 2664 N N . LYS A 1 356 ? 27.810 -9.425 -20.911 1.00 96.12 356 LYS A N 1
ATOM 2665 C CA . LYS A 1 356 ? 28.931 -8.471 -20.805 1.00 96.12 356 LYS A CA 1
ATOM 2666 C C . LYS A 1 356 ? 28.509 -7.014 -20.853 1.00 96.12 356 LYS A C 1
ATOM 2668 O O . LYS A 1 356 ? 29.227 -6.167 -20.324 1.00 96.12 356 LYS A O 1
ATOM 2673 N N . LEU A 1 357 ? 27.370 -6.720 -21.465 1.00 97.81 357 LEU A N 1
ATOM 2674 C CA . LEU A 1 357 ? 26.826 -5.376 -21.579 1.00 97.81 357 LEU A CA 1
ATOM 2675 C C . LEU A 1 357 ? 25.484 -5.280 -20.863 1.00 97.81 357 LEU A C 1
ATOM 2677 O O . LEU A 1 357 ? 24.780 -6.272 -20.677 1.00 97.81 357 LEU A O 1
ATOM 2681 N N . ILE A 1 358 ? 25.133 -4.059 -20.483 1.00 97.19 358 ILE A N 1
ATOM 2682 C CA . ILE A 1 358 ? 23.790 -3.684 -20.048 1.00 97.19 358 ILE A CA 1
ATOM 2683 C C . ILE A 1 358 ? 23.314 -2.571 -20.973 1.00 97.19 358 ILE A C 1
ATOM 2685 O O . ILE A 1 358 ? 24.091 -1.671 -21.294 1.00 97.19 358 ILE A O 1
ATOM 2689 N N . VAL A 1 359 ? 22.049 -2.605 -21.381 1.00 97.00 359 VAL A N 1
ATOM 2690 C CA . VAL A 1 359 ? 21.381 -1.460 -22.004 1.00 97.00 359 VAL A CA 1
ATOM 2691 C C . VAL A 1 359 ? 20.299 -0.941 -21.068 1.00 97.00 359 VAL A C 1
ATOM 2693 O O . VAL A 1 359 ? 19.525 -1.722 -20.511 1.00 97.00 359 VAL A O 1
ATOM 2696 N N . THR A 1 360 ? 20.264 0.376 -20.883 1.00 95.88 360 THR A N 1
ATOM 2697 C CA . THR A 1 360 ? 19.208 1.072 -20.146 1.00 95.88 360 THR A CA 1
ATOM 2698 C C . THR A 1 360 ? 18.439 2.009 -21.067 1.00 95.88 360 THR A C 1
ATOM 2700 O O . THR A 1 360 ? 19.026 2.601 -21.972 1.00 95.88 360 THR A O 1
ATOM 2703 N N . ALA A 1 361 ? 17.139 2.155 -20.830 1.00 93.94 361 ALA A N 1
ATOM 2704 C CA . ALA A 1 361 ? 16.277 3.156 -21.448 1.00 93.94 361 ALA A CA 1
ATOM 2705 C C . ALA A 1 361 ? 15.831 4.161 -20.384 1.00 93.94 361 ALA A C 1
ATOM 2707 O O . ALA A 1 361 ? 15.578 3.763 -19.247 1.00 93.94 361 ALA A O 1
ATOM 2708 N N . GLY A 1 362 ? 15.741 5.440 -20.739 1.00 93.00 362 GLY A N 1
ATOM 2709 C CA . GLY A 1 362 ? 15.333 6.492 -19.814 1.00 93.00 362 GLY A CA 1
ATOM 2710 C C . GLY A 1 362 ? 14.168 7.331 -20.322 1.00 93.00 362 GLY A C 1
ATOM 2711 O O . GLY A 1 362 ? 13.985 7.533 -21.528 1.00 93.00 362 GLY A O 1
ATOM 2712 N N . ALA A 1 363 ? 13.437 7.909 -19.370 1.00 90.56 363 ALA A N 1
ATOM 2713 C CA . ALA A 1 363 ? 12.490 8.990 -19.622 1.00 90.56 363 ALA A CA 1
ATOM 2714 C C . ALA A 1 363 ? 13.181 10.267 -20.150 1.00 90.56 363 ALA A C 1
ATOM 2716 O O . ALA A 1 363 ? 12.524 11.133 -20.714 1.00 90.56 363 ALA A O 1
ATOM 2717 N N . ASP A 1 364 ? 14.517 10.339 -20.072 1.00 92.50 364 ASP A N 1
ATOM 2718 C CA . ASP A 1 364 ? 15.353 11.411 -20.629 1.00 92.50 364 ASP A CA 1
ATOM 2719 C C . ASP A 1 364 ? 15.590 11.321 -22.150 1.00 92.50 364 ASP A C 1
ATOM 2721 O O . ASP A 1 364 ? 16.484 11.980 -22.687 1.00 92.50 364 ASP A O 1
ATOM 2725 N N . ASN A 1 365 ? 14.801 10.505 -22.851 1.00 95.44 365 ASN A N 1
ATOM 2726 C CA . ASN A 1 365 ? 14.860 10.272 -24.297 1.00 95.44 365 ASN A CA 1
ATOM 2727 C C . ASN A 1 365 ? 16.163 9.605 -24.780 1.00 95.44 365 ASN A C 1
ATOM 2729 O O . ASN A 1 365 ? 16.461 9.616 -25.980 1.00 95.44 365 ASN A O 1
ATOM 2733 N N . THR A 1 366 ? 16.956 9.020 -23.875 1.00 97.00 366 THR A N 1
ATOM 2734 C CA . THR A 1 366 ? 18.193 8.314 -24.231 1.00 97.00 366 THR A CA 1
ATOM 2735 C C . THR A 1 366 ? 18.126 6.833 -23.893 1.00 97.00 366 THR A C 1
ATOM 2737 O O . THR A 1 366 ? 17.497 6.427 -22.916 1.00 97.00 366 THR A O 1
ATOM 2740 N N . ALA A 1 367 ? 18.822 6.021 -24.687 1.00 97.19 367 ALA A N 1
ATOM 2741 C CA . ALA A 1 367 ? 19.279 4.709 -24.245 1.00 97.19 367 ALA A CA 1
ATOM 2742 C C . ALA A 1 367 ? 20.789 4.754 -24.006 1.00 97.19 367 ALA A C 1
ATOM 2744 O O . ALA A 1 367 ? 21.512 5.507 -24.662 1.00 97.19 367 ALA A O 1
ATOM 2745 N N . ARG A 1 368 ? 21.288 3.974 -23.052 1.00 98.00 368 ARG A N 1
ATOM 2746 C CA . ARG A 1 368 ? 22.709 3.955 -22.685 1.00 98.00 368 ARG A CA 1
ATOM 2747 C C . ARG A 1 368 ? 23.209 2.531 -22.610 1.00 98.00 368 ARG A C 1
ATOM 2749 O O . ARG A 1 368 ? 22.496 1.653 -22.137 1.00 98.00 368 ARG A O 1
ATOM 2756 N N . VAL A 1 369 ? 24.433 2.319 -23.082 1.00 98.12 369 VAL A N 1
ATOM 2757 C CA . VAL A 1 369 ? 25.097 1.012 -23.050 1.00 98.12 369 VAL A CA 1
ATOM 2758 C C . VAL A 1 369 ? 26.234 1.072 -22.046 1.00 98.12 369 VAL A C 1
ATOM 2760 O O . VAL A 1 369 ? 27.034 2.011 -22.068 1.00 98.12 369 VAL A O 1
ATOM 2763 N N . TRP A 1 370 ? 26.310 0.069 -21.185 1.00 98.31 370 TRP A N 1
ATOM 2764 C CA . TRP A 1 370 ? 27.232 -0.005 -20.060 1.00 98.31 370 TRP A CA 1
ATOM 2765 C C . TRP A 1 370 ? 28.026 -1.299 -20.119 1.00 98.31 370 TRP A C 1
ATOM 2767 O O . TRP A 1 370 ? 27.502 -2.342 -20.509 1.00 98.31 370 TRP A O 1
ATOM 2777 N N . ASP A 1 371 ? 29.271 -1.243 -19.670 1.00 97.88 371 ASP A N 1
ATOM 2778 C CA . ASP A 1 371 ? 30.038 -2.439 -19.356 1.00 97.88 371 ASP A CA 1
ATOM 2779 C C . ASP A 1 371 ? 29.486 -3.068 -18.067 1.00 97.88 371 ASP A C 1
ATOM 2781 O O . ASP A 1 371 ? 29.464 -2.436 -17.007 1.00 97.88 371 ASP A O 1
ATOM 2785 N N . ALA A 1 372 ? 29.035 -4.318 -18.148 1.00 95.62 372 ALA A N 1
ATOM 2786 C CA . ALA A 1 372 ? 28.335 -4.988 -17.055 1.00 95.62 372 ALA A CA 1
ATOM 2787 C C . ALA A 1 372 ? 29.247 -5.383 -15.881 1.00 95.62 372 ALA A C 1
ATOM 2789 O O . ALA A 1 372 ? 28.747 -5.830 -14.849 1.00 95.62 372 ALA A O 1
ATOM 2790 N N . THR A 1 373 ? 30.570 -5.282 -16.035 1.00 94.75 373 THR A N 1
ATOM 2791 C CA . THR A 1 373 ? 31.545 -5.662 -14.999 1.00 94.75 373 THR A CA 1
ATOM 2792 C C . THR A 1 373 ? 32.020 -4.441 -14.225 1.00 94.75 373 THR A C 1
ATOM 2794 O O . THR A 1 373 ? 32.129 -4.472 -13.003 1.00 94.75 373 THR A O 1
ATOM 2797 N N . THR A 1 374 ? 32.306 -3.360 -14.941 1.00 96.06 374 THR A N 1
ATOM 2798 C CA . THR A 1 374 ? 32.889 -2.131 -14.397 1.00 96.06 374 THR A CA 1
ATOM 2799 C C . THR A 1 374 ? 31.846 -1.054 -14.117 1.00 96.06 374 THR A C 1
ATOM 2801 O O . THR A 1 374 ? 32.131 -0.114 -13.379 1.00 96.06 374 THR A O 1
ATOM 2804 N N . GLY A 1 375 ? 30.659 -1.150 -14.723 1.00 95.25 375 GLY A N 1
ATOM 2805 C CA . GLY A 1 375 ? 29.625 -0.115 -14.676 1.00 95.25 375 GLY A CA 1
ATOM 2806 C C . GLY A 1 375 ? 29.950 1.123 -15.514 1.00 95.25 375 GLY A C 1
ATOM 2807 O O . GLY A 1 375 ? 29.233 2.120 -15.447 1.00 95.25 375 GLY A O 1
ATOM 2808 N N . LYS A 1 376 ? 31.025 1.094 -16.313 1.00 96.94 376 LYS A N 1
ATOM 2809 C CA . LYS A 1 376 ? 31.407 2.220 -17.165 1.00 96.94 376 LYS A CA 1
ATOM 2810 C C . LYS A 1 376 ? 30.399 2.391 -18.303 1.00 96.94 376 LYS A C 1
ATOM 2812 O O . LYS A 1 376 ? 30.131 1.449 -19.046 1.00 96.94 376 LYS A O 1
ATOM 2817 N N . GLN A 1 377 ? 29.914 3.615 -18.498 1.00 98.06 377 GLN A N 1
ATOM 2818 C CA . GLN A 1 377 ? 29.122 3.968 -19.675 1.00 98.06 377 GLN A CA 1
ATOM 2819 C C . GLN A 1 377 ? 29.993 3.913 -20.941 1.00 98.06 377 GLN A C 1
ATOM 2821 O O . GLN A 1 377 ? 31.026 4.585 -21.020 1.00 98.06 377 GLN A O 1
ATOM 2826 N N . LEU A 1 378 ? 29.567 3.132 -21.930 1.00 97.19 378 LEU A N 1
ATOM 2827 C CA . LEU A 1 378 ? 30.239 2.968 -23.219 1.00 97.19 378 LEU A CA 1
ATOM 2828 C C . LEU A 1 378 ? 29.620 3.864 -24.293 1.00 97.19 378 LEU A C 1
ATOM 2830 O O . LEU A 1 378 ? 30.351 4.540 -25.012 1.00 97.19 378 LEU A O 1
ATOM 2834 N N . LEU A 1 379 ? 28.286 3.898 -24.376 1.00 97.38 379 LEU A N 1
ATOM 2835 C CA . LEU A 1 379 ? 27.550 4.618 -25.420 1.00 97.38 379 LEU A CA 1
ATOM 2836 C C . LEU A 1 379 ? 26.339 5.362 -24.849 1.00 97.38 379 LEU A C 1
ATOM 2838 O O . LEU A 1 379 ? 25.745 4.942 -23.855 1.00 97.38 379 LEU A O 1
ATOM 2842 N N . VAL A 1 380 ? 25.950 6.442 -25.532 1.00 97.69 380 VAL A N 1
ATOM 2843 C CA . VAL A 1 380 ? 24.666 7.133 -25.346 1.00 97.69 380 VAL A CA 1
ATOM 2844 C C . VAL A 1 380 ? 23.974 7.212 -26.701 1.00 97.69 380 VAL A C 1
ATOM 2846 O O . VAL A 1 380 ? 24.422 7.935 -27.589 1.00 97.69 380 VAL A O 1
ATOM 2849 N N . LEU A 1 381 ? 22.882 6.474 -26.847 1.00 97.31 381 LEU A N 1
ATOM 2850 C CA . LEU A 1 381 ? 22.053 6.424 -28.043 1.00 97.31 381 LEU A CA 1
ATOM 2851 C C . LEU A 1 381 ? 21.064 7.592 -27.986 1.00 97.31 381 LEU A C 1
ATOM 2853 O O . LEU A 1 381 ? 20.138 7.606 -27.170 1.00 97.31 381 LEU A O 1
ATOM 2857 N N . LYS A 1 382 ? 21.308 8.609 -28.817 1.00 95.50 382 LYS A N 1
ATOM 2858 C CA . LYS A 1 382 ? 20.509 9.840 -28.885 1.00 95.50 382 LYS A CA 1
ATOM 2859 C C . LYS A 1 382 ? 19.766 9.924 -30.208 1.00 95.50 382 LYS A C 1
ATOM 2861 O O . LYS A 1 382 ? 20.305 9.570 -31.252 1.00 95.50 382 LYS A O 1
ATOM 2866 N N . GLY A 1 383 ? 18.558 10.474 -30.167 1.00 92.00 383 GLY A N 1
ATOM 2867 C CA . GLY A 1 383 ? 17.799 10.806 -31.371 1.00 92.00 383 GLY A CA 1
ATOM 2868 C C . GLY A 1 383 ? 16.287 10.724 -31.201 1.00 92.00 383 GLY A C 1
ATOM 2869 O O . GLY A 1 383 ? 15.579 11.318 -32.013 1.00 92.00 383 GLY A O 1
ATOM 2870 N N . HIS A 1 384 ? 15.795 10.004 -30.189 1.00 95.62 384 HIS A N 1
ATOM 2871 C CA . HIS A 1 384 ? 14.381 10.026 -29.821 1.00 95.62 384 HIS A CA 1
ATOM 2872 C C . HIS A 1 384 ? 13.983 11.397 -29.266 1.00 95.62 384 HIS A C 1
ATOM 2874 O O . HIS A 1 384 ? 14.790 12.078 -28.627 1.00 95.62 384 HIS A O 1
ATOM 2880 N N . THR A 1 385 ? 12.743 11.806 -29.526 1.00 94.06 385 THR A N 1
ATOM 2881 C CA . THR A 1 385 ? 12.192 13.093 -29.056 1.00 94.06 385 THR A CA 1
ATOM 2882 C C . THR A 1 385 ? 11.189 12.937 -27.915 1.00 94.06 385 THR A C 1
ATOM 2884 O O . THR A 1 385 ? 10.623 13.928 -27.463 1.00 94.06 385 THR A O 1
ATOM 2887 N N . GLY A 1 386 ? 10.975 11.709 -27.446 1.00 92.00 386 GLY A N 1
ATOM 2888 C CA . GLY A 1 386 ? 10.116 11.373 -26.317 1.00 92.00 386 GLY A CA 1
ATOM 2889 C C . GLY A 1 386 ? 10.733 10.267 -25.467 1.00 92.00 386 GLY A C 1
ATOM 2890 O O . GLY A 1 386 ? 11.708 9.629 -25.880 1.00 92.00 386 GLY A O 1
ATOM 2891 N N . ALA A 1 387 ? 10.157 10.052 -24.283 1.00 89.62 387 ALA A N 1
ATOM 2892 C CA . ALA A 1 387 ? 10.637 9.072 -23.316 1.00 89.62 387 ALA A CA 1
ATOM 2893 C C . ALA A 1 387 ? 10.782 7.695 -23.971 1.00 89.62 387 ALA A C 1
ATOM 2895 O O . ALA A 1 387 ? 9.927 7.292 -24.767 1.00 89.62 387 ALA A O 1
ATOM 2896 N N . LEU A 1 388 ? 11.866 6.978 -23.674 1.00 93.06 388 LEU A N 1
ATOM 2897 C CA . LEU A 1 388 ? 11.963 5.589 -24.107 1.00 93.06 388 LEU A CA 1
ATOM 2898 C C . LEU A 1 388 ? 11.179 4.718 -23.134 1.00 93.06 388 LEU A C 1
ATOM 2900 O O . LEU A 1 388 ? 11.261 4.901 -21.923 1.00 93.06 388 LEU A O 1
ATOM 2904 N N . ASN A 1 389 ? 10.466 3.741 -23.678 1.00 87.00 389 ASN A N 1
ATOM 2905 C CA . ASN A 1 389 ? 9.718 2.752 -22.912 1.00 87.00 389 ASN A CA 1
ATOM 2906 C C . ASN A 1 389 ? 10.497 1.437 -22.788 1.00 87.00 389 ASN A C 1
ATOM 2908 O O . ASN A 1 389 ? 10.483 0.812 -21.734 1.00 87.00 389 ASN A O 1
ATOM 2912 N N . THR A 1 390 ? 11.232 1.035 -23.834 1.00 89.62 390 THR A N 1
ATOM 2913 C CA . THR A 1 390 ? 12.097 -0.154 -23.794 1.00 89.62 390 THR A CA 1
ATOM 2914 C C . THR A 1 390 ? 13.402 0.038 -24.567 1.00 89.62 390 THR A C 1
ATOM 2916 O O . THR A 1 390 ? 13.476 0.843 -25.500 1.00 89.62 390 THR A O 1
ATOM 2919 N N . ALA A 1 391 ? 14.424 -0.728 -24.182 1.00 93.81 391 ALA A N 1
ATOM 2920 C CA . ALA A 1 391 ? 15.645 -0.952 -24.948 1.00 93.81 391 ALA A CA 1
ATOM 2921 C C . ALA A 1 391 ? 16.098 -2.408 -24.755 1.00 93.81 391 ALA A C 1
ATOM 2923 O O . ALA A 1 391 ? 16.262 -2.849 -23.615 1.00 93.81 391 ALA A O 1
ATOM 2924 N N . ARG A 1 392 ? 16.295 -3.162 -25.843 1.00 93.94 392 ARG A N 1
ATOM 2925 C CA . ARG A 1 392 ? 16.650 -4.593 -25.793 1.00 93.94 392 ARG A CA 1
ATOM 2926 C C . ARG A 1 392 ? 17.689 -4.953 -26.842 1.00 93.94 392 ARG A C 1
ATOM 2928 O O . ARG A 1 392 ? 17.652 -4.429 -27.950 1.00 93.94 392 ARG A O 1
ATOM 2935 N N . PHE A 1 393 ? 18.582 -5.874 -26.498 1.00 95.00 393 PHE A N 1
ATOM 2936 C CA . PHE A 1 393 ? 19.522 -6.450 -27.455 1.00 95.00 393 PHE A CA 1
ATOM 2937 C C . PHE A 1 3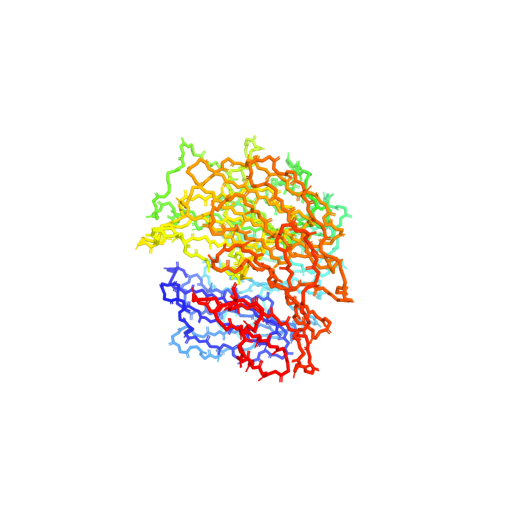93 ? 18.827 -7.447 -28.391 1.00 95.00 393 PHE A C 1
ATOM 2939 O O . PHE A 1 393 ? 17.869 -8.117 -27.998 1.00 95.00 393 PHE A O 1
ATOM 2946 N N . SER A 1 394 ? 19.344 -7.586 -29.609 1.00 94.38 394 SER A N 1
ATOM 2947 C CA . SER A 1 394 ? 19.062 -8.733 -30.473 1.00 94.38 394 SER A CA 1
ATOM 2948 C C . SER A 1 394 ? 19.591 -10.034 -29.849 1.00 94.38 394 SER A C 1
ATOM 2950 O O . SER A 1 394 ? 20.509 -9.984 -29.024 1.00 94.38 394 SER A O 1
ATOM 2952 N N . PRO A 1 395 ? 19.072 -11.216 -30.240 1.00 90.75 395 PRO A N 1
ATOM 2953 C CA . PRO A 1 395 ? 19.528 -12.501 -29.697 1.00 90.75 395 PRO A CA 1
ATOM 2954 C C . PRO A 1 395 ? 21.025 -12.779 -29.898 1.00 90.75 395 PRO A C 1
ATOM 2956 O O . PRO A 1 395 ? 21.629 -13.495 -29.104 1.00 90.75 395 PRO A O 1
ATOM 2959 N N . ASP A 1 396 ? 21.634 -12.200 -30.935 1.00 91.62 396 ASP A N 1
ATOM 2960 C CA . ASP A 1 396 ? 23.073 -12.282 -31.210 1.00 91.62 396 ASP A CA 1
ATOM 2961 C C . ASP A 1 396 ? 23.896 -11.145 -30.567 1.00 91.62 396 ASP A C 1
ATOM 2963 O O . ASP A 1 396 ? 25.120 -11.116 -30.693 1.00 91.62 396 ASP A O 1
ATOM 2967 N N . GLY A 1 397 ? 23.236 -10.205 -29.884 1.00 93.56 397 GLY A N 1
ATOM 2968 C CA . GLY A 1 397 ? 23.836 -9.064 -29.193 1.00 93.56 397 GLY A CA 1
ATOM 2969 C C . GLY A 1 397 ? 24.332 -7.927 -30.093 1.00 93.56 397 GLY A C 1
ATOM 2970 O O . GLY A 1 397 ? 24.785 -6.907 -29.569 1.00 93.56 397 GLY A O 1
ATOM 2971 N N . LYS A 1 398 ? 24.261 -8.057 -31.423 1.00 94.94 398 LYS A N 1
ATOM 2972 C CA . LYS A 1 398 ? 24.832 -7.073 -32.362 1.00 94.94 398 LYS A CA 1
ATOM 2973 C C . LYS A 1 398 ? 24.013 -5.798 -32.504 1.00 94.94 398 LYS A C 1
ATOM 2975 O O . LYS A 1 398 ? 24.576 -4.760 -32.845 1.00 94.94 398 LYS A O 1
ATOM 2980 N N . PHE A 1 399 ? 22.717 -5.870 -32.229 1.00 96.75 399 PHE A N 1
ATOM 2981 C CA . PHE A 1 399 ? 21.804 -4.749 -32.380 1.00 96.75 399 PHE A CA 1
ATOM 2982 C C . PHE A 1 399 ? 21.072 -4.448 -31.080 1.00 96.75 399 PHE A C 1
ATOM 2984 O O . PHE A 1 399 ? 20.891 -5.318 -30.228 1.00 96.75 399 PHE A O 1
ATOM 2991 N N . ILE A 1 400 ? 20.601 -3.212 -30.959 1.00 97.00 400 ILE A N 1
ATOM 2992 C CA . ILE A 1 400 ? 19.678 -2.776 -29.913 1.00 97.00 400 ILE A CA 1
ATOM 2993 C C . ILE A 1 400 ? 18.417 -2.254 -30.592 1.00 97.00 400 ILE A C 1
ATOM 2995 O O . ILE A 1 400 ? 18.516 -1.467 -31.528 1.00 97.00 400 ILE A O 1
ATOM 2999 N N . ILE A 1 401 ? 17.241 -2.646 -30.108 1.00 96.25 401 ILE A N 1
ATOM 3000 C CA . ILE A 1 401 ? 15.967 -2.026 -30.476 1.00 96.25 401 ILE A CA 1
ATOM 3001 C C . ILE A 1 401 ? 15.458 -1.171 -29.319 1.00 96.25 401 ILE A C 1
ATOM 3003 O O . ILE A 1 401 ? 15.474 -1.611 -28.169 1.00 96.25 401 ILE A O 1
ATOM 3007 N N . THR A 1 402 ? 15.023 0.051 -29.614 1.00 96.62 402 THR A N 1
ATOM 3008 C CA . THR A 1 402 ? 14.392 0.969 -28.656 1.00 96.62 402 THR A CA 1
ATOM 3009 C C . THR A 1 402 ? 12.964 1.281 -29.079 1.00 96.62 402 THR A C 1
ATOM 3011 O O . THR A 1 402 ? 12.703 1.394 -30.273 1.00 96.62 402 THR A O 1
ATOM 3014 N N . ALA A 1 403 ? 12.056 1.456 -28.117 1.00 94.38 403 ALA A N 1
ATOM 3015 C CA . ALA A 1 403 ? 10.691 1.949 -28.339 1.00 94.38 403 ALA A CA 1
ATOM 3016 C C . ALA A 1 403 ? 10.467 3.243 -27.557 1.00 94.38 403 ALA A C 1
ATOM 3018 O O . ALA A 1 403 ? 10.969 3.368 -26.436 1.00 94.38 403 ALA A O 1
ATOM 3019 N N . SER A 1 404 ? 9.722 4.192 -28.120 1.00 94.81 404 SER A N 1
ATOM 3020 C CA . SER A 1 404 ? 9.566 5.519 -27.526 1.00 94.81 404 SER A CA 1
ATOM 3021 C C . SER A 1 404 ? 8.155 6.087 -27.650 1.00 94.81 404 SER A C 1
ATOM 3023 O O . SER A 1 404 ? 7.398 5.799 -28.582 1.00 94.81 404 SER A O 1
ATOM 3025 N N . ALA A 1 405 ? 7.844 6.988 -26.719 1.00 92.38 405 ALA A N 1
ATOM 3026 C CA . ALA A 1 405 ? 6.690 7.871 -26.766 1.00 92.38 405 ALA A CA 1
ATOM 3027 C C . ALA A 1 405 ? 6.675 8.810 -27.988 1.00 92.38 405 ALA A C 1
ATOM 3029 O O . ALA A 1 405 ? 5.635 9.384 -28.295 1.00 92.38 405 ALA A O 1
ATOM 3030 N N . ASP A 1 406 ? 7.780 8.935 -28.734 1.00 93.75 406 ASP A N 1
ATOM 3031 C CA . ASP A 1 406 ? 7.811 9.657 -30.016 1.00 93.75 406 ASP A CA 1
ATOM 3032 C C . ASP A 1 406 ? 7.149 8.908 -31.188 1.00 93.75 406 ASP A C 1
ATOM 3034 O O . ASP A 1 406 ? 7.256 9.337 -32.334 1.00 93.75 406 ASP A O 1
ATOM 3038 N N . SER A 1 407 ? 6.433 7.818 -30.895 1.00 93.31 407 SER A N 1
ATOM 3039 C CA . SER A 1 407 ? 5.732 6.965 -31.866 1.00 93.31 407 SER A CA 1
ATOM 3040 C C . SER A 1 407 ? 6.658 6.194 -32.815 1.00 93.31 407 SER A C 1
ATOM 3042 O O . SER A 1 407 ? 6.199 5.635 -33.810 1.00 93.31 407 SER A O 1
ATOM 3044 N N . THR A 1 408 ? 7.957 6.107 -32.503 1.00 94.25 408 THR A N 1
ATOM 3045 C CA . THR A 1 408 ? 8.921 5.318 -33.279 1.00 94.25 408 THR A CA 1
ATOM 3046 C C . THR A 1 408 ? 9.575 4.222 -32.446 1.00 94.25 408 THR A C 1
ATOM 3048 O O . THR A 1 408 ? 9.789 4.357 -31.237 1.00 94.25 408 THR A O 1
ATOM 3051 N N . ALA A 1 409 ? 9.956 3.142 -33.127 1.00 95.69 409 ALA A N 1
ATOM 3052 C CA . ALA A 1 409 ? 11.010 2.257 -32.654 1.00 95.69 409 ALA A CA 1
ATOM 3053 C C . ALA A 1 409 ? 12.273 2.461 -33.499 1.00 95.69 409 ALA A C 1
ATOM 3055 O O . ALA A 1 409 ? 12.203 2.906 -34.647 1.00 95.69 409 ALA A O 1
ATOM 3056 N N . ARG A 1 410 ? 13.452 2.188 -32.944 1.00 96.88 410 ARG A N 1
ATOM 3057 C CA . ARG A 1 410 ? 14.732 2.403 -33.636 1.00 96.88 410 ARG A CA 1
ATOM 3058 C C . ARG A 1 410 ? 15.687 1.252 -33.404 1.00 96.88 410 ARG A C 1
ATOM 3060 O O . ARG A 1 410 ? 15.733 0.713 -32.304 1.00 96.88 410 ARG A O 1
ATOM 3067 N N . ILE A 1 411 ? 16.445 0.903 -34.439 1.00 96.88 411 ILE A N 1
ATOM 3068 C CA . ILE A 1 411 ? 17.471 -0.139 -34.385 1.00 96.88 411 ILE A CA 1
ATOM 3069 C C . ILE A 1 411 ? 18.845 0.515 -34.448 1.00 96.88 411 ILE A C 1
ATOM 3071 O O . ILE A 1 411 ? 19.121 1.321 -35.339 1.00 96.88 411 ILE A O 1
ATOM 3075 N N . TRP A 1 412 ? 19.704 0.138 -33.512 1.00 97.81 412 TRP A N 1
ATOM 3076 C CA . TRP A 1 412 ? 21.039 0.682 -33.320 1.00 97.81 412 TRP A CA 1
ATOM 3077 C C . TRP A 1 412 ? 22.077 -0.428 -33.417 1.00 97.81 412 TRP A C 1
ATOM 3079 O O . TRP A 1 412 ? 21.822 -1.556 -32.998 1.00 97.81 412 TRP A O 1
ATOM 3089 N N . ASP A 1 413 ? 23.258 -0.094 -33.919 1.00 96.50 413 ASP A N 1
ATOM 3090 C CA . ASP A 1 413 ? 24.432 -0.956 -33.836 1.00 96.50 413 ASP A CA 1
ATOM 3091 C C . ASP A 1 413 ? 24.998 -0.943 -32.406 1.00 96.50 413 ASP A C 1
ATOM 3093 O O . ASP A 1 413 ? 25.308 0.123 -31.866 1.00 96.50 413 ASP A O 1
ATOM 3097 N N . THR A 1 414 ? 25.156 -2.115 -31.785 1.00 95.62 414 THR A N 1
ATOM 3098 C CA . THR A 1 414 ? 25.622 -2.230 -30.392 1.00 95.62 414 THR A CA 1
ATOM 3099 C C . THR A 1 414 ? 27.063 -1.747 -30.208 1.00 95.62 414 THR A C 1
ATOM 3101 O O . THR A 1 414 ? 27.404 -1.245 -29.137 1.00 95.62 414 THR A O 1
ATOM 3104 N N . ALA A 1 415 ? 27.928 -1.908 -31.214 1.00 94.50 415 ALA A N 1
ATOM 3105 C CA . ALA A 1 415 ? 29.358 -1.626 -31.083 1.00 94.50 415 ALA A CA 1
ATOM 3106 C C . ALA A 1 415 ? 29.684 -0.133 -31.244 1.00 94.50 415 ALA A C 1
ATOM 3108 O O . ALA A 1 415 ? 30.488 0.422 -30.495 1.00 94.50 415 ALA A O 1
ATOM 3109 N N . SER A 1 416 ? 29.065 0.516 -32.227 1.00 95.19 416 SER A N 1
ATOM 3110 C CA . SER A 1 416 ? 29.295 1.918 -32.587 1.00 95.19 416 SER A CA 1
ATOM 3111 C C . SER A 1 416 ? 28.267 2.878 -31.991 1.00 95.19 416 SER A C 1
ATOM 3113 O O . SER A 1 416 ? 28.549 4.069 -31.857 1.00 95.19 416 SER A O 1
ATOM 3115 N N . GLY A 1 417 ? 27.072 2.389 -31.647 1.00 94.25 417 GLY A N 1
ATOM 3116 C CA . GLY A 1 417 ? 25.930 3.216 -31.257 1.00 94.25 417 GLY A CA 1
ATOM 3117 C C . GLY A 1 417 ? 25.266 3.950 -32.424 1.00 94.25 417 GLY A C 1
ATOM 3118 O O . GLY A 1 417 ? 24.464 4.859 -32.199 1.00 94.25 417 GLY A O 1
ATOM 3119 N N . GLN A 1 418 ? 25.599 3.596 -33.669 1.00 95.94 418 GLN A N 1
ATOM 3120 C CA . GLN A 1 418 ? 25.011 4.206 -34.855 1.00 95.94 418 GLN A CA 1
ATOM 3121 C C . GLN A 1 418 ? 23.543 3.789 -35.019 1.00 95.94 418 GLN A C 1
ATOM 3123 O O . GLN A 1 418 ? 23.198 2.617 -34.887 1.00 95.94 418 GLN A O 1
ATOM 3128 N N . LEU A 1 419 ? 22.679 4.749 -35.360 1.00 96.44 419 LEU A N 1
ATOM 3129 C CA . LEU A 1 419 ? 21.303 4.477 -35.774 1.00 96.44 419 LEU A CA 1
ATOM 3130 C C . LEU A 1 419 ? 21.302 3.817 -37.160 1.00 96.44 419 LEU A C 1
ATOM 3132 O O . LEU A 1 419 ? 21.772 4.421 -38.126 1.00 96.44 419 LEU A O 1
ATOM 3136 N N . LEU A 1 420 ? 20.765 2.602 -37.253 1.00 94.50 420 LEU A N 1
ATOM 3137 C CA . LEU A 1 420 ? 20.715 1.815 -38.488 1.00 94.50 420 LEU A CA 1
ATOM 3138 C C . LEU A 1 420 ? 19.355 1.904 -39.181 1.00 94.50 420 LEU A C 1
ATOM 3140 O O . LEU A 1 420 ? 19.296 1.980 -40.406 1.00 94.50 420 LEU A O 1
ATOM 3144 N N . ALA A 1 421 ? 18.264 1.908 -38.411 1.00 93.44 421 ALA A N 1
ATOM 3145 C CA . ALA A 1 421 ? 16.911 1.979 -38.955 1.00 93.44 421 ALA A CA 1
ATOM 3146 C C . ALA A 1 421 ? 15.932 2.667 -37.998 1.00 93.44 421 ALA A C 1
ATOM 3148 O O . ALA A 1 421 ? 16.059 2.574 -36.775 1.00 93.44 421 ALA A O 1
ATOM 3149 N N . ILE A 1 422 ? 14.922 3.322 -38.575 1.00 92.62 422 ILE A N 1
ATOM 3150 C CA . ILE A 1 422 ? 13.746 3.829 -37.863 1.00 92.62 422 ILE A CA 1
ATOM 3151 C C . ILE A 1 422 ? 12.549 2.996 -38.311 1.00 92.62 422 ILE A C 1
ATOM 3153 O O . ILE A 1 422 ? 12.243 2.917 -39.499 1.00 92.62 422 ILE A O 1
ATOM 3157 N N . VAL A 1 423 ? 11.886 2.376 -37.347 1.00 89.19 423 VAL A N 1
ATOM 3158 C CA . VAL A 1 423 ? 10.680 1.578 -37.529 1.00 89.19 423 VAL A CA 1
ATOM 3159 C C . VAL A 1 423 ? 9.476 2.507 -37.411 1.00 89.19 423 VAL A C 1
ATOM 3161 O O . VAL A 1 423 ? 9.186 3.034 -36.334 1.00 89.19 423 VAL A O 1
ATOM 3164 N N . LEU A 1 424 ? 8.810 2.722 -38.544 1.00 83.94 424 LEU A N 1
ATOM 3165 C CA . LEU A 1 424 ? 7.605 3.537 -38.679 1.00 83.94 424 LEU A CA 1
ATOM 3166 C C . LEU A 1 424 ? 6.384 2.635 -38.878 1.00 83.94 424 LEU A C 1
ATOM 3168 O O . LEU A 1 424 ? 6.509 1.530 -39.400 1.00 83.94 424 LEU A O 1
ATOM 3172 N N . GLY A 1 425 ? 5.202 3.123 -38.503 1.00 80.62 425 GLY A N 1
ATOM 3173 C CA . GLY A 1 425 ? 3.940 2.411 -38.731 1.00 80.62 425 GLY A CA 1
ATOM 3174 C C . GLY A 1 425 ? 2.865 2.686 -37.683 1.00 80.62 425 GLY A C 1
ATOM 3175 O O . GLY A 1 425 ? 1.685 2.541 -37.985 1.00 80.62 425 GLY A O 1
ATOM 3176 N N . HIS A 1 426 ? 3.266 3.133 -36.492 1.00 89.31 426 HIS A N 1
ATOM 3177 C CA . HIS A 1 426 ? 2.350 3.485 -35.411 1.00 89.31 426 HIS A CA 1
ATOM 3178 C C . HIS A 1 426 ? 1.933 4.958 -35.461 1.00 89.31 426 HIS A C 1
ATOM 3180 O O . HIS A 1 426 ? 2.722 5.828 -35.834 1.00 89.31 426 HIS A O 1
ATOM 3186 N N . ASN A 1 427 ? 0.690 5.232 -35.061 1.00 88.00 427 ASN A N 1
ATOM 3187 C CA . ASN A 1 427 ? 0.127 6.585 -34.935 1.00 88.00 427 ASN A CA 1
ATOM 3188 C C . ASN A 1 427 ? 0.068 7.065 -33.475 1.00 88.00 427 ASN A C 1
ATOM 3190 O O . ASN A 1 427 ? -0.552 8.088 -33.180 1.00 88.00 427 ASN A O 1
ATOM 3194 N N . GLY A 1 428 ? 0.693 6.322 -32.564 1.00 90.38 428 GLY A N 1
ATOM 3195 C CA . GLY A 1 428 ? 0.810 6.659 -31.153 1.00 90.38 428 GLY A CA 1
ATOM 3196 C C . GLY A 1 428 ? 2.112 6.131 -30.543 1.00 90.38 428 GLY A C 1
ATOM 3197 O O . GLY A 1 428 ? 2.879 5.439 -31.220 1.00 90.38 428 GLY A O 1
ATOM 3198 N N . PRO A 1 429 ? 2.366 6.442 -29.258 1.00 89.88 429 PRO A N 1
ATOM 3199 C CA . PRO A 1 429 ? 3.521 5.965 -28.500 1.00 89.88 429 PRO A CA 1
ATOM 3200 C C . PRO A 1 429 ? 3.788 4.471 -28.695 1.00 89.88 429 PRO A C 1
ATOM 3202 O O . PRO A 1 429 ? 2.868 3.659 -28.580 1.00 89.88 429 PRO A O 1
ATOM 3205 N N . VAL A 1 430 ? 5.038 4.092 -28.971 1.00 91.88 430 VAL A N 1
ATOM 3206 C CA . VAL A 1 430 ? 5.429 2.676 -29.031 1.00 91.88 430 VAL A CA 1
ATOM 3207 C C . VAL A 1 430 ? 5.820 2.242 -27.624 1.00 91.88 430 VAL A C 1
ATOM 3209 O O . VAL A 1 430 ? 6.811 2.719 -27.065 1.00 91.88 430 VAL A O 1
ATOM 3212 N N . SER A 1 431 ? 5.018 1.365 -27.033 1.00 86.75 431 SER A N 1
ATOM 3213 C CA . SER A 1 431 ? 5.155 0.920 -25.644 1.00 86.75 431 SER A CA 1
ATOM 3214 C C . SER A 1 431 ? 6.189 -0.193 -25.491 1.00 86.75 431 SER A C 1
ATOM 3216 O O . SER A 1 431 ? 6.896 -0.227 -24.490 1.00 86.75 431 SER A O 1
ATOM 3218 N N . ASP A 1 432 ? 6.301 -1.094 -26.472 1.00 90.06 432 ASP A N 1
ATOM 3219 C CA . ASP A 1 432 ? 7.281 -2.185 -26.447 1.00 90.06 432 ASP A CA 1
ATOM 3220 C C . ASP A 1 432 ? 7.804 -2.508 -27.854 1.00 90.06 432 ASP A C 1
ATOM 3222 O O . ASP A 1 432 ? 7.108 -2.320 -28.857 1.00 90.06 432 ASP A O 1
ATOM 3226 N N . ALA A 1 433 ? 9.036 -3.003 -27.925 1.00 91.25 433 ALA A N 1
ATOM 3227 C CA . ALA A 1 433 ? 9.672 -3.472 -29.146 1.00 91.25 433 ALA A CA 1
ATOM 3228 C C . ALA A 1 433 ? 10.625 -4.635 -28.846 1.00 91.25 433 ALA A C 1
ATOM 3230 O O . ALA A 1 433 ? 11.417 -4.584 -27.902 1.00 91.25 433 ALA A O 1
ATOM 3231 N N . ASN A 1 434 ? 10.569 -5.692 -29.656 1.00 92.06 434 ASN A N 1
ATOM 3232 C CA . ASN A 1 434 ? 11.380 -6.888 -29.445 1.00 92.06 434 ASN A CA 1
ATOM 3233 C C . ASN A 1 434 ? 11.795 -7.554 -30.760 1.00 92.06 434 ASN A C 1
ATOM 3235 O O . ASN A 1 434 ? 11.065 -7.499 -31.749 1.00 92.06 434 ASN A O 1
ATOM 3239 N N . PHE A 1 435 ? 12.939 -8.231 -30.746 1.00 91.94 435 PHE A N 1
ATOM 3240 C CA . PHE A 1 435 ? 13.348 -9.136 -31.816 1.00 91.94 435 PHE A CA 1
ATOM 3241 C C . PHE A 1 435 ? 12.702 -10.512 -31.624 1.00 91.94 435 PHE A C 1
ATOM 3243 O O . PHE A 1 435 ? 12.470 -10.958 -30.497 1.00 91.94 435 PHE A O 1
ATOM 3250 N N . SER A 1 436 ? 12.438 -11.220 -32.720 1.00 90.31 436 SER A N 1
ATOM 3251 C CA . SER A 1 436 ? 12.117 -12.645 -32.654 1.00 90.31 436 SER A CA 1
ATOM 3252 C C . SER A 1 436 ? 13.319 -13.443 -32.128 1.00 90.31 436 SER A C 1
ATOM 3254 O O . SER A 1 436 ? 14.459 -13.009 -32.299 1.00 90.31 436 SER A O 1
ATOM 3256 N N . PRO A 1 437 ? 13.115 -14.631 -31.525 1.00 86.88 437 PRO A N 1
ATOM 3257 C CA . PRO A 1 437 ? 14.215 -15.445 -30.995 1.00 86.88 437 PRO A CA 1
ATOM 3258 C C . PRO A 1 437 ? 15.285 -15.833 -32.027 1.00 86.88 437 PRO A C 1
ATOM 3260 O O . PRO A 1 437 ? 16.437 -16.041 -31.666 1.00 86.88 437 PRO A O 1
ATOM 3263 N N . ASP A 1 438 ? 14.915 -15.920 -33.308 1.00 87.56 438 ASP A N 1
ATOM 3264 C CA . ASP A 1 438 ? 15.836 -16.172 -34.424 1.00 87.56 438 ASP A CA 1
ATOM 3265 C C . ASP A 1 438 ? 16.473 -14.893 -35.004 1.00 87.56 438 ASP A C 1
ATOM 3267 O O . ASP A 1 438 ? 17.248 -14.977 -35.954 1.00 87.56 438 ASP A O 1
ATOM 3271 N N . GLY A 1 439 ? 16.131 -13.718 -34.466 1.00 88.12 439 GLY A N 1
ATOM 3272 C CA . GLY A 1 439 ? 16.626 -12.404 -34.883 1.00 88.12 439 GLY A CA 1
ATOM 3273 C C . GLY A 1 439 ? 16.080 -11.891 -36.219 1.00 88.12 439 GLY A C 1
ATOM 3274 O O . GLY A 1 439 ? 16.449 -10.799 -36.638 1.00 88.12 439 GLY A O 1
ATOM 3275 N N . LYS A 1 440 ? 15.211 -12.643 -36.906 1.00 89.31 440 LYS A N 1
ATOM 3276 C CA . LYS A 1 440 ? 14.788 -12.326 -38.283 1.00 89.31 440 LYS A CA 1
ATOM 3277 C C . LYS A 1 440 ? 13.638 -11.337 -38.380 1.00 89.31 440 LYS A C 1
ATOM 3279 O O . LYS A 1 440 ? 13.441 -10.746 -39.436 1.00 89.31 440 LYS A O 1
ATOM 3284 N N . ASN A 1 441 ? 12.860 -11.179 -37.319 1.00 92.19 441 ASN A N 1
ATOM 3285 C CA . ASN A 1 441 ? 11.698 -10.304 -37.282 1.00 92.19 441 ASN A CA 1
ATOM 3286 C C . ASN A 1 441 ? 11.772 -9.383 -36.073 1.00 92.19 441 ASN A C 1
ATOM 3288 O O . ASN A 1 441 ? 12.441 -9.673 -35.079 1.00 92.19 441 ASN A O 1
ATOM 3292 N N . ILE A 1 442 ? 11.027 -8.294 -36.153 1.00 93.81 442 ILE A N 1
ATOM 3293 C CA . ILE A 1 442 ? 10.765 -7.391 -35.042 1.00 93.81 442 ILE A CA 1
ATOM 3294 C C . ILE A 1 442 ? 9.260 -7.282 -34.819 1.00 93.81 442 ILE A C 1
ATOM 3296 O O . ILE A 1 442 ? 8.473 -7.309 -35.766 1.00 93.81 442 ILE A O 1
ATOM 3300 N N . LEU A 1 443 ? 8.879 -7.172 -33.553 1.00 93.00 443 LEU A N 1
ATOM 3301 C CA . LEU A 1 443 ? 7.524 -6.905 -33.089 1.00 93.00 443 LEU A CA 1
ATOM 3302 C C . LEU A 1 443 ? 7.532 -5.560 -32.366 1.00 93.00 443 LEU A C 1
ATOM 3304 O O . LEU A 1 443 ? 8.327 -5.379 -31.445 1.00 93.00 443 LEU A O 1
ATOM 3308 N N . THR A 1 444 ? 6.635 -4.655 -32.741 1.00 92.94 444 THR A N 1
ATOM 3309 C CA . THR A 1 444 ? 6.369 -3.404 -32.020 1.00 92.94 444 THR A CA 1
ATOM 3310 C C . THR A 1 444 ? 4.919 -3.367 -31.559 1.00 92.94 444 THR A C 1
ATOM 3312 O O . THR A 1 444 ? 4.029 -3.819 -32.278 1.00 92.94 444 THR A O 1
ATOM 3315 N N . ALA A 1 445 ? 4.675 -2.856 -30.356 1.00 92.12 445 ALA A N 1
ATOM 3316 C CA . ALA A 1 445 ? 3.341 -2.678 -29.790 1.00 92.12 445 ALA A CA 1
ATOM 3317 C C . ALA A 1 445 ? 3.153 -1.223 -29.355 1.00 92.12 445 ALA A C 1
ATOM 3319 O O . ALA A 1 445 ? 4.068 -0.629 -28.779 1.00 92.12 445 ALA A O 1
ATOM 3320 N N . SER A 1 446 ? 1.979 -0.655 -29.622 1.00 92.56 446 SER A N 1
ATOM 3321 C CA . SER A 1 446 ? 1.708 0.768 -29.417 1.00 92.56 446 SER A CA 1
ATOM 3322 C C . SER A 1 446 ? 0.382 1.027 -28.707 1.00 92.56 446 SER A C 1
ATOM 3324 O O . SER A 1 446 ? -0.557 0.231 -28.757 1.00 92.56 446 SER A O 1
ATOM 3326 N N . GLU A 1 447 ? 0.305 2.194 -28.068 1.00 89.00 447 GLU A N 1
ATOM 3327 C CA . GLU A 1 447 ? -0.919 2.750 -27.484 1.00 89.00 447 GLU A CA 1
ATOM 3328 C C . GLU A 1 447 ? -1.993 3.093 -28.529 1.00 89.00 447 GLU A C 1
ATOM 3330 O O . GLU A 1 447 ? -3.134 3.365 -28.165 1.00 89.00 447 GLU A O 1
ATOM 3335 N N . ASP A 1 448 ? -1.677 3.027 -29.826 1.00 89.06 448 ASP A N 1
ATOM 3336 C CA . ASP A 1 448 ? -2.661 3.129 -30.912 1.00 89.06 448 ASP A CA 1
ATOM 3337 C C . ASP A 1 448 ? -3.515 1.857 -31.108 1.00 89.06 448 ASP A C 1
ATOM 3339 O O . ASP A 1 448 ? -4.269 1.752 -32.077 1.00 89.06 448 ASP A O 1
ATOM 3343 N N . PHE A 1 449 ? -3.417 0.907 -30.172 1.00 90.56 449 PHE A N 1
ATOM 3344 C CA . PHE A 1 449 ? -4.097 -0.390 -30.167 1.00 90.56 449 PHE A CA 1
ATOM 3345 C C . PHE A 1 449 ? -3.639 -1.347 -31.274 1.00 90.56 449 PHE A C 1
ATOM 3347 O O . PHE A 1 449 ? -4.361 -2.291 -31.610 1.00 90.56 449 PHE A O 1
ATOM 3354 N N . THR A 1 450 ? -2.438 -1.149 -31.824 1.00 88.38 450 THR A N 1
ATOM 3355 C CA . THR A 1 450 ? -1.863 -2.043 -32.833 1.00 88.38 450 THR A CA 1
ATOM 3356 C C . THR A 1 450 ? -0.567 -2.706 -32.369 1.00 88.38 450 THR A C 1
ATOM 3358 O O . THR A 1 450 ? 0.202 -2.180 -31.560 1.00 88.38 450 THR A O 1
ATOM 3361 N N . ALA A 1 451 ? -0.323 -3.896 -32.917 1.00 91.62 451 ALA A N 1
ATOM 3362 C CA . ALA A 1 451 ? 0.950 -4.591 -32.843 1.00 91.62 451 ALA A CA 1
ATOM 3363 C C . ALA A 1 451 ? 1.397 -4.932 -34.268 1.00 91.62 451 ALA A C 1
ATOM 3365 O O . ALA A 1 451 ? 0.626 -5.516 -35.034 1.00 91.62 451 ALA A O 1
ATOM 3366 N N . ILE A 1 452 ? 2.618 -4.550 -34.632 1.00 91.50 452 ILE A N 1
ATOM 3367 C CA . ILE A 1 452 ? 3.164 -4.712 -35.982 1.00 91.50 452 ILE A CA 1
ATOM 3368 C C . ILE A 1 452 ? 4.320 -5.705 -35.919 1.00 91.50 452 ILE A C 1
ATOM 3370 O O . ILE A 1 452 ? 5.262 -5.526 -35.152 1.00 91.50 452 ILE A O 1
ATOM 3374 N N . ILE A 1 453 ? 4.246 -6.753 -36.741 1.00 92.50 453 ILE A N 1
ATOM 3375 C CA . ILE A 1 453 ? 5.349 -7.689 -36.974 1.00 92.50 453 ILE A CA 1
ATOM 3376 C C . ILE A 1 453 ? 5.892 -7.421 -38.368 1.00 92.50 453 ILE A C 1
ATOM 3378 O O . ILE A 1 453 ? 5.129 -7.413 -39.335 1.00 92.50 453 ILE A O 1
ATOM 3382 N N . GLN A 1 454 ? 7.202 -7.245 -38.479 1.00 91.88 454 GLN A N 1
ATOM 3383 C CA . GLN A 1 454 ? 7.866 -7.069 -39.766 1.00 91.88 454 GLN A CA 1
ATOM 3384 C C . GLN A 1 454 ? 9.256 -7.718 -39.780 1.00 91.88 454 GLN A C 1
ATOM 3386 O O . GLN A 1 454 ? 9.861 -7.889 -38.715 1.00 91.88 454 GLN A O 1
ATOM 3391 N N . PRO A 1 455 ? 9.780 -8.081 -40.963 1.00 91.06 455 PRO A N 1
ATOM 3392 C CA . PRO A 1 455 ? 11.151 -8.557 -41.097 1.00 91.06 455 PRO A CA 1
ATOM 3393 C C . PRO A 1 455 ? 12.158 -7.519 -40.593 1.00 91.06 455 PRO A C 1
ATOM 3395 O O . PRO A 1 455 ? 11.980 -6.315 -40.776 1.00 91.06 455 PRO A O 1
ATOM 3398 N N . CYS A 1 456 ? 13.239 -7.985 -39.972 1.00 87.44 456 CYS A N 1
ATOM 3399 C CA . CYS A 1 456 ? 14.406 -7.152 -39.722 1.00 87.44 456 CYS A CA 1
ATOM 3400 C C . CYS A 1 456 ? 15.386 -7.303 -40.888 1.00 87.44 456 CYS A C 1
ATOM 3402 O O . CYS A 1 456 ? 16.303 -8.125 -40.843 1.00 87.44 456 CYS A O 1
ATOM 3404 N N . ASP A 1 457 ? 15.203 -6.492 -41.929 1.00 82.06 457 ASP A N 1
ATOM 3405 C CA . ASP A 1 457 ? 15.999 -6.581 -43.163 1.00 82.06 457 ASP A CA 1
ATOM 3406 C C . ASP A 1 457 ? 17.504 -6.364 -42.932 1.00 82.06 457 ASP A C 1
ATOM 3408 O O . ASP A 1 457 ? 18.335 -6.897 -43.663 1.00 82.06 457 ASP A O 1
ATOM 3412 N N . ILE A 1 458 ? 17.865 -5.629 -41.877 1.00 82.50 458 ILE A N 1
ATOM 3413 C CA . ILE A 1 458 ? 19.257 -5.379 -41.476 1.00 82.50 458 ILE A CA 1
ATOM 3414 C C . ILE A 1 458 ? 19.828 -6.438 -40.518 1.00 82.50 458 ILE A C 1
ATOM 3416 O O . ILE A 1 458 ? 21.032 -6.451 -40.287 1.00 82.50 458 ILE A O 1
ATOM 3420 N N . CYS A 1 459 ? 18.993 -7.326 -39.963 1.00 72.62 459 CYS A N 1
ATOM 3421 C CA . CYS A 1 459 ? 19.430 -8.392 -39.053 1.00 72.62 459 CYS A CA 1
ATOM 3422 C C . CYS A 1 459 ? 19.798 -9.694 -39.787 1.00 72.62 459 CYS A C 1
ATOM 3424 O O . CYS A 1 459 ? 20.386 -10.591 -39.189 1.00 72.62 459 CYS A O 1
ATOM 3426 N N . GLY A 1 460 ? 19.407 -9.826 -41.060 1.00 57.91 460 GLY A N 1
ATOM 3427 C CA . GLY A 1 460 ? 19.523 -11.054 -41.854 1.00 57.91 460 GLY A CA 1
ATOM 3428 C C . GLY A 1 460 ? 20.802 -11.207 -42.685 1.00 57.91 460 GLY A C 1
ATOM 3429 O O . GLY A 1 460 ? 20.839 -12.109 -43.523 1.00 57.91 460 GLY A O 1
ATOM 3430 N N . SER A 1 461 ? 21.812 -10.351 -42.497 1.00 47.06 461 SER A N 1
ATOM 3431 C CA . SER A 1 461 ? 23.093 -10.397 -43.228 1.00 47.06 461 SER A CA 1
ATOM 3432 C C . SER A 1 461 ? 24.245 -10.952 -42.400 1.00 47.06 461 SER A C 1
ATOM 3434 O O . SER A 1 461 ? 24.498 -10.382 -41.311 1.00 47.06 461 SER A O 1
#

Nearest PDB structures (foldseek):
  5mzh-assembly1_A  TM=5.447E-01  e=7.520E-30  Chlamydomonas reinhardtii
  5yzv-assembly1_B  TM=6.166E-01  e=9.661E-27  Thermomonospora curvata
  3ow8-assembly2_B  TM=6.643E-01  e=3.588E-20  Homo sapiens
  3ow8-assembly1_A  TM=6.626E-01  e=2.024E-20  Homo sapiens
  7mt1-assembly1_A  TM=4.734E-01  e=1.025E-23  Homo sapiens

Radius of gyration: 27.5 Å; Cα contacts (8 Å, |Δi|>4): 1356; chains: 1; bounding box: 65×46×77 Å

Foldseek 3Di:
DPPQKDWDWFQVQWIWIAGPVPRDTPDIQHDGPGTFQDWDAQLVRQWIWIFGQSQWIWIAGPVPRDTPDIAHDGPGGWNEKDAQLVRQWIWTFFQSQWIWIAGPVPSDTDDIQHDGPGGWQYKEAANVRQKIWTWGQSQWIWIAGRVHNDTPDIQHDGPGGFQEWYADNVNQWIWIWFQSQKIWIAGNNPSDTDDIDHDRPGGFHYKDDDPCVVVVVVVPDDDPDDQDGWMWTDGPQATWTASPVVRDTDDGDDDPFPQQDWDAQLVRQWIWTWGQNQKIWIAGNVPRHTPDIAHDDPGTWHDPQAKEQQLVNQKIWGWGQRQWIWIAGPPPSDTQDIQHDGPGTWQHWYAALNRQKIWIFFQSQWIWIAGNRPSDTDDIQHDGPGGWNHWDAQLVRQWIWIFGQSQWIWIAGNPPSDTDDIHHDGPGGFNDKDADNVRQWIWIDGPSRDIDIDGPPVRPD

pLDDT: mean 81.77, std 19.48, range [24.28, 98.44]

Mean predicted aligned error: 16.76 Å